Protein AF-0000000077140403 (afdb_homodimer)

pLDDT: mean 83.57, std 16.21, range [29.81, 97.69]

Organism: Leptospira biflexa serovar Patoc (strain Patoc 1 / ATCC 23582 / Paris) (NCBI:txid456481)

Nearest PDB structures (foldseek):
  8ucs-assembly1_I  TM=7.601E-01  e=4.461E-01  Clostridium sporogenes
  3ajc-assembly1_A  TM=7.158E-01  e=4.713E-01  Thermotoga maritima
  4fhr-assembly2_B  TM=7.289E-01  e=8.608E-01  Thermotoga maritima
  3hjl-assembly1_A  TM=4.649E-01  e=3.998E-01  Aquifex aeolicus
  8umx-assembly1_B  TM=6.425E-01  e=1.853E+00  Salmonella enterica subsp. enterica serovar Typhimurium

Sequence (458 aa):
MDSEKKKKEPKSFAIEWATAFDTWKKKLPTKQINSGIVLETKKIRLTKTNEKVFRIEGDDFSIVLVTDNHLYKNKDGKWAGVLFVDEGLLNQNLSKDIRNLDDFLNLQAIPRSDLFLESEAPKDDWRIVFCWERFWQEQLLLQMSPNSMTLVMLAIGEECKEFFEKIATERQKRLVRDELFYLNLGQSNSSNPHSKTKSIFGFGSALKEFGQKINLIRERREKELEHGAMDSEKKKKEPKSFAIEWATAFDTWKKKLPTKQINSGIVLETKKIRLTKTNEKVFRIEGDDFSIVLVTDNHLYKNKDGKWAGVLFVDEGLLNQNLSKDIRNLDDFLNLQAIPRSDLFLESEAPKDDWRIVFCWERFWQEQLLLQMSPNSMTLVMLAIGEECKEFFEKIATERQKRLVRDELFYLNLGQSNSSNPHSKTKSIFGFGSALKEFGQKINLIRERREKELEHGA

Foldseek 3Di:
DPPPPPPDDFDALVVLLVLLLVVLCVVDLLNVDQWAWSDDDPAWTWTRHGSQWIWIDGDPDIDIGGLFWEWDQDPVRDIDTDHDADPVLVVVCVPPDDDDPVSVCVSRVPDPLRHLYPPPRPPPHLCVLVVDDLVLLLVLLVPADLLLLLLQCSVNDDVSVVSCVVRPDPVSSVSNSVNSVVQSVPPDDDPPVPVVGDHNVCNSVSSVVSRVSSVVSVVVVVVCVVVVD/DPPPPPPDDFDALVVLLVLLLVVLCVVDLLNVDQWAWSDDDPAWTWTRHGSQWIWIDGDPDIDIGGLAWEWDQDPVRDIDTDHDADPVLVVVPVPPDDDDPVSVCVSRVPFPLRHLYPDPRPPRHLCVLVVDDLVLLLVLLVPADLLLLLLQCSVNDDVSVVSCVVRPDPVSSVSNSVNSVVQSVPCPPPPPPPVVGDHNVCNSVSSVVSRVSSVVSVVVVVVCVVVVD

Radius of gyration: 25.03 Å; Cα contacts (8 Å, |Δi|>4): 616; chains: 2; bounding box: 66×82×58 Å

Structure (mmCIF, N/CA/C/O backbone):
data_AF-0000000077140403-model_v1
#
loop_
_entity.id
_entity.type
_entity.pdbx_description
1 polymer 'Uncharacterized protein'
#
loop_
_atom_site.group_PDB
_atom_site.id
_atom_site.type_symbol
_atom_site.label_atom_id
_atom_site.label_alt_id
_atom_site.label_comp_id
_atom_site.label_asym_id
_atom_site.label_entity_id
_atom_site.label_seq_id
_atom_site.pdbx_PDB_ins_code
_atom_site.Cartn_x
_atom_site.Cartn_y
_atom_site.Cartn_z
_atom_site.occupancy
_atom_site.B_iso_or_equiv
_atom_site.auth_seq_id
_atom_site.auth_comp_id
_atom_site.auth_asym_id
_atom_site.auth_atom_id
_atom_site.pdbx_PDB_model_num
ATOM 1 N N . MET A 1 1 ? 31.219 34.594 31.531 1 30.19 1 MET A N 1
ATOM 2 C CA . MET A 1 1 ? 29.781 34.312 31.516 1 30.19 1 MET A CA 1
ATOM 3 C C . MET A 1 1 ? 29.469 33.094 30.656 1 30.19 1 MET A C 1
ATOM 5 O O . MET A 1 1 ? 29.812 33.062 29.469 1 30.19 1 MET A O 1
ATOM 9 N N . ASP A 1 2 ? 29.547 31.828 31.188 1 34.19 2 ASP A N 1
ATOM 10 C CA . ASP A 1 2 ? 29.5 30.438 30.734 1 34.19 2 ASP A CA 1
ATOM 11 C C . ASP A 1 2 ? 28.25 30.172 29.891 1 34.19 2 ASP A C 1
ATOM 13 O O . ASP A 1 2 ? 27.125 30.391 30.359 1 34.19 2 ASP A O 1
ATOM 17 N N . SER A 1 3 ? 28.172 30.344 28.672 1 36.88 3 SER A N 1
ATOM 18 C CA . SER A 1 3 ? 27.172 30.125 27.641 1 36.88 3 SER A CA 1
ATOM 19 C C . SER A 1 3 ? 26.562 28.719 27.75 1 36.88 3 SER A C 1
ATOM 21 O O . SER A 1 3 ? 27.156 27.75 27.266 1 36.88 3 SER A O 1
ATOM 23 N N . GLU A 1 4 ? 26.203 28.234 28.891 1 36.41 4 GLU A N 1
ATOM 24 C CA . GLU A 1 4 ? 25.609 26.953 29.266 1 36.41 4 GLU A CA 1
ATOM 25 C C . GLU A 1 4 ? 24.547 26.516 28.25 1 36.41 4 GLU A C 1
ATOM 27 O O . GLU A 1 4 ? 23.781 27.344 27.766 1 36.41 4 GLU A O 1
ATOM 32 N N . LYS A 1 5 ? 24.75 25.453 27.609 1 41.88 5 LYS A N 1
ATOM 33 C CA . LYS A 1 5 ? 23.844 24.75 26.703 1 41.88 5 LYS A CA 1
ATOM 34 C C . LYS A 1 5 ? 22.438 24.688 27.297 1 41.88 5 LYS A C 1
ATOM 36 O O . LYS A 1 5 ? 22.156 23.922 28.219 1 41.88 5 LYS A O 1
ATOM 41 N N . LYS A 1 6 ? 21.672 25.641 27.688 1 39.41 6 LYS A N 1
ATOM 42 C CA . LYS A 1 6 ? 20.312 25.734 28.203 1 39.41 6 LYS A CA 1
ATOM 43 C C . LYS A 1 6 ? 19.406 24.688 27.594 1 39.41 6 LYS A C 1
ATOM 45 O O . LYS A 1 6 ? 19.234 24.641 26.375 1 39.41 6 LYS A O 1
ATOM 50 N N . LYS A 1 7 ? 19.234 23.547 28.203 1 53.06 7 LYS A N 1
ATOM 51 C CA . LYS A 1 7 ? 18.266 22.484 27.906 1 53.06 7 LYS A CA 1
ATOM 52 C C . LYS A 1 7 ? 16.938 23.062 27.453 1 53.06 7 LYS A C 1
ATOM 54 O O . LYS A 1 7 ? 16.297 23.812 28.203 1 53.06 7 LYS A O 1
ATOM 59 N N . LYS A 1 8 ? 16.656 23.328 26.219 1 73 8 LYS A N 1
ATOM 60 C CA . LYS A 1 8 ? 15.469 23.953 25.656 1 73 8 LYS A CA 1
ATOM 61 C C . LYS A 1 8 ? 14.195 23.281 26.156 1 73 8 LYS A C 1
ATOM 63 O O . LYS A 1 8 ? 14.102 22.062 26.203 1 73 8 LYS A O 1
ATOM 68 N N . GLU A 1 9 ? 13.398 23.891 27.062 1 83.25 9 GLU A N 1
ATOM 69 C CA . GLU A 1 9 ? 12.102 23.453 27.562 1 83.25 9 GLU A CA 1
ATOM 70 C C . GLU A 1 9 ? 10.992 23.75 26.578 1 83.25 9 GLU A C 1
ATOM 72 O O . GLU A 1 9 ? 11.062 24.719 25.828 1 83.25 9 GLU A O 1
ATOM 77 N N . PRO A 1 10 ? 10.016 22.797 26.609 1 88.31 10 PRO A N 1
ATOM 78 C CA . PRO A 1 10 ? 8.883 23.031 25.719 1 88.31 10 PRO A CA 1
ATOM 79 C C . PRO A 1 10 ? 8.141 24.328 26.047 1 88.31 10 PRO A C 1
ATOM 81 O O . PRO A 1 10 ? 8 24.688 27.219 1 88.31 10 PRO A O 1
ATOM 84 N N . LYS A 1 11 ? 7.824 25 25.078 1 92.62 11 LYS A N 1
ATOM 85 C CA . LYS A 1 11 ? 6.992 26.188 25.219 1 92.62 11 LYS A CA 1
ATOM 86 C C . LYS A 1 11 ? 5.508 25.844 25.125 1 92.62 11 LYS A C 1
ATOM 88 O O . LYS A 1 11 ? 5.121 24.703 25.359 1 92.62 11 LYS A O 1
ATOM 93 N N . SER A 1 12 ? 4.715 26.828 24.938 1 93.88 12 SER A N 1
ATOM 94 C CA . SER A 1 12 ? 3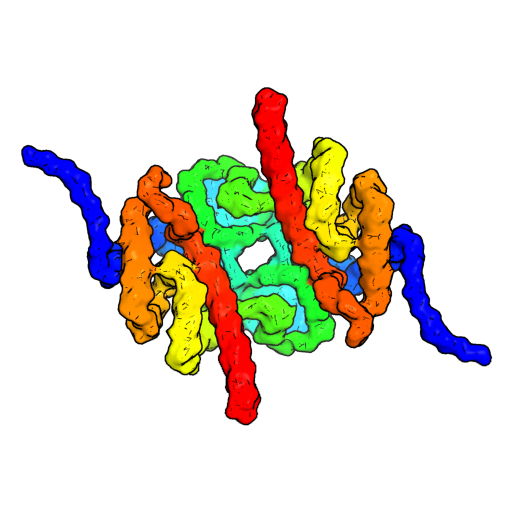.279 26.578 24.828 1 93.88 12 SER A CA 1
ATOM 95 C C . SER A 1 12 ? 2.943 25.781 23.578 1 93.88 12 SER A C 1
ATOM 97 O O . SER A 1 12 ? 3.725 25.75 22.625 1 93.88 12 SER A O 1
ATOM 99 N N . PHE A 1 13 ? 1.802 25.172 23.641 1 95.81 13 PHE A N 1
ATOM 100 C CA . PHE A 1 13 ? 1.325 24.406 22.5 1 95.81 13 PHE A CA 1
ATOM 101 C C . PHE A 1 13 ? 1.304 25.25 21.234 1 95.81 13 PHE A C 1
ATOM 103 O O . PHE A 1 13 ? 1.775 24.812 20.188 1 95.81 13 PHE A O 1
ATOM 110 N N . ALA A 1 14 ? 0.798 26.406 21.359 1 94.75 14 ALA A N 1
ATOM 111 C CA . ALA A 1 14 ? 0.638 27.297 20.203 1 94.75 14 ALA A CA 1
ATOM 112 C C . ALA A 1 14 ? 1.988 27.625 19.578 1 94.75 14 ALA A C 1
ATOM 114 O O . ALA A 1 14 ? 2.123 27.656 18.344 1 94.75 14 ALA A O 1
ATOM 115 N N . ILE A 1 15 ? 2.965 27.844 20.359 1 94.81 15 ILE A N 1
ATOM 116 C CA . ILE A 1 15 ? 4.289 28.219 19.875 1 94.81 15 ILE A CA 1
ATOM 117 C C . ILE A 1 15 ? 4.965 27 19.25 1 94.81 15 ILE A C 1
ATOM 119 O O . ILE A 1 15 ? 5.531 27.094 18.156 1 94.81 15 ILE A O 1
ATOM 123 N N . GLU A 1 16 ? 4.828 25.922 19.969 1 95.12 16 GLU A N 1
ATOM 124 C CA . GLU A 1 16 ? 5.43 24.703 19.422 1 95.12 16 GLU A CA 1
ATOM 125 C C . GLU A 1 16 ? 4.777 24.312 18.094 1 95.12 16 GLU A C 1
ATOM 127 O O . GLU A 1 16 ? 5.461 23.875 17.172 1 95.12 16 GLU A O 1
ATOM 132 N N . TRP A 1 17 ? 3.494 24.469 18.016 1 96.06 17 TRP A N 1
ATOM 133 C CA . TRP A 1 17 ? 2.748 24.172 16.797 1 96.06 17 TRP A CA 1
ATOM 134 C C . TRP A 1 17 ? 3.197 25.062 15.648 1 96.06 17 TRP A C 1
ATOM 136 O O . TRP A 1 17 ? 3.494 24.578 14.555 1 96.06 17 TRP A O 1
ATOM 146 N N . ALA A 1 18 ? 3.258 26.297 15.906 1 95.12 18 ALA A N 1
ATOM 147 C CA . ALA A 1 18 ? 3.617 27.25 14.859 1 95.12 18 ALA A CA 1
ATOM 148 C C . ALA A 1 18 ? 4.996 26.938 14.289 1 95.12 18 ALA A C 1
ATOM 150 O O . ALA A 1 18 ? 5.191 26.969 13.07 1 95.12 18 ALA A O 1
ATOM 151 N N . THR A 1 19 ? 5.898 26.656 15.164 1 93.56 19 THR A N 1
ATOM 152 C CA . THR A 1 19 ? 7.258 26.328 14.75 1 93.56 19 THR A CA 1
ATOM 153 C C . THR A 1 19 ? 7.285 25.047 13.938 1 93.56 19 THR A C 1
ATOM 155 O O . THR A 1 19 ? 7.922 24.969 12.883 1 93.56 19 THR A O 1
ATOM 158 N N . ALA A 1 20 ? 6.59 24.109 14.422 1 92.88 20 ALA A N 1
ATOM 159 C CA . ALA A 1 20 ? 6.574 22.812 13.758 1 92.88 20 ALA A CA 1
ATOM 160 C C . ALA A 1 20 ? 5.895 22.906 12.391 1 92.88 20 ALA A C 1
ATOM 162 O O . ALA A 1 20 ? 6.355 22.297 11.422 1 92.88 20 ALA A O 1
ATOM 163 N N . PHE A 1 21 ? 4.855 23.609 12.359 1 92.44 21 PHE A N 1
ATOM 164 C CA . PHE A 1 21 ? 4.102 23.75 11.125 1 92.44 21 PHE A CA 1
ATOM 165 C C . PHE A 1 21 ? 4.922 24.469 10.062 1 92.44 21 PHE A C 1
ATOM 167 O O . PHE A 1 21 ? 4.895 24.094 8.883 1 92.44 21 PHE A O 1
ATOM 174 N N . ASP A 1 22 ? 5.676 25.469 10.516 1 90 22 ASP A N 1
ATOM 175 C CA . ASP A 1 22 ? 6.562 26.172 9.602 1 90 22 ASP A CA 1
ATOM 176 C C . ASP A 1 22 ? 7.664 25.25 9.086 1 90 22 ASP A C 1
ATOM 178 O O . ASP A 1 22 ? 8.008 25.281 7.902 1 90 22 ASP A O 1
ATOM 182 N N . THR A 1 23 ? 8.148 24.516 9.953 1 87.81 23 THR A N 1
ATOM 183 C CA . THR A 1 23 ? 9.18 23.547 9.578 1 87.81 23 THR A CA 1
ATOM 184 C C . THR A 1 23 ? 8.625 22.5 8.625 1 87.81 23 THR A C 1
ATOM 186 O O . THR A 1 23 ? 9.305 22.094 7.676 1 87.81 23 THR A O 1
ATOM 189 N N . TRP A 1 24 ? 7.418 22.031 8.914 1 86.5 24 TRP A N 1
ATOM 190 C CA . TRP A 1 24 ? 6.707 21.062 8.078 1 86.5 24 TRP A CA 1
ATOM 191 C C . TRP A 1 24 ? 6.629 21.547 6.637 1 86.5 24 TRP A C 1
ATOM 193 O O . TRP A 1 24 ? 6.965 20.812 5.707 1 86.5 24 TRP A O 1
ATOM 203 N N . LYS A 1 25 ? 6.324 22.656 6.469 1 79.94 25 LYS A N 1
ATOM 204 C CA . LYS A 1 25 ? 6.172 23.234 5.133 1 79.94 25 LYS A CA 1
ATOM 205 C C . LYS A 1 25 ? 7.516 23.344 4.422 1 79.94 25 LYS A C 1
ATOM 207 O O . LYS A 1 25 ? 7.613 23.078 3.221 1 79.94 25 LYS A O 1
ATOM 212 N N . LYS A 1 26 ? 8.508 23.562 5.207 1 85.25 26 LYS A N 1
ATOM 213 C CA . LYS A 1 26 ? 9.828 23.797 4.629 1 85.25 26 LYS A CA 1
ATOM 214 C C . LYS A 1 26 ? 10.547 22.484 4.332 1 85.25 26 LYS A C 1
ATOM 216 O O . LYS A 1 26 ? 11.312 22.391 3.367 1 85.25 26 LYS A O 1
ATOM 221 N N . LYS A 1 27 ? 10.25 21.547 5.082 1 86.5 27 LYS A N 1
ATOM 222 C CA . LYS A 1 27 ? 11.039 20.328 5.012 1 86.5 27 LYS A CA 1
ATOM 223 C C . LYS A 1 27 ? 10.414 19.328 4.039 1 86.5 27 LYS A C 1
ATOM 225 O O . LYS A 1 27 ? 11.008 18.297 3.736 1 86.5 27 LYS A O 1
ATOM 230 N N . LEU A 1 28 ? 9.289 19.672 3.523 1 89.25 28 LEU A N 1
ATOM 231 C CA . LEU A 1 28 ? 8.609 18.75 2.613 1 89.25 28 LEU A CA 1
ATOM 232 C C . LEU A 1 28 ? 8.445 19.375 1.233 1 89.25 28 LEU A C 1
ATOM 234 O O . LEU A 1 28 ? 7.395 19.938 0.922 1 89.25 28 LEU A O 1
ATOM 238 N N . PRO A 1 29 ? 9.359 19.203 0.449 1 89.12 29 PRO A N 1
ATOM 239 C CA . PRO A 1 29 ? 9.312 19.812 -0.884 1 89.12 29 PRO A CA 1
ATOM 240 C C . PRO A 1 29 ? 8.086 19.391 -1.682 1 89.12 29 PRO A C 1
ATOM 242 O O . PRO A 1 29 ? 7.562 20.156 -2.486 1 89.12 29 PRO A O 1
ATOM 245 N N . THR A 1 30 ? 7.645 18.203 -1.472 1 90.12 30 THR A N 1
ATOM 246 C CA . THR A 1 30 ? 6.508 17.703 -2.234 1 90.12 30 THR A CA 1
ATOM 247 C C . THR A 1 30 ? 5.227 18.438 -1.845 1 90.12 30 THR A C 1
ATOM 249 O O . THR A 1 30 ? 4.23 18.391 -2.572 1 90.12 30 THR A O 1
ATOM 252 N N . LYS A 1 31 ? 5.273 19.078 -0.713 1 85.56 31 LYS A N 1
ATOM 253 C CA . LYS A 1 31 ? 4.074 19.766 -0.24 1 85.56 31 LYS A CA 1
ATOM 254 C C . LYS A 1 31 ? 4.152 21.266 -0.526 1 85.56 31 LYS A C 1
ATOM 256 O O . LYS A 1 31 ? 3.174 22 -0.333 1 85.56 31 LYS A O 1
ATOM 261 N N . GLN A 1 32 ? 5.234 21.734 -0.988 1 86 32 GLN A N 1
ATOM 262 C CA . GLN A 1 32 ? 5.457 23.156 -1.18 1 86 32 GLN A CA 1
ATOM 263 C C . GLN A 1 32 ? 4.848 23.641 -2.494 1 86 32 GLN A C 1
ATOM 265 O O . GLN A 1 32 ? 4.617 24.828 -2.676 1 86 32 GLN A O 1
ATOM 270 N N . ILE A 1 33 ? 4.645 22.703 -3.357 1 86.38 33 ILE A N 1
ATOM 271 C CA . ILE A 1 33 ? 4.086 23.062 -4.652 1 86.38 33 ILE A CA 1
ATOM 272 C C . ILE A 1 33 ? 2.869 22.203 -4.957 1 86.38 33 ILE A C 1
ATOM 274 O O . ILE A 1 33 ? 2.789 21.047 -4.508 1 86.38 33 ILE A O 1
ATOM 278 N N . ASN A 1 34 ? 1.984 22.75 -5.738 1 82.62 34 ASN A N 1
ATOM 279 C CA . ASN A 1 34 ? 0.802 21.984 -6.133 1 82.62 34 ASN A CA 1
ATOM 280 C C . ASN A 1 34 ? 1.06 21.156 -7.387 1 82.62 34 ASN A C 1
ATOM 282 O O . ASN A 1 34 ? 0.468 20.094 -7.566 1 82.62 34 ASN A O 1
ATOM 286 N N . SER A 1 35 ? 1.89 21.719 -8.211 1 90.12 35 SER A N 1
ATOM 287 C CA . SER A 1 35 ? 2.268 21.031 -9.438 1 90.12 35 SER A CA 1
ATOM 288 C C . SER A 1 35 ? 3.551 21.609 -10.023 1 90.12 35 SER A C 1
ATOM 290 O O . SER A 1 35 ? 3.895 22.75 -9.766 1 90.12 35 SER A O 1
ATOM 292 N N . GLY A 1 36 ? 4.27 20.734 -10.703 1 94.38 36 GLY A N 1
ATOM 293 C CA . GLY A 1 36 ? 5.496 21.188 -11.328 1 94.38 36 GLY A CA 1
ATOM 294 C C . GLY A 1 36 ? 6.738 20.516 -10.766 1 94.38 36 GLY A C 1
ATOM 295 O O . GLY A 1 36 ? 6.656 19.438 -10.18 1 94.38 36 GLY A O 1
ATOM 296 N N . ILE A 1 37 ? 7.832 21.156 -11.008 1 95.75 37 ILE A N 1
ATOM 297 C CA . ILE A 1 37 ? 9.117 20.578 -10.641 1 95.75 37 ILE A CA 1
ATOM 298 C C . ILE A 1 37 ? 9.336 20.719 -9.133 1 95.75 37 ILE A C 1
ATOM 300 O O . ILE A 1 37 ? 9.281 21.828 -8.602 1 95.75 37 ILE A O 1
ATOM 304 N N . VAL A 1 38 ? 9.516 19.625 -8.531 1 94.75 38 VAL A N 1
ATOM 305 C CA . VAL A 1 38 ? 9.773 19.609 -7.094 1 94.75 38 VAL A CA 1
ATOM 306 C C . VAL A 1 38 ? 11.281 19.703 -6.84 1 94.75 38 VAL A C 1
ATOM 308 O O . VAL A 1 38 ? 11.719 20.438 -5.945 1 94.75 38 VAL A O 1
ATOM 311 N N . LEU A 1 39 ? 12.016 18.953 -7.586 1 93.19 39 LEU A N 1
ATOM 312 C CA . LEU A 1 39 ? 13.469 18.875 -7.453 1 93.19 39 LEU A CA 1
ATOM 313 C C . LEU A 1 39 ? 14.109 18.516 -8.789 1 93.19 39 LEU A C 1
ATOM 315 O O . LEU A 1 39 ? 13.594 17.672 -9.531 1 93.19 39 LEU A O 1
ATOM 319 N N . GLU A 1 40 ? 15.172 19.203 -9.062 1 93.94 40 GLU A N 1
ATOM 320 C CA . GLU A 1 40 ? 15.93 18.906 -10.266 1 93.94 40 GLU A CA 1
ATOM 321 C C . GLU A 1 40 ? 17.438 18.938 -9.992 1 93.94 40 GLU A C 1
ATOM 323 O O . GLU A 1 40 ? 17.969 19.938 -9.539 1 93.94 40 GLU A O 1
ATOM 328 N N . THR A 1 41 ? 17.969 17.812 -10.133 1 91.31 41 THR A N 1
ATOM 329 C CA . THR A 1 41 ? 19.422 17.688 -10.055 1 91.31 41 THR A CA 1
ATOM 330 C C . THR A 1 41 ? 20 17.234 -11.391 1 91.31 41 THR A C 1
ATOM 332 O O . THR A 1 41 ? 19.266 17.094 -12.375 1 91.31 41 THR A O 1
ATOM 335 N N . LYS A 1 42 ? 21.281 17.031 -11.406 1 89.56 42 LYS A N 1
ATOM 336 C CA . LYS A 1 42 ? 21.922 16.547 -12.625 1 89.56 42 LYS A CA 1
ATOM 337 C C . LYS A 1 42 ? 21.469 15.125 -12.953 1 89.56 42 LYS A C 1
ATOM 339 O O . LYS A 1 42 ? 21.453 14.734 -14.125 1 89.56 42 LYS A O 1
ATOM 344 N N . LYS A 1 43 ? 20.984 14.461 -11.977 1 91.25 43 LYS A N 1
ATOM 345 C CA . LYS A 1 43 ? 20.766 13.031 -12.172 1 91.25 43 LYS A CA 1
ATOM 346 C C . LYS A 1 43 ? 19.266 12.703 -12.164 1 91.25 43 LYS A C 1
ATOM 348 O O . LYS A 1 43 ? 18.844 11.703 -12.758 1 91.25 43 LYS A O 1
ATOM 353 N N . ILE A 1 44 ? 18.5 13.57 -11.453 1 94.19 44 ILE A N 1
ATOM 354 C CA . ILE A 1 44 ? 17.094 13.195 -11.336 1 94.19 44 ILE A CA 1
ATOM 355 C C . ILE A 1 44 ? 16.219 14.445 -11.406 1 94.19 44 ILE A C 1
ATOM 357 O O . ILE A 1 44 ? 16.656 15.539 -11.039 1 94.19 44 ILE A O 1
ATOM 361 N N . ARG A 1 45 ? 15.094 14.25 -11.922 1 96.25 45 ARG A N 1
ATOM 362 C CA . ARG A 1 45 ? 14.039 15.258 -11.938 1 96.25 45 ARG A CA 1
ATOM 363 C C . ARG A 1 45 ? 12.75 14.711 -11.344 1 96.25 45 ARG A C 1
ATOM 365 O O . ARG A 1 45 ? 12.25 13.672 -11.781 1 96.25 45 ARG A O 1
ATOM 372 N N . LEU A 1 46 ? 12.281 15.359 -10.344 1 96.88 46 LEU A N 1
ATOM 373 C CA . LEU A 1 46 ? 11.008 15 -9.719 1 96.88 46 LEU A CA 1
ATOM 374 C C . LEU A 1 46 ? 9.945 16.047 -10.008 1 96.88 46 LEU A C 1
ATOM 376 O O . LEU A 1 46 ? 10.125 17.234 -9.695 1 96.88 46 LEU A O 1
ATOM 380 N N . THR A 1 47 ? 8.891 15.594 -10.602 1 97.5 47 THR A N 1
ATOM 381 C CA . THR A 1 47 ? 7.805 16.484 -10.977 1 97.5 47 THR A CA 1
ATOM 382 C C . THR A 1 47 ? 6.5 16.062 -10.312 1 97.5 47 THR A C 1
ATOM 384 O O . THR A 1 47 ? 6.168 14.875 -10.289 1 97.5 47 THR A O 1
ATOM 387 N N . LYS A 1 48 ? 5.887 17.016 -9.75 1 95 48 LYS A N 1
ATOM 388 C CA . LYS A 1 48 ? 4.551 16.766 -9.203 1 95 48 LYS A CA 1
ATOM 389 C C . LYS A 1 48 ? 3.477 17 -10.266 1 95 48 LYS A C 1
ATOM 391 O O . LYS A 1 48 ? 3.352 18.109 -10.789 1 95 48 LYS A O 1
ATOM 396 N N . THR A 1 49 ? 2.746 15.961 -10.555 1 89.81 49 THR A N 1
ATOM 397 C CA . THR A 1 49 ? 1.706 16.062 -11.57 1 89.81 49 THR A CA 1
ATOM 398 C C . THR A 1 49 ? 0.348 16.344 -10.93 1 89.81 49 THR A C 1
ATOM 400 O O . THR A 1 49 ? -0.462 17.094 -11.484 1 89.81 49 THR A O 1
ATOM 403 N N . ASN A 1 50 ? 0.085 15.68 -9.836 1 84.69 50 ASN A N 1
ATOM 404 C CA . ASN A 1 50 ? -1.108 15.852 -9.016 1 84.69 50 ASN A CA 1
ATOM 405 C C . ASN A 1 50 ? -0.798 15.688 -7.535 1 84.69 50 ASN A C 1
ATOM 407 O O . ASN A 1 50 ? 0.328 15.352 -7.164 1 84.69 50 ASN A O 1
ATOM 411 N N . GLU A 1 51 ? -1.616 15.914 -6.711 1 81.81 51 GLU A N 1
ATOM 412 C CA . GLU A 1 51 ? -1.396 15.977 -5.27 1 81.81 51 GLU A CA 1
ATOM 413 C C . GLU A 1 51 ? -0.706 14.711 -4.762 1 81.81 51 GLU A C 1
ATOM 415 O O . GLU A 1 51 ? 0.127 14.773 -3.857 1 81.81 51 GLU A O 1
ATOM 420 N N . LYS A 1 52 ? -1.006 13.562 -5.34 1 88.62 52 LYS A N 1
ATOM 421 C CA . LYS A 1 52 ? -0.432 12.32 -4.836 1 88.62 52 LYS A CA 1
ATOM 422 C C . LYS A 1 52 ? 0.322 11.578 -5.938 1 88.62 52 LYS A C 1
ATOM 424 O O . LYS A 1 52 ? 0.68 10.414 -5.773 1 88.62 52 LYS A O 1
ATOM 429 N N . VAL A 1 53 ? 0.519 12.273 -6.988 1 92.5 53 VAL A N 1
ATOM 430 C CA . VAL A 1 53 ? 1.147 11.633 -8.133 1 92.5 53 VAL A CA 1
ATOM 431 C C . VAL A 1 53 ? 2.375 12.43 -8.57 1 92.5 53 VAL A C 1
ATOM 433 O O . VAL A 1 53 ? 2.293 13.641 -8.773 1 92.5 53 VAL A O 1
ATOM 436 N N . PHE A 1 54 ? 3.463 11.734 -8.703 1 95.75 54 PHE A N 1
ATOM 437 C CA . PHE A 1 54 ? 4.727 12.336 -9.102 1 95.75 54 PHE A CA 1
ATOM 438 C C . PHE A 1 54 ? 5.371 11.555 -10.234 1 95.75 54 PHE A C 1
ATOM 440 O O . PHE A 1 54 ? 4.977 10.422 -10.516 1 95.75 54 PHE A O 1
ATOM 447 N N . ARG A 1 55 ? 6.223 12.211 -10.867 1 96.81 55 ARG A N 1
ATOM 448 C CA . ARG A 1 55 ? 7.074 11.562 -11.852 1 96.81 55 ARG A CA 1
ATOM 449 C C . ARG A 1 55 ? 8.547 11.781 -11.539 1 96.81 55 ARG A C 1
ATOM 451 O O . ARG A 1 55 ? 8.977 12.922 -11.328 1 96.81 55 ARG A O 1
ATOM 458 N N . ILE A 1 56 ? 9.195 10.711 -11.484 1 96.62 56 ILE A N 1
ATOM 459 C CA . ILE A 1 56 ? 10.641 10.812 -11.281 1 96.62 56 ILE A CA 1
ATOM 460 C C . ILE A 1 56 ? 11.367 10.344 -12.539 1 96.62 56 ILE A C 1
ATOM 462 O O . ILE A 1 56 ? 11.055 9.289 -13.094 1 96.62 56 ILE A O 1
ATOM 466 N N . GLU A 1 57 ? 12.234 11.164 -12.953 1 96.44 57 GLU A N 1
ATOM 467 C CA . GLU A 1 57 ? 12.977 10.867 -14.172 1 96.44 57 GLU A CA 1
ATOM 468 C C . GLU A 1 57 ? 14.484 10.883 -13.922 1 96.44 57 GLU A C 1
ATOM 470 O O . GLU A 1 57 ? 14.992 11.766 -13.227 1 96.44 57 GLU A O 1
ATOM 475 N N . GLY A 1 58 ? 15.102 9.891 -14.359 1 94.19 58 GLY A N 1
ATOM 476 C CA . GLY A 1 58 ? 16.562 9.797 -14.391 1 94.19 58 GLY A CA 1
ATOM 477 C C . GLY A 1 58 ? 17.109 9.445 -15.758 1 94.19 58 GLY A C 1
ATOM 478 O O . GLY A 1 58 ? 16.422 9.602 -16.766 1 94.19 58 GLY A O 1
ATOM 479 N N . ASP A 1 59 ? 18.344 9.055 -15.758 1 91.38 59 ASP A N 1
ATOM 480 C CA . ASP A 1 59 ? 18.984 8.742 -17.031 1 91.38 59 ASP A CA 1
ATOM 481 C C . ASP A 1 59 ? 18.344 7.523 -17.688 1 91.38 59 ASP A C 1
ATOM 483 O O . ASP A 1 59 ? 18.172 7.492 -18.906 1 91.38 59 ASP A O 1
ATOM 487 N N . ASP A 1 60 ? 17.953 6.59 -16.875 1 90.31 60 ASP A N 1
ATOM 488 C CA . ASP A 1 60 ? 17.516 5.328 -17.453 1 90.31 60 ASP A CA 1
ATOM 489 C C . ASP A 1 60 ? 16.094 4.977 -17 1 90.31 60 ASP A C 1
ATOM 491 O O . ASP A 1 60 ? 15.648 3.84 -17.156 1 90.31 60 ASP A O 1
ATOM 495 N N . PHE A 1 61 ? 15.438 5.953 -16.422 1 93.12 61 PHE A N 1
ATOM 496 C CA . PHE A 1 61 ? 14.102 5.598 -15.953 1 93.12 61 PHE A CA 1
ATOM 497 C C . PHE A 1 61 ? 13.188 6.824 -15.938 1 93.12 61 PHE A C 1
ATOM 499 O O . PHE A 1 61 ? 13.672 7.957 -15.867 1 93.12 61 PHE A O 1
ATOM 506 N N . SER A 1 62 ? 12 6.648 -16.141 1 94.75 62 SER A N 1
ATOM 507 C CA . SER A 1 62 ? 10.875 7.574 -15.992 1 94.75 62 SER A CA 1
ATOM 508 C C . SER A 1 62 ? 9.672 6.875 -15.367 1 94.75 62 SER A C 1
ATOM 510 O O . SER A 1 62 ? 8.93 6.172 -16.062 1 94.75 62 SER A O 1
ATOM 512 N N . ILE A 1 63 ? 9.469 7.16 -14.094 1 94.56 63 ILE A N 1
ATOM 513 C CA . ILE A 1 63 ? 8.531 6.34 -13.336 1 94.56 63 ILE A CA 1
ATOM 514 C C . ILE A 1 63 ? 7.484 7.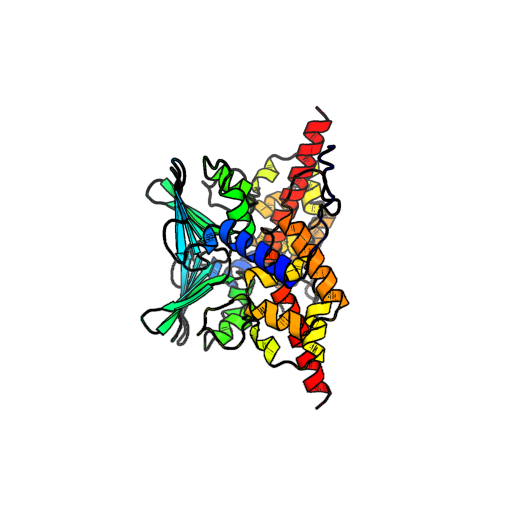234 -12.672 1 94.56 63 ILE A C 1
ATOM 516 O O . ILE A 1 63 ? 7.809 8.305 -12.164 1 94.56 63 ILE A O 1
ATOM 520 N N . VAL A 1 64 ? 6.301 6.789 -12.688 1 94.31 64 VAL A N 1
ATOM 521 C CA . VAL A 1 64 ? 5.234 7.473 -11.961 1 94.31 64 VAL A CA 1
ATOM 522 C C . VAL A 1 64 ? 5.207 7 -10.508 1 94.31 64 VAL A C 1
ATOM 524 O O . VAL A 1 64 ? 5.207 5.793 -10.242 1 94.31 64 VAL A O 1
ATOM 527 N N . LEU A 1 65 ? 5.227 7.93 -9.648 1 95.69 65 LEU A N 1
ATOM 528 C CA . LEU A 1 65 ? 5.148 7.645 -8.219 1 95.69 65 LEU A CA 1
ATOM 529 C C . LEU A 1 65 ? 3.777 8.023 -7.668 1 95.69 65 LEU A C 1
ATOM 531 O O . LEU A 1 65 ? 3.301 9.141 -7.883 1 95.69 65 LEU A O 1
ATOM 535 N N . VAL A 1 66 ? 3.23 7.059 -7.016 1 92.31 66 VAL A N 1
ATOM 536 C CA . VAL A 1 66 ? 1.956 7.32 -6.352 1 92.31 66 VAL A CA 1
ATOM 537 C C . VAL A 1 66 ? 2.121 7.176 -4.844 1 92.31 66 VAL A C 1
ATOM 539 O O . VAL A 1 66 ? 2.617 6.156 -4.359 1 92.31 66 VAL A O 1
ATOM 542 N N . THR A 1 67 ? 1.743 8.133 -4.141 1 90.56 67 THR A N 1
ATOM 543 C CA . THR A 1 67 ? 2.008 8.133 -2.707 1 90.56 67 THR A CA 1
ATOM 544 C C . THR A 1 67 ? 0.77 7.699 -1.93 1 90.56 67 THR A C 1
ATOM 546 O O . THR A 1 67 ? 0.866 7.32 -0.76 1 90.56 67 THR A O 1
ATOM 549 N N . ASP A 1 68 ? -0.344 7.848 -2.547 1 86.69 68 ASP A N 1
ATOM 550 C CA . ASP A 1 68 ? -1.604 7.406 -1.961 1 86.69 68 ASP A CA 1
ATOM 551 C C . ASP A 1 68 ? -2.719 7.387 -3.006 1 86.69 68 ASP A C 1
ATOM 553 O O . ASP A 1 68 ? -2.541 7.883 -4.121 1 86.69 68 ASP A O 1
ATOM 557 N N . ASN A 1 69 ? -3.797 6.75 -2.578 1 86.81 69 ASN A N 1
ATOM 558 C CA . ASN A 1 69 ? -4.969 6.828 -3.443 1 86.81 69 ASN A CA 1
ATOM 559 C C . ASN A 1 69 ? -5.398 8.273 -3.68 1 86.81 69 ASN A C 1
ATOM 561 O O . ASN A 1 69 ? -5.352 9.094 -2.766 1 86.81 69 ASN A O 1
ATOM 565 N N . HIS A 1 70 ? -5.77 8.539 -4.941 1 83.69 70 HIS A N 1
ATOM 566 C CA . HIS A 1 70 ? -6.133 9.906 -5.281 1 83.69 70 HIS A CA 1
ATOM 567 C C . HIS A 1 70 ? -7.25 9.945 -6.32 1 83.69 70 HIS A C 1
ATOM 569 O O . HIS A 1 70 ? -7.156 9.289 -7.359 1 83.69 70 HIS A O 1
ATOM 575 N N . LEU A 1 71 ? -8.266 10.672 -5.938 1 86.25 71 LEU A N 1
ATOM 576 C CA . LEU A 1 71 ? -9.375 10.898 -6.863 1 86.25 71 LEU A CA 1
ATOM 577 C C . LEU A 1 71 ? -9.641 12.391 -7.039 1 86.25 71 LEU A C 1
ATOM 579 O O . LEU A 1 71 ? -9.539 13.156 -6.082 1 86.25 71 LEU A O 1
ATOM 583 N N . TYR A 1 72 ? -9.867 12.773 -8.227 1 81.62 72 TYR A N 1
ATOM 584 C CA . TYR A 1 72 ? -10.211 14.156 -8.531 1 81.62 72 TYR A CA 1
ATOM 585 C C . TYR A 1 72 ? -11.227 14.227 -9.664 1 81.62 72 TYR A C 1
ATOM 587 O O . TYR A 1 72 ? -11.391 13.266 -10.414 1 81.62 72 TYR A O 1
ATOM 595 N N . LYS A 1 73 ? -11.891 15.352 -9.711 1 84 73 LYS A N 1
ATOM 596 C CA . LYS A 1 73 ? -12.805 15.57 -10.828 1 84 73 LYS A CA 1
ATOM 597 C C . LYS A 1 73 ? -12.078 16.172 -12.031 1 84 73 LYS A C 1
ATOM 599 O O . LYS A 1 73 ? -11.391 17.188 -11.906 1 84 73 LYS A O 1
ATOM 604 N N . ASN A 1 74 ? -12.227 15.492 -13.141 1 84.12 74 ASN A N 1
ATOM 605 C CA . ASN A 1 74 ? -11.578 16.016 -14.344 1 84.12 74 ASN A CA 1
ATOM 606 C C . ASN A 1 74 ? -12.398 17.125 -14.992 1 84.12 74 ASN A C 1
ATOM 608 O O . ASN A 1 74 ? -13.414 17.547 -14.438 1 84.12 74 ASN A O 1
ATOM 612 N N . LYS A 1 75 ? -11.867 17.609 -16.109 1 84.38 75 LYS A N 1
ATOM 613 C CA . LYS A 1 75 ? -12.484 18.734 -16.797 1 84.38 75 LYS A CA 1
ATOM 614 C C . LYS A 1 75 ? -13.914 18.422 -17.219 1 84.38 75 LYS A C 1
ATOM 616 O O . LYS A 1 75 ? -14.766 19.312 -17.297 1 84.38 75 LYS A O 1
ATOM 621 N N . ASP A 1 76 ? -14.273 17.156 -17.391 1 86.19 76 ASP A N 1
ATOM 622 C CA . ASP A 1 76 ? -15.594 16.719 -17.844 1 86.19 76 ASP A CA 1
ATOM 623 C C . ASP A 1 76 ? -16.5 16.391 -16.656 1 86.19 76 ASP A C 1
ATOM 625 O O . ASP A 1 76 ? -17.609 15.891 -16.844 1 86.19 76 ASP A O 1
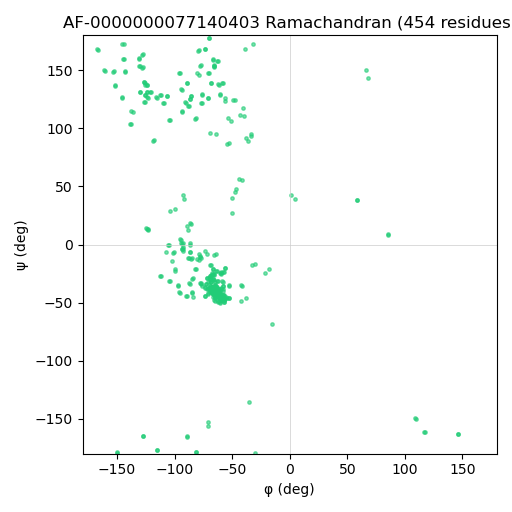ATOM 629 N N . GLY A 1 77 ? -16.016 16.562 -15.477 1 84.06 77 GLY A N 1
ATOM 630 C CA . GLY A 1 77 ? -16.797 16.297 -14.281 1 84.06 77 GLY A CA 1
ATOM 631 C C . GLY A 1 77 ? -16.766 14.852 -13.844 1 84.06 77 GLY A C 1
ATOM 632 O O . GLY A 1 77 ? -17.516 14.453 -12.938 1 84.06 77 GLY A O 1
ATOM 633 N N . LYS A 1 78 ? -15.961 14.141 -14.469 1 88.12 78 LYS A N 1
ATOM 634 C CA . LYS A 1 78 ? -15.844 12.727 -14.125 1 88.12 78 LYS A CA 1
ATOM 635 C C . LYS A 1 78 ? -14.703 12.492 -13.141 1 88.12 78 LYS A C 1
ATOM 637 O O . LYS A 1 78 ? -13.695 13.195 -13.172 1 88.12 78 LYS A O 1
ATOM 642 N N . TRP A 1 79 ? -14.938 11.477 -12.289 1 88.62 79 TRP A N 1
ATOM 643 C CA . TRP A 1 79 ? -13.883 11.109 -11.352 1 88.62 79 TRP A CA 1
ATOM 644 C C . TRP A 1 79 ? -12.727 10.438 -12.078 1 88.62 79 TRP A C 1
ATOM 646 O O . TRP A 1 79 ? -12.93 9.531 -12.891 1 88.62 79 TRP A O 1
ATOM 656 N N . ALA A 1 80 ? -11.609 11.031 -11.805 1 89.44 80 ALA A N 1
ATOM 657 C CA . ALA A 1 80 ? -10.359 10.477 -12.32 1 89.44 80 ALA A CA 1
ATOM 658 C C . ALA A 1 80 ? -9.336 10.297 -11.195 1 89.44 80 ALA A C 1
ATOM 660 O O . ALA A 1 80 ? -9.539 10.781 -10.078 1 89.44 80 ALA A O 1
ATOM 661 N N . GLY A 1 81 ? -8.281 9.461 -11.484 1 90.12 81 GLY A N 1
ATOM 662 C CA . GLY A 1 81 ? -7.242 9.297 -10.484 1 90.12 81 GLY A CA 1
ATOM 663 C C . GLY A 1 81 ? -6.645 7.902 -10.469 1 90.12 81 GLY A C 1
ATOM 664 O O . GLY A 1 81 ? -6.652 7.203 -11.484 1 90.12 81 GLY A O 1
ATOM 665 N N . VAL A 1 82 ? -5.977 7.633 -9.367 1 91.19 82 VAL A N 1
ATOM 666 C CA . VAL A 1 82 ? -5.281 6.359 -9.227 1 91.19 82 VAL A CA 1
ATOM 667 C C . VAL A 1 82 ? -5.648 5.711 -7.895 1 91.19 82 VAL A C 1
ATOM 669 O O . VAL A 1 82 ? -5.672 6.379 -6.855 1 91.19 82 VAL A O 1
ATOM 672 N N . LEU A 1 83 ? -5.992 4.457 -8 1 92.12 83 LEU A N 1
ATOM 673 C CA . LEU A 1 83 ? -6.297 3.68 -6.805 1 92.12 83 LEU A CA 1
ATOM 674 C C . LEU A 1 83 ? -5.426 2.428 -6.734 1 92.12 83 LEU A C 1
ATOM 676 O O . LEU A 1 83 ? -5.203 1.765 -7.75 1 92.12 83 LEU A O 1
ATOM 680 N N . PHE A 1 84 ? -4.969 2.201 -5.586 1 90.12 84 PHE A N 1
ATOM 681 C CA . PHE A 1 84 ? -4.309 0.926 -5.324 1 90.12 84 PHE A CA 1
ATOM 682 C C . PHE A 1 84 ? -5.309 -0.109 -4.824 1 90.12 84 PHE A C 1
ATOM 684 O O . PHE A 1 84 ? -5.992 0.115 -3.824 1 90.12 84 PHE A O 1
ATOM 691 N N . VAL A 1 85 ? -5.352 -1.164 -5.562 1 92 85 VAL A N 1
ATOM 692 C CA . VAL A 1 85 ? -6.336 -2.174 -5.191 1 92 85 VAL A CA 1
ATOM 693 C C . VAL A 1 85 ? -5.676 -3.549 -5.141 1 92 85 VAL A C 1
ATOM 695 O O . VAL A 1 85 ? -4.656 -3.779 -5.797 1 92 85 VAL A O 1
ATOM 698 N N . ASP A 1 86 ? -6.246 -4.371 -4.352 1 88.94 86 ASP A N 1
ATOM 699 C CA . ASP A 1 86 ? -5.824 -5.766 -4.344 1 88.94 86 ASP A CA 1
ATOM 700 C C . ASP A 1 86 ? -6.367 -6.508 -5.562 1 88.94 86 ASP A C 1
ATOM 702 O O . ASP A 1 86 ? -7.574 -6.488 -5.824 1 88.94 86 ASP A O 1
ATOM 706 N N . GLU A 1 87 ? -5.508 -7.156 -6.23 1 89.31 87 GLU A N 1
ATOM 707 C CA . GLU A 1 87 ? -5.93 -7.82 -7.457 1 89.31 87 GLU A CA 1
ATOM 708 C C . GLU A 1 87 ? -6.883 -8.977 -7.164 1 89.31 87 GLU A C 1
ATOM 710 O O . GLU A 1 87 ? -7.777 -9.266 -7.957 1 89.31 87 GLU A O 1
ATOM 715 N N . GLY A 1 88 ? -6.562 -9.648 -6.109 1 88.19 88 GLY A N 1
ATOM 716 C CA . GLY A 1 88 ? -7.473 -10.711 -5.707 1 88.19 88 GLY A CA 1
ATOM 717 C C . GLY A 1 88 ? -8.883 -10.219 -5.434 1 88.19 88 GLY A C 1
ATOM 718 O O . GLY A 1 88 ? -9.852 -10.781 -5.938 1 88.19 88 GLY A O 1
ATOM 719 N N . LEU A 1 89 ? -8.945 -9.172 -4.715 1 89.44 89 LEU A N 1
ATOM 720 C CA . LEU A 1 89 ? -10.234 -8.578 -4.391 1 89.44 89 LEU A CA 1
ATOM 721 C C . LEU A 1 89 ? -10.922 -8.062 -5.652 1 89.44 89 LEU A C 1
ATOM 723 O O . LEU A 1 89 ? -12.148 -8.164 -5.781 1 89.44 89 LEU A O 1
ATOM 727 N N . LEU A 1 90 ? -10.148 -7.508 -6.488 1 92.88 90 LEU A N 1
ATOM 728 C CA . LEU A 1 90 ? -10.688 -7.035 -7.758 1 92.88 90 LEU A CA 1
ATOM 729 C C . LEU A 1 90 ? -11.367 -8.172 -8.516 1 92.88 90 LEU A C 1
ATOM 731 O O . LEU A 1 90 ? -12.516 -8.047 -8.938 1 92.88 90 LEU A O 1
ATOM 735 N N . ASN A 1 91 ? -10.703 -9.25 -8.633 1 90.06 91 ASN A N 1
ATOM 736 C CA . ASN A 1 91 ? -11.242 -10.406 -9.336 1 90.06 91 ASN A CA 1
ATOM 737 C C . ASN A 1 91 ? -12.484 -10.953 -8.641 1 90.06 91 ASN A C 1
ATOM 739 O O . ASN A 1 91 ? -13.453 -11.336 -9.297 1 90.06 91 ASN A O 1
ATOM 743 N N . GLN A 1 92 ? -12.453 -10.984 -7.391 1 88.25 92 GLN A N 1
ATOM 744 C CA . GLN A 1 92 ? -13.562 -11.516 -6.602 1 88.25 92 GLN A CA 1
ATOM 745 C C . GLN A 1 92 ? -14.828 -10.688 -6.816 1 88.25 92 GLN A C 1
ATOM 747 O O . GLN A 1 92 ? -15.938 -11.234 -6.812 1 88.25 92 GLN A O 1
ATOM 752 N N . ASN A 1 93 ? -14.617 -9.43 -7.051 1 90.81 93 ASN A N 1
ATOM 753 C CA . ASN A 1 93 ? -15.766 -8.531 -7.012 1 90.81 93 ASN A CA 1
ATOM 754 C C . ASN A 1 93 ? -16.203 -8.125 -8.414 1 90.81 93 ASN A C 1
ATOM 756 O O . ASN A 1 93 ? -17.203 -7.426 -8.578 1 90.81 93 ASN A O 1
ATOM 760 N N . LEU A 1 94 ? -15.555 -8.586 -9.391 1 88.38 94 LEU A N 1
ATOM 761 C CA . LEU A 1 94 ? -15.867 -8.188 -10.758 1 88.38 94 LEU A CA 1
ATOM 762 C C . LEU A 1 94 ? -17.234 -8.711 -11.172 1 88.38 94 LEU A C 1
ATOM 764 O O . LEU A 1 94 ? -17.875 -8.148 -12.062 1 88.38 94 LEU A O 1
ATOM 768 N N . SER A 1 95 ? -17.641 -9.758 -10.531 1 84.12 95 SER A N 1
ATOM 769 C CA . SER A 1 95 ? -18.922 -10.359 -10.906 1 84.12 95 SER A CA 1
ATOM 770 C C . SER A 1 95 ? -20.078 -9.68 -10.18 1 84.12 95 SER A C 1
ATOM 772 O O . SER A 1 95 ? -21.25 -9.922 -10.5 1 84.12 95 SER A O 1
ATOM 774 N N . LYS A 1 96 ? -19.75 -8.922 -9.227 1 88.88 96 LYS A N 1
ATOM 775 C CA . LYS A 1 96 ? -20.797 -8.242 -8.469 1 88.88 96 LYS A CA 1
ATOM 776 C C . LYS A 1 96 ? -21.312 -7.023 -9.219 1 88.88 96 LYS A C 1
ATOM 778 O O . LYS A 1 96 ? -20.719 -6.59 -10.203 1 88.88 96 LYS A O 1
ATOM 783 N N . ASP A 1 97 ? -22.406 -6.543 -8.719 1 88.06 97 ASP A N 1
ATOM 784 C CA . ASP A 1 97 ? -23.031 -5.395 -9.367 1 88.06 97 ASP A CA 1
ATOM 785 C C . ASP A 1 97 ? -22.375 -4.09 -8.93 1 88.06 97 ASP A C 1
ATOM 787 O O . ASP A 1 97 ? -22.531 -3.666 -7.781 1 88.06 97 ASP A O 1
ATOM 791 N N . ILE A 1 98 ? -21.641 -3.516 -9.844 1 90 98 ILE A N 1
ATOM 792 C CA . ILE A 1 98 ? -21 -2.227 -9.617 1 90 98 ILE A CA 1
ATOM 793 C C . ILE A 1 98 ? -21.766 -1.129 -10.344 1 90 98 ILE A C 1
ATOM 795 O O . ILE A 1 98 ? -21.656 -1.005 -11.57 1 90 98 ILE A O 1
ATOM 799 N N . ARG A 1 99 ? -22.469 -0.302 -9.703 1 87.25 99 ARG A N 1
ATOM 800 C CA . ARG A 1 99 ? -23.359 0.678 -10.312 1 87.25 99 ARG A CA 1
ATOM 801 C C . ARG A 1 99 ? -22.688 2.041 -10.422 1 87.25 99 ARG A C 1
ATOM 803 O O . ARG A 1 99 ? -22.984 2.812 -11.336 1 87.25 99 ARG A O 1
ATOM 810 N N . ASN A 1 100 ? -21.875 2.326 -9.391 1 88.38 100 ASN A N 1
ATOM 811 C CA . ASN A 1 100 ? -21.203 3.617 -9.328 1 88.38 100 ASN A CA 1
ATOM 812 C C . ASN A 1 100 ? -19.859 3.512 -8.609 1 88.38 100 ASN A C 1
ATOM 814 O O . ASN A 1 100 ? -19.438 2.42 -8.219 1 88.38 100 ASN A O 1
ATOM 818 N N . LEU A 1 101 ? -19.234 4.629 -8.516 1 88.06 101 LEU A N 1
ATOM 819 C CA . LEU A 1 101 ? -17.906 4.664 -7.91 1 88.06 101 LEU A CA 1
ATOM 820 C C . LEU A 1 101 ? -17.969 4.242 -6.445 1 88.06 101 LEU A C 1
ATOM 822 O O . LEU A 1 101 ? -17.078 3.541 -5.957 1 88.06 101 LEU A O 1
ATOM 826 N N . ASP A 1 102 ? -18.938 4.609 -5.789 1 84.81 102 ASP A N 1
ATOM 827 C CA . ASP A 1 102 ? -19.078 4.277 -4.375 1 84.81 102 ASP A CA 1
ATOM 828 C C . ASP A 1 102 ? -19.172 2.766 -4.172 1 84.81 102 ASP A C 1
ATOM 830 O O . ASP A 1 102 ? -18.578 2.227 -3.234 1 84.81 102 ASP A O 1
ATOM 834 N N . ASP A 1 103 ? -19.859 2.109 -5.023 1 88.19 103 ASP A N 1
ATOM 835 C CA . ASP A 1 103 ? -19.938 0.654 -4.969 1 88.19 103 ASP A CA 1
ATOM 836 C C . ASP A 1 103 ? -18.562 0.011 -5.145 1 88.19 103 ASP A C 1
ATOM 838 O O . ASP A 1 103 ? -18.219 -0.917 -4.414 1 88.19 103 ASP A O 1
ATOM 842 N N . PHE A 1 104 ? -17.875 0.579 -6.051 1 91.31 104 PHE A N 1
ATOM 843 C CA . PHE A 1 104 ? -16.547 0.02 -6.34 1 91.31 104 PHE A CA 1
ATOM 844 C C . PHE A 1 104 ? -15.617 0.18 -5.145 1 91.31 104 PHE A C 1
ATOM 846 O O . PHE A 1 104 ? -14.953 -0.773 -4.742 1 91.31 104 PHE A O 1
ATOM 853 N N . LEU A 1 105 ? -15.625 1.358 -4.59 1 88.38 105 LEU A N 1
ATOM 854 C CA . LEU A 1 105 ? -14.758 1.634 -3.449 1 88.38 105 LEU A CA 1
ATOM 855 C C . LEU A 1 105 ? -15.102 0.723 -2.275 1 88.38 105 LEU A C 1
ATOM 857 O O . LEU A 1 105 ? -14.203 0.202 -1.606 1 88.38 105 LEU A O 1
ATOM 861 N N . ASN A 1 106 ? -16.312 0.518 -2.078 1 85.69 106 ASN A N 1
ATOM 862 C CA . ASN A 1 106 ? -16.75 -0.362 -1.002 1 85.69 106 ASN A CA 1
ATOM 863 C C . ASN A 1 106 ? -16.328 -1.805 -1.243 1 85.69 106 ASN A C 1
ATOM 865 O O . ASN A 1 106 ? -15.836 -2.473 -0.329 1 85.69 106 ASN A O 1
ATOM 869 N N . LEU A 1 107 ? -16.484 -2.205 -2.469 1 88.62 107 LEU A N 1
ATOM 870 C CA . LEU A 1 107 ? -16.141 -3.578 -2.824 1 88.62 107 LEU A CA 1
ATOM 871 C C . LEU A 1 107 ? -14.648 -3.811 -2.705 1 88.62 107 LEU A C 1
ATOM 873 O O . LEU A 1 107 ? -14.211 -4.918 -2.385 1 88.62 107 LEU A O 1
ATOM 877 N N . GLN A 1 108 ? -13.891 -2.742 -2.92 1 89.38 108 GLN A N 1
ATOM 878 C CA . GLN A 1 108 ? -12.438 -2.865 -2.842 1 89.38 108 GL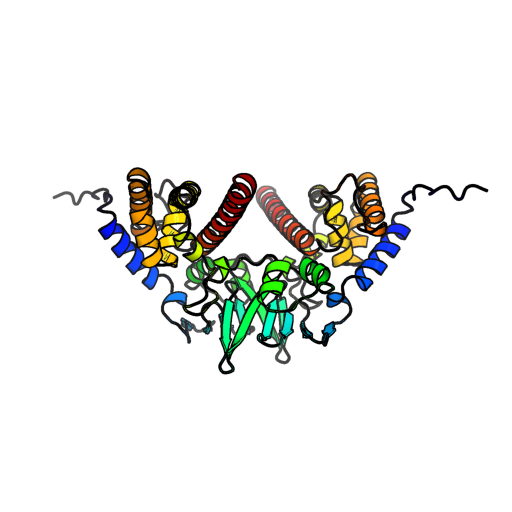N A CA 1
ATOM 879 C C . GLN A 1 108 ? -11.93 -2.471 -1.46 1 89.38 108 GLN A C 1
ATOM 881 O O . GLN A 1 108 ? -10.719 -2.406 -1.235 1 89.38 108 GLN A O 1
ATOM 886 N N . ALA A 1 109 ? -12.758 -2.191 -0.585 1 80.56 109 ALA A N 1
ATOM 887 C CA . ALA A 1 109 ? -12.445 -1.846 0.798 1 80.56 109 ALA A CA 1
ATOM 888 C C . ALA A 1 109 ? -11.523 -0.629 0.865 1 80.56 109 ALA A C 1
ATOM 890 O O . ALA A 1 109 ? -10.562 -0.614 1.633 1 80.56 109 ALA A O 1
ATOM 891 N N . ILE A 1 110 ? -11.727 0.287 0.051 1 81.94 110 ILE A N 1
ATOM 892 C CA . ILE A 1 110 ? -10.961 1.526 0.063 1 81.94 110 ILE A CA 1
ATOM 893 C C . ILE A 1 110 ? -11.695 2.58 0.89 1 81.94 110 ILE A C 1
ATOM 895 O O . ILE A 1 110 ? -12.773 3.043 0.503 1 81.94 110 ILE A O 1
ATOM 899 N N . PRO A 1 111 ? -10.992 2.891 1.973 1 70.62 111 PRO A N 1
ATOM 900 C CA . PRO A 1 111 ? -11.664 3.893 2.805 1 70.62 111 PRO A CA 1
ATOM 901 C C . PRO A 1 111 ? -11.719 5.266 2.143 1 70.62 111 PRO A C 1
ATOM 903 O O . PRO A 1 111 ? -10.734 5.711 1.55 1 70.62 111 PRO A O 1
ATOM 906 N N . ARG A 1 112 ? -12.82 5.828 2.305 1 66.81 112 ARG A N 1
ATOM 907 C CA . ARG A 1 112 ? -13.008 7.16 1.741 1 66.81 112 ARG A CA 1
ATOM 908 C C . ARG A 1 112 ? -12.148 8.188 2.471 1 66.81 112 ARG A C 1
ATOM 910 O O . ARG A 1 112 ? -11.758 9.203 1.891 1 66.81 112 ARG A O 1
ATOM 917 N N . SER A 1 113 ? -11.969 7.852 3.684 1 59.22 113 SER A N 1
ATOM 918 C CA . SER A 1 113 ? -11.188 8.758 4.52 1 59.22 113 SER A CA 1
ATOM 919 C C . SER A 1 113 ? -9.773 8.938 3.971 1 59.22 113 SER A C 1
ATOM 921 O O . SER A 1 113 ? -9.117 9.945 4.25 1 59.22 113 SER A O 1
ATOM 923 N N . ASP A 1 114 ? -9.336 7.949 3.236 1 57.16 114 ASP A N 1
ATOM 924 C CA . ASP A 1 114 ? -7.973 7.973 2.713 1 57.16 114 ASP A CA 1
ATOM 925 C C . ASP A 1 114 ? -7.867 8.883 1.493 1 57.16 114 ASP A C 1
ATOM 927 O O . ASP A 1 114 ? -6.766 9.234 1.064 1 57.16 114 ASP A O 1
ATOM 931 N N . LEU A 1 115 ? -8.945 9.18 1.062 1 57.38 115 LEU A N 1
ATOM 932 C CA . LEU A 1 115 ? -8.93 9.891 -0.213 1 57.38 115 LEU A CA 1
ATOM 933 C C . LEU A 1 115 ? -8.844 11.398 0.006 1 57.38 115 LEU A C 1
ATOM 935 O O . LEU A 1 115 ? -8.578 12.148 -0.932 1 57.38 115 LEU A O 1
ATOM 939 N N . PHE A 1 116 ? -8.484 11.859 1.198 1 50.62 116 PHE A N 1
ATOM 940 C CA . PHE A 1 116 ? -8.336 13.25 1.587 1 50.62 116 PHE A CA 1
ATOM 941 C C . PHE A 1 116 ? -8.688 14.18 0.429 1 50.62 116 PHE A C 1
ATOM 943 O O . PHE A 1 116 ? -7.859 14.984 -0.005 1 50.62 116 PHE A O 1
ATOM 950 N N . LEU A 1 117 ? -9.727 13.844 -0.24 1 48.62 117 LEU A N 1
ATOM 951 C CA . LEU A 1 117 ? -10.156 14.469 -1.483 1 48.62 117 LEU A CA 1
ATOM 952 C C . LEU A 1 117 ? -10.344 15.977 -1.295 1 48.62 117 LEU A C 1
ATOM 954 O O . LEU A 1 117 ? -10.602 16.438 -0.182 1 48.62 117 LEU A O 1
ATOM 958 N N . GLU A 1 118 ? -9.695 16.719 -2.125 1 44.78 118 GLU A N 1
ATOM 959 C CA . GLU A 1 118 ? -10.023 18.141 -2.111 1 44.78 118 GLU A CA 1
ATOM 960 C C . GLU A 1 118 ? -11.492 18.375 -1.761 1 44.78 118 GLU A C 1
ATOM 962 O O . GLU A 1 118 ? -12.289 17.422 -1.761 1 44.78 118 GLU A O 1
ATOM 967 N N . SER A 1 119 ? -11.828 19.578 -1.576 1 40.06 119 SER A N 1
ATOM 968 C CA . SER A 1 119 ? -13.086 20.172 -1.123 1 40.06 119 SER A CA 1
ATOM 969 C C . SER A 1 119 ? -14.281 19.422 -1.708 1 40.06 119 SER A C 1
ATOM 971 O O . SER A 1 119 ? -15.32 19.281 -1.052 1 40.06 119 SER A O 1
ATOM 973 N N . GLU A 1 120 ? -14.281 19.141 -2.918 1 39.75 120 GLU A N 1
ATOM 974 C CA . GLU A 1 120 ? -15.5 18.625 -3.523 1 39.75 120 GLU A CA 1
ATOM 975 C C . GLU A 1 120 ? -15.516 17.094 -3.504 1 39.75 120 GLU A C 1
ATOM 977 O O . GLU A 1 120 ? -16.344 16.469 -4.16 1 39.75 120 GLU A O 1
ATOM 982 N N . ALA A 1 121 ? -14.586 16.547 -3.066 1 43.31 121 ALA A N 1
ATOM 983 C CA . ALA A 1 121 ? -14.625 15.086 -3.027 1 43.31 121 ALA A CA 1
ATOM 984 C C . ALA A 1 121 ? -15.703 14.586 -2.07 1 43.31 121 ALA A C 1
ATOM 986 O O . ALA A 1 121 ? -16.109 15.305 -1.154 1 43.31 121 ALA A O 1
ATOM 987 N N . PRO A 1 122 ? -16.219 13.453 -2.301 1 42.94 122 PRO A N 1
ATOM 988 C CA . PRO A 1 122 ? -17.359 12.984 -1.498 1 42.94 122 PRO A CA 1
ATOM 989 C C . PRO A 1 122 ? -17.125 13.164 0.001 1 42.94 122 PRO A C 1
ATOM 991 O O . PRO A 1 122 ? -15.984 13.164 0.459 1 42.94 122 PRO A O 1
ATOM 994 N N . LYS A 1 123 ? -18 13.867 0.734 1 43.16 123 LYS A N 1
ATOM 995 C CA . LYS A 1 123 ? -18.297 14.273 2.104 1 43.16 123 LYS A CA 1
ATOM 996 C C . LYS A 1 123 ? -17.625 13.344 3.113 1 43.16 123 LYS A C 1
ATOM 998 O O . LYS A 1 123 ? -17.391 13.727 4.258 1 43.16 123 LYS A O 1
ATOM 1003 N N . ASP A 1 124 ? -17.312 12.102 2.752 1 52.97 124 ASP A N 1
ATOM 1004 C CA . ASP A 1 124 ? -17.094 11.148 3.832 1 52.97 124 ASP A CA 1
ATOM 1005 C C . ASP A 1 124 ? -15.602 10.945 4.109 1 52.97 124 ASP A C 1
ATOM 1007 O O . ASP A 1 124 ? -15.188 9.891 4.582 1 52.97 124 ASP A O 1
ATOM 1011 N N . ASP A 1 125 ? -14.68 12 3.898 1 69.31 125 ASP A N 1
ATOM 1012 C CA . ASP A 1 125 ? -13.305 11.844 4.359 1 69.31 125 ASP A CA 1
ATOM 1013 C C . ASP A 1 125 ? -13.227 11.898 5.883 1 69.31 125 ASP A C 1
ATOM 1015 O O . ASP A 1 125 ? -14.195 11.578 6.57 1 69.31 125 ASP A O 1
ATOM 1019 N N . TRP A 1 126 ? -11.969 12.281 6.457 1 80.19 126 TRP A N 1
ATOM 1020 C CA . TRP A 1 126 ? -11.797 12.211 7.906 1 80.19 126 TRP A CA 1
ATOM 1021 C C . TRP A 1 126 ? -12.742 13.18 8.617 1 80.19 126 TRP A C 1
ATOM 1023 O O . TRP A 1 126 ? -13 13.031 9.812 1 80.19 126 TRP A O 1
ATOM 1033 N N . ARG A 1 127 ? -13.453 14.062 7.855 1 82.75 127 ARG A N 1
ATOM 1034 C CA . ARG A 1 127 ? -14.312 15.102 8.422 1 82.75 127 ARG A CA 1
ATOM 1035 C C . ARG A 1 127 ? -15.641 14.523 8.891 1 82.75 127 ARG A C 1
ATOM 1037 O O . ARG A 1 127 ? -16.391 15.18 9.625 1 82.75 127 ARG A O 1
ATOM 1044 N N . ILE A 1 128 ? -15.836 13.328 8.516 1 83.38 128 ILE A N 1
ATOM 1045 C CA . ILE A 1 128 ? -17.031 12.641 9.016 1 83.38 128 ILE A CA 1
ATOM 1046 C C . ILE A 1 128 ? -17.016 12.625 10.539 1 83.38 128 ILE A C 1
ATOM 1048 O O . ILE A 1 128 ? -18.062 12.57 11.172 1 83.38 128 ILE A O 1
ATOM 1052 N N . VAL A 1 129 ? -15.898 12.734 11.102 1 89.69 129 VAL A N 1
ATOM 1053 C CA . VAL A 1 129 ? -15.734 12.672 12.547 1 89.69 129 VAL A CA 1
ATOM 1054 C C . VAL A 1 129 ? -16.422 13.867 13.203 1 89.69 129 VAL A C 1
ATOM 1056 O O . VAL A 1 129 ? -16.875 13.781 14.344 1 89.69 129 VAL A O 1
ATOM 1059 N N . PHE A 1 130 ? -16.547 14.945 12.477 1 89.38 130 PHE A N 1
ATOM 1060 C CA . PHE A 1 130 ? -17.172 16.156 13.023 1 89.38 130 PHE A CA 1
ATOM 1061 C C . PHE A 1 130 ? -18.625 15.898 13.375 1 89.38 130 PHE A C 1
ATOM 1063 O O . PHE A 1 130 ? -19.172 16.547 14.273 1 89.38 130 PHE A O 1
ATOM 1070 N N . CYS A 1 131 ? -19.172 14.898 12.734 1 88.38 131 CYS A N 1
ATOM 1071 C CA . CYS A 1 131 ? -20.578 14.625 12.938 1 88.38 131 CYS A CA 1
ATOM 1072 C C . CYS A 1 131 ? -20.781 13.594 14.039 1 88.38 131 CYS A C 1
ATOM 1074 O O . CYS A 1 131 ? -21.922 13.273 14.398 1 88.38 131 CYS A O 1
ATOM 1076 N N . TRP A 1 132 ? -19.75 13.117 14.508 1 92.5 132 TRP A N 1
ATOM 1077 C CA . TRP A 1 132 ? -19.844 12.109 15.555 1 92.5 132 TRP A CA 1
ATOM 1078 C C . TRP A 1 132 ? -20.141 12.75 16.906 1 92.5 132 TRP A C 1
ATOM 1080 O O . TRP A 1 132 ? -19.844 13.93 17.125 1 92.5 132 TRP A O 1
ATOM 1090 N N . GLU A 1 133 ? -20.734 11.992 17.703 1 94.31 133 GLU A N 1
ATOM 1091 C CA . GLU A 1 133 ? -20.875 12.406 19.094 1 94.31 133 GLU A CA 1
ATOM 1092 C C . GLU A 1 133 ? -19.531 12.562 19.766 1 94.31 133 GLU A C 1
ATOM 1094 O O . GLU A 1 133 ? -18.562 11.891 19.422 1 94.31 133 GLU A O 1
ATOM 1099 N N . ARG A 1 134 ? -19.609 13.375 20.844 1 9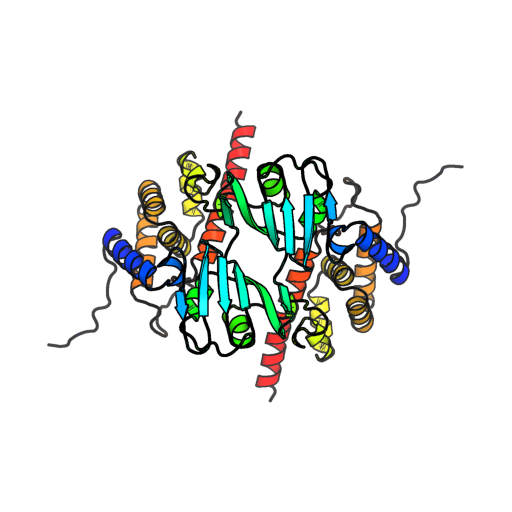5.06 134 ARG A N 1
ATOM 1100 C CA . ARG A 1 134 ? -18.375 13.734 21.562 1 95.06 134 ARG A CA 1
ATOM 1101 C C . ARG A 1 134 ? -17.656 12.484 22.062 1 95.06 134 ARG A C 1
ATOM 1103 O O . ARG A 1 134 ? -16.422 12.414 22 1 95.06 134 ARG A O 1
ATOM 1110 N N . PHE A 1 135 ? -18.328 11.562 22.438 1 95.44 135 PHE A N 1
ATOM 1111 C CA . PHE A 1 135 ? -17.75 10.336 22.969 1 95.44 135 PHE A CA 1
ATOM 1112 C C . PHE A 1 135 ? -16.844 9.672 21.938 1 95.44 135 PHE A C 1
ATOM 1114 O O . PHE A 1 135 ? -15.727 9.266 22.25 1 95.44 135 PHE A O 1
ATOM 1121 N N . TRP A 1 136 ? -17.297 9.555 20.781 1 95.88 136 TRP A N 1
ATOM 1122 C CA . TRP A 1 136 ? -16.578 8.859 19.734 1 95.88 136 TRP A CA 1
ATOM 1123 C C . TRP A 1 136 ? -15.391 9.68 19.25 1 95.88 136 TRP A C 1
ATOM 1125 O O . TRP A 1 136 ? -14.352 9.133 18.859 1 95.88 136 TRP A O 1
ATOM 1135 N N . GLN A 1 137 ? -15.57 10.953 19.266 1 96.56 137 GLN A N 1
ATOM 1136 C CA . GLN A 1 137 ? -14.453 11.836 18.938 1 96.56 137 GLN A CA 1
ATOM 1137 C C . GLN A 1 137 ? -13.305 11.664 19.922 1 96.56 137 GLN A C 1
ATOM 1139 O O . GLN A 1 137 ? -12.141 11.594 19.531 1 96.56 137 GLN A O 1
ATOM 1144 N N . GLU A 1 138 ? -13.664 11.555 21.156 1 96.56 138 GLU A N 1
ATOM 1145 C CA . GLU A 1 138 ? -12.664 11.359 22.203 1 96.56 138 GLU A CA 1
ATOM 1146 C C . GLU A 1 138 ? -12 9.992 22.062 1 96.56 138 GLU A C 1
ATOM 1148 O O . GLU A 1 138 ? -10.805 9.844 22.312 1 96.56 138 GLU A O 1
ATOM 1153 N N . GLN A 1 139 ? -12.758 8.977 21.672 1 96.12 139 GLN A N 1
ATOM 1154 C CA . GLN A 1 139 ? -12.219 7.637 21.469 1 96.12 139 GLN A CA 1
ATOM 1155 C C . GLN A 1 139 ? -11.156 7.633 20.359 1 96.12 139 GLN A C 1
ATOM 1157 O O . GLN A 1 139 ? -10.164 6.914 20.453 1 96.12 139 GLN A O 1
ATOM 1162 N N . LEU A 1 140 ? -11.398 8.383 19.375 1 95.62 140 LEU A N 1
ATOM 1163 C CA . LEU A 1 140 ? -10.438 8.492 18.281 1 95.62 140 LEU A CA 1
ATOM 1164 C C . LEU A 1 140 ? -9.102 9.016 18.781 1 95.62 140 LEU A C 1
ATOM 1166 O O . LEU A 1 140 ? -8.055 8.438 18.484 1 95.62 140 LEU A O 1
ATOM 1170 N N . LEU A 1 141 ? -9.148 10.047 19.609 1 96.44 141 LEU A N 1
ATOM 1171 C CA . LEU A 1 141 ? -7.922 10.648 20.109 1 96.44 141 LEU A CA 1
ATOM 1172 C C . LEU A 1 141 ? -7.207 9.711 21.078 1 96.44 141 LEU A C 1
ATOM 1174 O O . LEU A 1 141 ? -5.977 9.672 21.125 1 96.44 141 LEU A O 1
ATOM 1178 N N . LEU A 1 142 ? -7.957 8.969 21.766 1 95.81 142 LEU A N 1
ATOM 1179 C CA . LEU A 1 142 ? -7.398 8.047 22.75 1 95.81 142 LEU A CA 1
ATOM 1180 C C . LEU A 1 142 ? -6.641 6.918 22.062 1 95.81 142 LEU A C 1
ATOM 1182 O O . LEU A 1 142 ? -5.699 6.355 22.625 1 95.81 142 LEU A O 1
ATOM 1186 N N . GLN A 1 143 ? -6.996 6.617 20.906 1 95.19 143 GLN A N 1
ATOM 1187 C CA . GLN A 1 143 ? -6.402 5.488 20.188 1 95.19 143 GLN A CA 1
ATOM 1188 C C . GLN A 1 143 ? -5.148 5.914 19.438 1 95.19 143 GLN A C 1
ATOM 1190 O O . GLN A 1 143 ? -4.398 5.07 18.938 1 95.19 143 GLN A O 1
ATOM 1195 N N . MET A 1 144 ? -4.965 7.156 19.375 1 95.06 144 MET A N 1
ATOM 1196 C CA . MET A 1 144 ? -3.795 7.652 18.656 1 95.06 144 MET A CA 1
ATOM 1197 C C . MET A 1 144 ? -2.629 7.883 19.609 1 95.06 144 MET A C 1
ATOM 1199 O O . MET A 1 144 ? -2.818 8.391 20.719 1 95.06 144 MET A O 1
ATOM 1203 N N . SER A 1 145 ? -1.488 7.422 19.219 1 94.38 145 SER A N 1
ATOM 1204 C CA . SER A 1 145 ? -0.318 7.848 19.984 1 94.38 145 SER A CA 1
ATOM 1205 C C . SER A 1 145 ? -0.071 9.344 19.828 1 94.38 145 SER A C 1
ATOM 1207 O O . SER A 1 145 ? -0.407 9.93 18.797 1 94.38 145 SER A O 1
ATOM 1209 N N . PRO A 1 146 ? 0.544 9.93 20.797 1 94.88 146 PRO A N 1
ATOM 1210 C CA . PRO A 1 146 ? 0.821 11.367 20.703 1 94.88 146 PRO A CA 1
ATOM 1211 C C . PRO A 1 146 ? 1.655 11.719 19.469 1 94.88 146 PRO A C 1
ATOM 1213 O O . PRO A 1 146 ? 1.396 12.727 18.812 1 94.88 146 PRO A O 1
ATOM 1216 N N . ASN 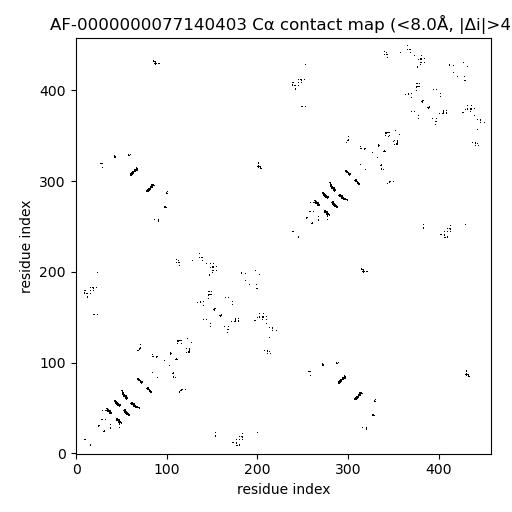A 1 147 ? 2.541 10.93 19.203 1 93.62 147 ASN A N 1
ATOM 1217 C CA . ASN A 1 147 ? 3.396 11.188 18.047 1 93.62 147 ASN A CA 1
ATOM 1218 C C . ASN A 1 147 ? 2.605 11.133 16.734 1 93.62 147 ASN A C 1
ATOM 1220 O O . ASN A 1 147 ? 2.705 12.039 15.906 1 93.62 147 ASN A O 1
ATOM 1224 N N . SER A 1 148 ? 1.868 10.109 16.625 1 93.81 148 SER A N 1
ATOM 1225 C CA . SER A 1 148 ? 1.052 9.961 15.422 1 93.81 148 SER A CA 1
ATOM 1226 C C . SER A 1 148 ? 0.047 11.102 15.297 1 93.81 148 SER A C 1
ATOM 1228 O O . SER A 1 148 ? -0.168 11.633 14.203 1 93.81 148 SER A O 1
ATOM 1230 N N . MET A 1 149 ? -0.529 11.453 16.406 1 95.62 149 MET A N 1
ATOM 1231 C CA . MET A 1 149 ? -1.503 12.539 16.375 1 95.62 149 MET A CA 1
ATOM 1232 C C . MET A 1 149 ? -0.841 13.852 15.961 1 95.62 149 MET A C 1
ATOM 1234 O O . MET A 1 149 ? -1.424 14.641 15.211 1 95.62 149 MET A O 1
ATOM 1238 N N . THR A 1 150 ? 0.335 14.031 16.453 1 95.5 150 THR A N 1
ATOM 1239 C CA . THR A 1 150 ? 1.096 15.227 16.094 1 95.5 150 THR A CA 1
ATOM 1240 C C . THR A 1 150 ? 1.334 15.281 14.578 1 95.5 150 THR A C 1
ATOM 1242 O O . THR A 1 150 ? 1.097 16.312 13.945 1 95.5 150 THR A O 1
ATOM 1245 N N . LEU A 1 151 ? 1.748 14.211 14.055 1 92.88 151 LEU A N 1
ATOM 1246 C CA . LEU A 1 151 ? 2.061 14.141 12.633 1 92.88 151 LEU A CA 1
ATOM 1247 C C . LEU A 1 151 ? 0.8 14.297 11.789 1 92.88 151 LEU A C 1
ATOM 1249 O O . LEU A 1 151 ? 0.826 14.953 10.742 1 92.88 151 LEU A O 1
ATOM 1253 N N . VAL A 1 152 ? -0.281 13.75 12.242 1 91.56 152 VAL A N 1
ATOM 1254 C CA . VAL A 1 152 ? -1.559 13.883 11.555 1 91.56 152 VAL A CA 1
ATOM 1255 C C . VAL A 1 152 ? -1.99 15.352 11.539 1 91.56 152 VAL A C 1
ATOM 1257 O O . VAL A 1 152 ? -2.41 15.867 10.5 1 91.56 152 VAL A O 1
ATOM 1260 N N . MET A 1 153 ? -1.859 15.992 12.625 1 93.81 153 MET A N 1
ATOM 1261 C CA . MET A 1 153 ? -2.236 17.406 12.727 1 93.81 153 MET A CA 1
ATOM 1262 C C . MET A 1 153 ? -1.409 18.25 11.773 1 93.81 153 MET A C 1
ATOM 1264 O O . MET A 1 153 ? -1.945 19.141 11.102 1 93.81 153 MET A O 1
ATOM 1268 N N . LEU A 1 154 ? -0.203 17.953 11.75 1 91.56 154 LEU A N 1
ATOM 1269 C CA . LEU A 1 154 ? 0.671 18.719 10.859 1 91.56 154 LEU A CA 1
ATOM 1270 C C . LEU A 1 154 ? 0.317 18.469 9.398 1 91.56 154 LEU A C 1
ATOM 1272 O O . LEU A 1 154 ? 0.326 19.391 8.586 1 91.56 154 LEU A O 1
ATOM 1276 N N . ALA A 1 155 ? 0.06 17.266 9.109 1 87.81 155 ALA A N 1
ATOM 1277 C CA . ALA A 1 155 ? -0.213 16.875 7.727 1 87.81 155 ALA A CA 1
ATOM 1278 C C . ALA A 1 155 ? -1.542 17.438 7.246 1 87.81 155 ALA A C 1
ATOM 1280 O O . ALA A 1 155 ? -1.656 17.875 6.098 1 87.81 155 ALA A O 1
ATOM 1281 N N . ILE A 1 156 ? -2.541 17.438 8.102 1 86.44 156 ILE A N 1
ATOM 1282 C CA . ILE A 1 156 ? -3.869 17.906 7.723 1 86.44 156 ILE A CA 1
ATOM 1283 C C . ILE A 1 156 ? -3.943 19.422 7.871 1 86.44 156 ILE A C 1
ATOM 1285 O O . ILE A 1 156 ? -4.578 20.094 7.059 1 86.44 156 ILE A O 1
ATOM 1289 N N . GLY A 1 157 ? -3.379 19.906 8.938 1 89.75 157 GLY A N 1
ATOM 1290 C CA . GLY A 1 157 ? -3.285 21.344 9.086 1 89.75 157 GLY A CA 1
ATOM 1291 C C . GLY A 1 157 ? -4.195 21.891 10.172 1 89.75 157 GLY A C 1
ATOM 1292 O O . GLY A 1 157 ? -4.508 21.188 11.141 1 89.75 157 GLY A O 1
ATOM 1293 N N . GLU A 1 158 ? -4.609 23.078 9.984 1 91.12 158 GLU A N 1
ATOM 1294 C CA . GLU A 1 158 ? -5.293 23.859 11.008 1 91.12 158 GLU A CA 1
ATOM 1295 C C . GLU A 1 158 ? -6.629 23.234 11.391 1 91.12 158 GLU A C 1
ATOM 1297 O O . GLU A 1 158 ? -7.027 23.266 12.555 1 91.12 158 GLU A O 1
ATOM 1302 N N . GLU A 1 159 ? -7.258 22.672 10.414 1 89.81 159 GLU A N 1
ATOM 1303 C CA . GLU A 1 159 ? -8.562 22.078 10.68 1 89.81 159 GLU A CA 1
ATOM 1304 C C . GLU A 1 159 ? -8.461 20.953 11.703 1 89.81 159 GLU A C 1
ATOM 1306 O O . GLU A 1 159 ? -9.273 20.875 12.633 1 89.81 159 GLU A O 1
ATOM 1311 N N . CYS A 1 160 ? -7.484 20.172 11.547 1 91.75 160 CYS A N 1
ATOM 1312 C CA . CYS A 1 160 ? -7.297 19.062 12.469 1 91.75 160 CYS A CA 1
ATOM 1313 C C . CYS A 1 160 ? -6.793 19.547 13.82 1 91.75 160 CYS A C 1
ATOM 1315 O O . CYS A 1 160 ? -7.16 18.984 14.859 1 91.75 160 CYS A O 1
ATOM 1317 N N . LYS A 1 161 ? -5.965 20.516 13.781 1 95.25 161 LYS A N 1
ATOM 1318 C CA . LYS A 1 161 ? -5.488 21.125 15.023 1 95.25 161 LYS A CA 1
ATOM 1319 C C . LYS A 1 161 ? -6.656 21.641 15.867 1 95.25 161 LYS A C 1
ATOM 1321 O O . LYS A 1 161 ? -6.715 21.391 17.078 1 95.25 161 LYS A O 1
ATOM 1326 N N . GLU A 1 162 ? -7.527 22.312 15.227 1 95.69 162 GLU A N 1
ATOM 1327 C CA . GLU A 1 162 ? -8.688 22.859 15.922 1 95.69 162 GLU A CA 1
ATOM 1328 C C . GLU A 1 162 ? -9.547 21.734 16.516 1 95.69 162 GLU A C 1
ATOM 1330 O O . GLU A 1 162 ? -10.031 21.844 17.641 1 95.69 162 GLU A O 1
ATOM 1335 N N . PHE A 1 163 ? -9.742 20.766 15.711 1 95.69 163 PHE A N 1
ATOM 1336 C CA . PHE A 1 163 ? -10.477 19.594 16.188 1 95.69 163 PHE A CA 1
ATOM 1337 C C . PHE A 1 163 ? -9.812 19 17.422 1 95.69 163 PHE A C 1
ATOM 1339 O O . PHE A 1 163 ? -10.477 18.734 18.438 1 95.69 163 PHE A O 1
ATOM 1346 N N . PHE A 1 164 ? -8.531 18.828 17.391 1 97.69 164 PHE A N 1
ATOM 1347 C CA . PHE A 1 164 ? -7.77 18.25 18.5 1 97.69 164 PHE A CA 1
ATOM 1348 C C . PHE A 1 164 ? -7.891 19.125 19.75 1 97.69 164 PHE A C 1
ATOM 1350 O O . PHE A 1 164 ? -8.156 18.625 20.844 1 97.69 164 PHE A O 1
ATOM 1357 N N . GLU A 1 165 ? -7.766 20.406 19.578 1 97 165 GLU A N 1
ATOM 1358 C CA . GLU A 1 165 ? -7.801 21.328 20.703 1 97 165 GLU A CA 1
ATOM 1359 C C . GLU A 1 165 ? -9.18 21.328 21.375 1 97 165 GLU A C 1
ATOM 1361 O O . GLU A 1 165 ? -9.281 21.5 22.594 1 97 165 GLU A O 1
ATOM 1366 N N . LYS A 1 166 ? -10.133 21.109 20.578 1 96.25 166 LYS A N 1
ATOM 1367 C CA . LYS A 1 166 ? -11.508 21.156 21.078 1 96.25 166 LYS A CA 1
ATOM 1368 C C . LYS A 1 166 ? -11.852 19.891 21.859 1 96.25 166 LYS A C 1
ATOM 1370 O O . LYS A 1 166 ? -12.586 19.938 22.844 1 96.25 166 LYS A O 1
ATOM 1375 N N . ILE A 1 167 ? -11.273 18.797 21.422 1 97.06 167 ILE A N 1
ATOM 1376 C CA . ILE A 1 167 ? -11.75 17.516 21.922 1 97.06 167 ILE A CA 1
ATOM 1377 C C . ILE A 1 167 ? -10.766 16.953 22.938 1 97.06 167 ILE A C 1
ATOM 1379 O O . ILE A 1 167 ? -11.156 16.266 23.875 1 97.06 167 ILE A O 1
ATOM 1383 N N . ALA A 1 168 ? -9.523 17.188 22.844 1 97.06 168 ALA A N 1
ATOM 1384 C CA . ALA A 1 168 ? -8.461 16.547 23.609 1 97.06 168 ALA A CA 1
ATOM 1385 C C . ALA A 1 168 ? -8.5 17 25.062 1 97.06 168 ALA A C 1
ATOM 1387 O O . ALA A 1 168 ? -8.852 18.141 25.359 1 97.06 168 ALA A O 1
ATOM 1388 N N . THR A 1 169 ? -8.133 16.125 25.922 1 95.75 169 THR A N 1
ATOM 1389 C CA . THR A 1 169 ? -7.926 16.5 27.312 1 95.75 169 THR A CA 1
ATOM 1390 C C . THR A 1 169 ? -6.645 17.312 27.484 1 95.75 169 THR A C 1
ATOM 1392 O O . THR A 1 169 ? -5.809 17.344 26.578 1 95.75 169 THR A O 1
ATOM 1395 N N . GLU A 1 170 ? -6.551 17.859 28.656 1 95.44 170 GLU A N 1
ATOM 1396 C CA . GLU A 1 170 ? -5.348 18.641 28.922 1 95.44 170 GLU A CA 1
ATOM 1397 C C . GLU A 1 170 ? -4.102 17.766 28.906 1 95.44 170 GLU A C 1
ATOM 1399 O O . GLU A 1 170 ? -3.037 18.188 28.469 1 95.44 170 GLU A O 1
ATOM 1404 N N . ARG A 1 171 ? -4.242 16.625 29.344 1 95.88 171 ARG A N 1
ATOM 1405 C CA . ARG A 1 171 ? -3.113 15.695 29.328 1 95.88 171 ARG A CA 1
ATOM 1406 C C . ARG A 1 171 ? -2.689 15.367 27.906 1 95.88 171 ARG A C 1
ATOM 1408 O O . ARG A 1 171 ? -1.497 15.367 27.594 1 95.88 171 ARG A O 1
ATOM 1415 N N . GLN A 1 172 ? -3.604 15.117 27.062 1 96.19 172 GLN A N 1
ATOM 1416 C CA . GLN A 1 172 ? -3.322 14.82 25.672 1 96.19 172 GLN A CA 1
ATOM 1417 C C . GLN A 1 172 ? -2.648 16 24.984 1 96.19 172 GLN A C 1
ATOM 1419 O O . GLN A 1 172 ? -1.704 15.828 24.203 1 96.19 172 GLN A O 1
ATOM 1424 N N . LYS A 1 173 ? -3.1 17.156 25.297 1 96.81 173 LYS A N 1
ATOM 1425 C CA . LYS A 1 173 ? -2.516 18.375 24.719 1 96.81 173 LYS A CA 1
ATOM 1426 C C . LYS A 1 173 ? -1.057 18.531 25.141 1 96.81 173 LYS A C 1
ATOM 1428 O O . LYS A 1 173 ? -0.212 18.922 24.344 1 96.81 173 LYS A O 1
ATOM 1433 N N . ARG A 1 174 ? -0.817 18.188 26.312 1 95.81 174 ARG A N 1
ATOM 1434 C CA . ARG A 1 174 ? 0.551 18.266 26.812 1 95.81 174 ARG A CA 1
ATOM 1435 C C . ARG A 1 174 ? 1.457 17.266 26.125 1 95.81 174 ARG A C 1
ATOM 1437 O O . ARG A 1 174 ? 2.598 17.578 25.766 1 95.81 174 ARG A O 1
ATOM 1444 N N . LEU A 1 175 ? 0.937 16.125 25.953 1 95.56 175 LEU A N 1
ATOM 1445 C CA . LEU A 1 175 ? 1.725 15.086 25.297 1 95.56 175 LEU A CA 1
ATOM 1446 C C . LEU A 1 175 ? 2.041 15.469 23.859 1 95.56 175 LEU A C 1
ATOM 1448 O O . LEU A 1 175 ? 3.172 15.289 23.406 1 95.56 175 LEU A O 1
ATOM 1452 N N . VAL A 1 176 ? 1.066 15.984 23.234 1 95.88 176 VAL A N 1
ATOM 1453 C CA . VAL A 1 176 ? 1.264 16.375 21.844 1 95.88 176 VAL A CA 1
ATOM 1454 C C . VAL A 1 176 ? 2.195 17.594 21.781 1 95.88 176 VAL A C 1
ATOM 1456 O O . VAL A 1 176 ? 3.037 17.688 20.891 1 95.88 176 VAL A O 1
ATOM 1459 N N . ARG A 1 177 ? 2.064 18.469 22.703 1 95.19 177 ARG A N 1
ATOM 1460 C CA . ARG A 1 177 ? 2.982 19.594 22.781 1 95.19 177 ARG A CA 1
ATOM 1461 C C . ARG A 1 177 ? 4.426 19.109 22.922 1 95.19 177 ARG A C 1
ATOM 1463 O O . ARG A 1 177 ? 5.324 19.656 22.266 1 95.19 177 ARG A O 1
ATOM 1470 N N . ASP A 1 178 ? 4.59 18.172 23.734 1 93.38 178 ASP A N 1
ATOM 1471 C CA . ASP A 1 178 ? 5.934 17.641 23.922 1 93.38 178 ASP A CA 1
ATOM 1472 C C . ASP A 1 178 ? 6.465 17.016 22.641 1 93.38 178 ASP A C 1
ATOM 1474 O O . ASP A 1 178 ? 7.645 17.156 22.312 1 93.38 178 ASP A O 1
ATOM 1478 N N . GLU A 1 179 ? 5.613 16.328 21.969 1 93.12 179 GLU A N 1
ATOM 1479 C CA . GLU A 1 179 ? 6.016 15.75 20.688 1 93.12 179 GLU A CA 1
ATOM 1480 C C . GLU A 1 179 ? 6.406 16.844 19.688 1 93.12 179 GLU A C 1
ATOM 1482 O O . GLU A 1 179 ? 7.379 16.688 18.953 1 93.12 179 GLU A O 1
ATOM 1487 N N . LEU A 1 180 ? 5.66 17.875 19.734 1 93.56 180 LEU A N 1
ATOM 1488 C CA . LEU A 1 180 ? 5.98 19.016 18.875 1 93.56 180 LEU A CA 1
ATOM 1489 C C . LEU A 1 180 ? 7.344 19.594 19.234 1 93.56 180 LEU A C 1
ATOM 1491 O O . LEU A 1 180 ? 8.141 19.906 18.359 1 93.56 180 LEU A O 1
ATOM 1495 N N . PHE A 1 181 ? 7.535 19.688 20.438 1 91.81 181 PHE A N 1
ATOM 1496 C CA . PHE A 1 181 ? 8.805 20.203 20.938 1 91.81 181 PHE A CA 1
ATOM 1497 C C . PHE A 1 181 ? 9.969 19.344 20.453 1 91.81 181 PHE A C 1
ATOM 1499 O O . PHE A 1 181 ? 10.961 19.875 19.953 1 91.81 181 PHE A O 1
ATOM 1506 N N . TYR A 1 182 ? 9.781 18.109 20.516 1 88.38 182 TYR A N 1
ATOM 1507 C CA . TYR A 1 182 ? 10.844 17.203 20.094 1 88.38 182 TYR A CA 1
ATOM 1508 C C . TYR A 1 182 ? 11.055 17.281 18.578 1 88.38 182 TYR A C 1
ATOM 1510 O O . TYR A 1 182 ? 12.188 17.219 18.109 1 88.38 182 TYR A O 1
ATOM 1518 N N . LEU A 1 183 ? 9.992 17.359 17.875 1 88.31 183 LEU A N 1
ATOM 1519 C CA . LEU A 1 183 ? 10.094 17.516 16.438 1 88.31 183 LEU A CA 1
ATOM 1520 C C . LEU A 1 183 ? 10.852 18.781 16.078 1 88.31 183 LEU A C 1
ATOM 1522 O O . LEU A 1 183 ? 11.641 18.797 15.125 1 88.31 183 LEU A O 1
ATOM 1526 N N . ASN A 1 184 ? 10.633 19.797 16.797 1 88.69 184 ASN A N 1
ATOM 1527 C CA . ASN A 1 184 ? 11.258 21.078 16.547 1 88.69 184 ASN A CA 1
ATOM 1528 C C . ASN A 1 184 ? 12.758 21.047 16.844 1 88.69 184 ASN A C 1
ATOM 1530 O O . ASN A 1 184 ? 13.531 21.797 16.25 1 88.69 184 ASN A O 1
ATOM 1534 N N . LEU A 1 185 ? 13.117 20.219 17.688 1 81.19 185 LEU A N 1
ATOM 1535 C CA . LEU A 1 185 ? 14.531 20.094 18.016 1 81.19 185 LEU A CA 1
ATOM 1536 C C . LEU A 1 185 ? 15.289 19.391 16.891 1 81.19 185 LEU A C 1
ATOM 1538 O O . LEU A 1 185 ? 16.5 19.578 16.734 1 81.19 185 LEU A O 1
ATOM 1542 N N . GLY A 1 186 ? 14.641 18.891 15.859 1 66.31 186 GLY A N 1
ATOM 1543 C CA . GLY A 1 186 ? 15.273 18.219 14.734 1 66.31 186 GLY A CA 1
ATOM 1544 C C . GLY A 1 186 ? 15.938 16.906 15.117 1 66.31 186 GLY A C 1
ATOM 1545 O O . GLY A 1 186 ? 16.062 16.594 16.297 1 66.31 186 GLY A O 1
ATOM 1546 N N . GLN A 1 187 ? 16.062 15.828 14.219 1 54.69 187 GLN A N 1
ATOM 1547 C CA . GLN A 1 187 ? 16.844 14.609 14.422 1 54.69 187 GLN A CA 1
ATOM 1548 C C . GLN A 1 187 ? 18.281 14.938 14.852 1 54.69 187 GLN A C 1
ATOM 1550 O O . GLN A 1 187 ? 19.172 15.047 14.016 1 54.69 187 GLN A O 1
ATOM 1555 N N . SER A 1 188 ? 18.594 15.938 15.445 1 43.97 188 SER A N 1
ATOM 1556 C CA . SER A 1 188 ? 20 15.781 15.789 1 43.97 188 SER A CA 1
ATOM 1557 C C . SER A 1 188 ? 20.312 14.344 16.203 1 43.97 188 SER A C 1
ATOM 1559 O O . SER A 1 188 ? 19.406 13.602 16.609 1 43.97 188 SER A O 1
ATOM 1561 N N . ASN A 1 189 ? 21.672 13.922 16.328 1 41.38 189 ASN A N 1
ATOM 1562 C CA . ASN A 1 189 ? 22.281 12.617 16.547 1 41.38 189 ASN A CA 1
ATOM 1563 C C . ASN A 1 189 ? 21.422 11.75 17.469 1 41.38 189 ASN A C 1
ATOM 1565 O O . ASN A 1 189 ? 20.328 12.156 17.875 1 41.38 189 ASN A O 1
ATOM 1569 N N . SER A 1 190 ? 22.047 11.031 18.5 1 41.5 190 SER A N 1
ATOM 1570 C CA . SER A 1 190 ? 22.25 10.008 19.516 1 41.5 190 SER A CA 1
ATOM 1571 C C . SER A 1 190 ? 21.25 10.188 20.672 1 41.5 190 SER A C 1
ATOM 1573 O O . SER A 1 190 ? 21.078 9.289 21.484 1 41.5 190 SER A O 1
ATOM 1575 N N . SER A 1 191 ? 20.75 11.438 20.922 1 39.88 191 SER A N 1
ATOM 1576 C CA . SER A 1 191 ? 20.344 11.586 22.328 1 39.88 191 SER A CA 1
ATOM 1577 C C . SER A 1 191 ? 18.828 11.484 22.469 1 39.88 191 SER A C 1
ATOM 1579 O O . SER A 1 191 ? 18.266 11.844 23.5 1 39.88 191 SER A O 1
ATOM 1581 N N . ASN A 1 192 ? 18.094 11.57 21.438 1 44.06 192 ASN A N 1
ATOM 1582 C CA . ASN A 1 192 ? 16.672 11.516 21.766 1 44.06 192 ASN A CA 1
ATOM 1583 C C . ASN A 1 192 ? 16.297 10.172 22.375 1 44.06 192 ASN A C 1
ATOM 1585 O O . ASN A 1 192 ? 16.406 9.133 21.734 1 44.06 192 ASN A O 1
ATOM 1589 N N . PRO A 1 193 ? 16.281 10.078 23.484 1 45.31 193 PRO A N 1
ATOM 1590 C CA . PRO A 1 193 ? 15.984 8.828 24.188 1 45.31 193 PRO A CA 1
ATOM 1591 C C . PRO A 1 193 ? 14.828 8.062 23.547 1 45.31 193 PRO A C 1
ATOM 1593 O O . PRO A 1 193 ? 14.664 6.863 23.812 1 45.31 193 PRO A O 1
ATOM 1596 N N . HIS A 1 194 ? 13.852 8.859 23.047 1 45.47 194 HIS A N 1
ATOM 1597 C CA . HIS A 1 194 ? 12.703 8.117 22.531 1 45.47 194 HIS A CA 1
ATOM 1598 C C . HIS A 1 194 ? 12.852 7.82 21.047 1 45.47 194 HIS A C 1
ATOM 1600 O O . HIS A 1 194 ? 12.125 8.375 20.219 1 45.47 194 HIS A O 1
ATOM 1606 N N . SER A 1 195 ? 13.953 7.508 20.562 1 48.19 195 SER A N 1
ATOM 1607 C CA . SER A 1 195 ? 14.438 7.094 19.25 1 48.19 195 SER A CA 1
ATOM 1608 C C . SER A 1 195 ? 13.359 6.344 18.469 1 48.19 195 SER A C 1
ATOM 1610 O O . SER A 1 195 ? 13.461 6.184 17.25 1 48.19 195 SER A O 1
ATOM 1612 N N . LYS A 1 196 ? 12.352 5.898 19.203 1 54.53 196 LYS A N 1
ATOM 1613 C CA . LYS A 1 196 ? 11.367 5.066 18.516 1 54.53 196 LYS A CA 1
ATOM 1614 C C . LYS A 1 196 ? 10.289 5.918 17.859 1 54.53 196 LYS A C 1
ATOM 1616 O O . LYS A 1 196 ? 9.406 5.398 17.156 1 54.53 196 LYS A O 1
ATOM 1621 N N . THR A 1 197 ? 10.406 7.328 17.984 1 60.34 197 THR A N 1
ATOM 1622 C CA . THR A 1 197 ? 9.312 8.18 17.531 1 60.34 197 THR A CA 1
ATOM 1623 C C . THR A 1 197 ? 9.484 8.547 16.062 1 60.34 197 THR A C 1
ATOM 1625 O O . THR A 1 197 ? 10.602 8.758 15.594 1 60.34 197 THR A O 1
ATOM 1628 N N . LYS A 1 198 ? 8.352 8.516 15.383 1 69.31 198 LYS A N 1
ATOM 1629 C CA . LYS A 1 198 ? 8.328 8.883 13.969 1 69.31 198 LYS A CA 1
ATOM 1630 C C . LYS A 1 198 ? 8.781 10.328 13.766 1 69.31 198 LYS A C 1
ATOM 1632 O O . LYS A 1 198 ? 8.398 11.211 14.539 1 69.31 198 LYS A O 1
ATOM 1637 N N . SER A 1 199 ? 9.711 10.516 12.883 1 81.75 199 SER A N 1
ATOM 1638 C CA . SER A 1 199 ? 10.086 11.859 12.469 1 81.75 199 SER A CA 1
ATOM 1639 C C . SER A 1 199 ? 8.984 12.516 11.641 1 81.75 199 SER A C 1
ATOM 1641 O O . SER A 1 199 ? 7.906 11.945 11.469 1 81.75 199 SER A O 1
ATOM 1643 N N . ILE A 1 200 ? 9.18 13.695 11.258 1 86.31 200 ILE A N 1
ATOM 1644 C CA . ILE A 1 200 ? 8.227 14.453 10.461 1 86.31 200 ILE A CA 1
ATOM 1645 C C . ILE A 1 200 ? 7.898 13.688 9.18 1 86.31 200 ILE A C 1
ATOM 1647 O O . ILE A 1 200 ? 6.801 13.82 8.633 1 86.31 200 ILE A O 1
ATOM 1651 N N . PHE A 1 201 ? 8.758 12.797 8.852 1 86.69 201 PHE A N 1
ATOM 1652 C CA . PHE A 1 201 ? 8.602 12.078 7.59 1 86.69 201 PHE A CA 1
ATOM 1653 C C . PHE A 1 201 ? 7.703 10.859 7.781 1 86.69 201 PHE A C 1
ATOM 1655 O O . PHE A 1 201 ? 7.309 10.211 6.805 1 86.69 201 PHE A O 1
ATOM 1662 N N . GLY A 1 202 ? 7.359 10.594 8.969 1 87.5 202 GLY A N 1
ATOM 1663 C CA . GLY A 1 202 ? 6.48 9.469 9.25 1 87.5 202 GLY A CA 1
ATOM 1664 C C . GLY A 1 202 ? 5.008 9.82 9.133 1 87.5 202 GLY A C 1
ATOM 1665 O O . GLY A 1 202 ? 4.148 9.07 9.594 1 87.5 202 GLY A O 1
ATOM 1666 N N . PHE A 1 203 ? 4.688 10.898 8.477 1 86.94 203 PHE A N 1
ATOM 1667 C CA . PHE A 1 203 ? 3.314 11.383 8.461 1 86.94 203 PHE A CA 1
ATOM 1668 C C . PHE A 1 203 ? 2.434 10.477 7.609 1 86.94 203 PHE A C 1
ATOM 1670 O O . PHE A 1 203 ? 1.234 10.344 7.867 1 86.94 203 PHE A O 1
ATOM 1677 N N . GLY A 1 204 ? 3.008 9.875 6.66 1 81.44 204 GLY A N 1
ATOM 1678 C CA . GLY A 1 204 ? 2.225 8.953 5.855 1 81.44 204 GLY A CA 1
ATOM 1679 C C . GLY A 1 204 ? 1.651 7.801 6.652 1 81.44 204 GLY A C 1
ATOM 1680 O O . GLY A 1 204 ? 0.456 7.512 6.566 1 81.44 204 GLY A O 1
ATOM 1681 N N . SER A 1 205 ? 2.496 7.223 7.363 1 82.69 205 SER A N 1
ATOM 1682 C CA . SER A 1 205 ? 2.062 6.121 8.219 1 82.69 205 SER A CA 1
ATOM 1683 C C . SER A 1 205 ? 1.077 6.598 9.281 1 82.69 205 SER A C 1
ATOM 1685 O O . SER A 1 205 ? 0.138 5.879 9.633 1 82.69 205 SER A O 1
ATOM 1687 N N . ALA A 1 206 ? 1.296 7.738 9.766 1 88.56 206 ALA A N 1
ATOM 1688 C CA . ALA A 1 206 ? 0.399 8.297 10.773 1 88.56 206 ALA A CA 1
ATOM 1689 C C . ALA A 1 206 ? -0.995 8.531 10.195 1 88.56 206 ALA A C 1
ATOM 1691 O O . ALA A 1 206 ? -1.999 8.242 10.852 1 88.56 206 ALA A O 1
ATOM 1692 N N . LEU A 1 207 ? -1.006 9 9.016 1 85.88 207 LEU A N 1
ATOM 1693 C CA . LEU A 1 207 ? -2.281 9.258 8.359 1 85.88 207 LEU A CA 1
ATOM 1694 C C . LEU A 1 207 ? -3.033 7.953 8.102 1 85.88 207 LEU A C 1
ATOM 1696 O O . LEU A 1 207 ? -4.254 7.895 8.266 1 85.88 207 LEU A O 1
ATOM 1700 N N . LYS A 1 208 ? -2.324 7.023 7.699 1 80.88 208 LYS A N 1
ATOM 1701 C CA . LYS A 1 208 ? -2.943 5.719 7.492 1 80.88 208 LYS A CA 1
ATOM 1702 C C . LYS A 1 208 ? -3.529 5.172 8.789 1 80.88 208 LYS A C 1
ATOM 1704 O O . LYS A 1 208 ? -4.645 4.645 8.805 1 80.88 208 LYS A O 1
ATOM 1709 N N . GLU A 1 209 ? -2.766 5.277 9.773 1 85.38 209 GLU A N 1
ATOM 1710 C CA . GLU A 1 209 ? -3.244 4.859 11.094 1 85.38 209 GLU A CA 1
ATOM 1711 C C . GLU A 1 209 ? -4.512 5.617 11.484 1 85.38 209 GLU A C 1
ATOM 1713 O O . GLU A 1 209 ? -5.469 5.02 11.977 1 85.38 209 GLU A O 1
ATOM 1718 N N . PHE A 1 210 ? -4.477 6.867 11.234 1 90.19 210 PHE A N 1
ATOM 1719 C CA . PHE A 1 210 ? -5.617 7.727 11.539 1 90.19 210 PHE A CA 1
ATOM 1720 C C . PHE A 1 210 ? -6.855 7.266 10.789 1 90.19 210 PHE A C 1
ATOM 1722 O O . PHE A 1 210 ? -7.934 7.141 11.375 1 90.19 210 PHE A O 1
ATOM 1729 N N . GLY A 1 211 ? -6.695 7.008 9.586 1 84.25 211 GLY A N 1
ATOM 1730 C CA . GLY A 1 211 ? -7.797 6.508 8.781 1 84.25 211 GLY A CA 1
ATOM 1731 C C . GLY A 1 211 ? -8.328 5.168 9.266 1 84.25 211 GLY A C 1
ATOM 1732 O O . GLY A 1 211 ? -9.539 4.953 9.305 1 84.25 211 GLY A O 1
ATOM 1733 N N . GLN A 1 212 ? -7.469 4.352 9.609 1 83.19 212 GLN A N 1
ATOM 1734 C CA . GLN A 1 212 ? -7.859 3.039 10.109 1 83.19 212 GLN A CA 1
ATOM 1735 C C . GLN A 1 212 ? -8.656 3.162 11.406 1 83.19 212 GLN A C 1
ATOM 1737 O O . GLN A 1 212 ? -9.633 2.443 11.609 1 83.19 212 GLN A O 1
ATOM 1742 N N . LYS A 1 213 ? -8.164 4.035 12.25 1 89.19 213 LYS A N 1
ATOM 1743 C CA . LYS A 1 213 ? -8.859 4.238 13.523 1 89.19 213 LYS A CA 1
ATOM 1744 C C . LYS A 1 213 ? -10.258 4.816 13.297 1 89.19 213 LYS A C 1
ATOM 1746 O O . LYS A 1 213 ? -11.203 4.449 13.992 1 89.19 213 LYS A O 1
ATOM 1751 N N . ILE A 1 214 ? -10.359 5.723 12.414 1 88.56 214 ILE A N 1
ATOM 1752 C CA . ILE A 1 214 ? -11.656 6.301 12.086 1 88.56 214 ILE A CA 1
ATOM 1753 C C . ILE A 1 214 ? -12.609 5.199 11.625 1 88.56 214 ILE A C 1
ATOM 1755 O O . ILE A 1 214 ? -13.766 5.148 12.055 1 88.56 214 ILE A O 1
ATOM 1759 N N . ASN A 1 215 ? -12.094 4.367 10.82 1 82.25 215 ASN A N 1
ATOM 1760 C CA . ASN A 1 215 ? -12.93 3.285 10.312 1 82.25 215 ASN A CA 1
ATOM 1761 C C . ASN A 1 215 ? -13.359 2.338 11.43 1 82.25 215 ASN A C 1
ATOM 1763 O O . ASN A 1 215 ? -14.508 1.9 11.469 1 82.25 215 ASN A O 1
ATOM 1767 N N . LEU A 1 216 ? -12.469 2.02 12.258 1 86.25 216 LEU A N 1
ATOM 1768 C CA . LEU A 1 216 ? -12.758 1.136 13.383 1 86.25 216 LEU A CA 1
ATOM 1769 C C . LEU A 1 216 ? -13.844 1.727 14.273 1 86.25 216 LEU A C 1
ATOM 1771 O O . LEU A 1 216 ? -14.781 1.023 14.672 1 86.25 216 LEU A O 1
ATOM 1775 N N . ILE A 1 217 ? -13.719 2.939 14.547 1 90.75 217 ILE A N 1
ATOM 1776 C CA . ILE A 1 217 ? -14.672 3.605 15.438 1 90.75 217 ILE A CA 1
ATOM 1777 C C . ILE A 1 217 ? -16.016 3.762 14.734 1 90.75 217 ILE A C 1
ATOM 1779 O O . ILE A 1 217 ? -17.062 3.633 15.359 1 90.75 217 ILE A O 1
ATOM 1783 N N . ARG A 1 218 ? -15.938 4.051 13.5 1 87.19 218 ARG A N 1
ATOM 1784 C CA . ARG A 1 218 ? -17.172 4.148 12.719 1 87.19 218 ARG A CA 1
ATOM 1785 C C . ARG A 1 218 ? -17.969 2.85 12.789 1 87.19 218 ARG A C 1
ATOM 1787 O O . ARG A 1 218 ? -19.188 2.871 13 1 87.19 218 ARG A O 1
ATOM 1794 N N . GLU A 1 219 ? -17.297 1.797 12.586 1 84.25 219 GLU A N 1
ATOM 1795 C CA . GLU A 1 219 ? -17.953 0.493 12.633 1 84.25 219 GLU A CA 1
ATOM 1796 C C . GLU A 1 219 ? -18.578 0.238 14.008 1 84.25 219 GLU A C 1
ATOM 1798 O O . GLU A 1 219 ? -19.688 -0.278 14.109 1 84.25 219 GLU A O 1
ATOM 1803 N N . ARG A 1 220 ? -17.859 0.538 15.016 1 89.62 220 ARG A N 1
ATOM 1804 C CA . ARG A 1 220 ? -18.359 0.352 16.375 1 89.62 220 ARG A CA 1
ATOM 1805 C C . ARG A 1 220 ? -19.547 1.252 16.656 1 89.62 220 ARG A C 1
ATOM 1807 O O . ARG A 1 220 ? -20.531 0.823 17.266 1 89.62 220 ARG A O 1
ATOM 1814 N N . ARG A 1 221 ? -19.422 2.434 16.25 1 91.25 221 ARG A N 1
ATOM 1815 C CA . ARG A 1 221 ? -20.5 3.398 16.422 1 91.25 221 ARG A CA 1
ATOM 1816 C C . ARG A 1 221 ? -21.766 2.938 15.719 1 91.25 221 ARG A C 1
ATOM 1818 O O . ARG A 1 221 ? -22.859 3.029 16.266 1 91.25 221 ARG A O 1
ATOM 1825 N N . GLU A 1 222 ? -21.656 2.459 14.555 1 86.44 222 GLU A N 1
ATOM 1826 C CA . GLU A 1 222 ? -22.797 1.985 13.781 1 86.44 222 GLU A CA 1
ATOM 1827 C C . GLU A 1 222 ? -23.438 0.759 14.43 1 86.44 222 GLU A C 1
ATOM 1829 O O . GLU A 1 222 ? -24.656 0.624 14.438 1 86.44 222 GLU A O 1
ATOM 1834 N N . LYS A 1 223 ? -22.672 -0.056 14.969 1 87.75 223 LYS A N 1
ATOM 1835 C CA . LYS A 1 223 ? -23.172 -1.23 15.672 1 87.75 223 LYS A CA 1
ATOM 1836 C C . LYS A 1 223 ? -23.953 -0.829 16.922 1 87.75 223 LYS A C 1
ATOM 1838 O O . LYS A 1 223 ? -24.984 -1.427 17.234 1 87.75 223 LYS A O 1
ATOM 1843 N N . GLU A 1 224 ? -23.469 0.099 17.594 1 86.62 224 GLU A N 1
ATOM 1844 C CA . GLU A 1 224 ? -24.141 0.58 18.797 1 86.62 224 GLU A CA 1
ATOM 1845 C C . GLU A 1 224 ? -25.453 1.274 18.453 1 86.62 224 GLU A C 1
ATOM 1847 O O . GLU A 1 224 ? -26.438 1.142 19.172 1 86.62 224 GLU A O 1
ATOM 1852 N N . LEU A 1 225 ? -25.484 1.951 17.406 1 83.25 225 LEU A N 1
ATOM 1853 C CA . LEU A 1 225 ? -26.688 2.635 16.969 1 83.25 225 LEU A CA 1
ATOM 1854 C C . LEU A 1 225 ? -27.75 1.631 16.516 1 83.25 225 LEU A C 1
ATOM 1856 O O . LEU A 1 225 ? -28.938 1.838 16.734 1 83.25 225 LEU A O 1
ATOM 1860 N N . GLU A 1 226 ? -27.312 0.586 15.922 1 77.81 226 GLU A N 1
ATOM 1861 C CA . GLU A 1 226 ? -28.234 -0.458 15.484 1 77.81 226 GLU A CA 1
ATOM 1862 C C . GLU A 1 226 ? -28.812 -1.227 16.672 1 77.81 226 GLU A C 1
ATOM 1864 O O . GLU A 1 226 ? -29.984 -1.624 16.656 1 77.81 226 GLU A O 1
ATOM 1869 N N . HIS A 1 227 ? -27.938 -1.526 17.609 1 75.12 227 HIS A N 1
ATOM 1870 C CA . HIS A 1 227 ? -28.422 -2.277 18.766 1 75.12 227 HIS A CA 1
ATOM 1871 C C . HIS A 1 227 ? -29.203 -1.378 19.719 1 75.12 227 HIS A C 1
ATOM 1873 O O . HIS A 1 227 ? -30.016 -1.859 20.5 1 75.12 227 HIS A O 1
ATOM 1879 N N . GLY A 1 228 ? -28.828 -0.171 19.875 1 62.53 228 GLY A N 1
ATOM 1880 C CA . GLY A 1 228 ? -29.547 0.727 20.75 1 62.53 228 GLY A CA 1
ATOM 1881 C C . GLY A 1 228 ? -30.844 1.259 20.156 1 62.53 228 GLY A C 1
ATOM 1882 O O . GLY A 1 228 ? -31.578 1.998 20.797 1 62.53 228 GLY A O 1
ATOM 1883 N N . ALA A 1 229 ? -31.156 1.11 18.859 1 47.28 229 ALA A N 1
ATOM 1884 C CA . ALA A 1 229 ? -32.5 1.37 18.328 1 47.28 229 ALA A CA 1
ATOM 1885 C C . ALA A 1 229 ? -33.406 0.143 18.484 1 47.28 229 ALA A C 1
ATOM 1887 O O . ALA A 1 229 ? -32.906 -0.992 18.406 1 47.28 229 ALA A O 1
ATOM 1888 N N . MET B 1 1 ? -30.219 -47.625 -5 1 29.81 1 MET B N 1
ATOM 1889 C CA . MET B 1 1 ? -28.766 -47.406 -4.988 1 29.81 1 MET B CA 1
ATOM 1890 C C . MET B 1 1 ? -28.406 -46 -4.547 1 29.81 1 MET B C 1
ATOM 1892 O O . MET B 1 1 ? -28.859 -45.031 -5.156 1 29.81 1 MET B O 1
ATOM 1896 N N . ASP B 1 2 ? -28.312 -45.656 -3.213 1 33.78 2 ASP B N 1
ATOM 1897 C CA . ASP B 1 2 ? -28.188 -44.469 -2.387 1 33.78 2 ASP B CA 1
ATOM 1898 C C . ASP B 1 2 ? -26.984 -43.625 -2.814 1 33.78 2 ASP B C 1
ATOM 1900 O O . ASP B 1 2 ? -25.859 -44.125 -2.834 1 33.78 2 ASP B O 1
ATOM 1904 N N . SER B 1 3 ? -27.031 -42.781 -3.703 1 36.81 3 SER B N 1
ATOM 1905 C CA . SER B 1 3 ? -26.062 -41.812 -4.23 1 36.81 3 SER B CA 1
ATOM 1906 C C . SER B 1 3 ? -25.359 -41.062 -3.104 1 36.81 3 SER B C 1
ATOM 1908 O O . SER B 1 3 ? -25.906 -40.125 -2.537 1 36.81 3 SER B O 1
ATOM 1910 N N . GLU B 1 4 ? -24.875 -41.719 -2.104 1 36.47 4 GLU B N 1
ATOM 1911 C CA . GLU B 1 4 ? -24.156 -41.25 -0.929 1 36.47 4 GLU B CA 1
ATOM 1912 C C . GLU B 1 4 ? -23.172 -40.125 -1.3 1 36.47 4 GLU B C 1
ATOM 1914 O O . GLU B 1 4 ? -22.469 -40.25 -2.312 1 36.47 4 GLU B O 1
ATOM 1919 N N . LYS B 1 5 ? -23.406 -39 -0.909 1 42 5 LYS B N 1
ATOM 1920 C CA . LYS B 1 5 ? -22.531 -37.812 -1.008 1 42 5 LYS B CA 1
ATOM 1921 C C . LYS B 1 5 ? -21.078 -38.188 -0.697 1 42 5 LYS B C 1
ATOM 1923 O O . LYS B 1 5 ? -20.719 -38.406 0.465 1 42 5 LYS B O 1
ATOM 1928 N N . LYS B 1 6 ? -20.328 -39.094 -1.258 1 39.75 6 LYS B N 1
ATOM 1929 C CA . LYS B 1 6 ? -18.938 -39.531 -1.099 1 39.75 6 LYS B CA 1
ATOM 1930 C C . LYS B 1 6 ? -18.047 -38.344 -0.736 1 39.75 6 LYS B C 1
ATOM 1932 O O . LYS B 1 6 ? -17.969 -37.344 -1.481 1 39.75 6 LYS B O 1
ATOM 1937 N N . LYS B 1 7 ? -17.766 -38.094 0.522 1 53.25 7 LYS B N 1
ATOM 1938 C CA . LYS B 1 7 ? -16.797 -37.156 1.089 1 53.25 7 LYS B CA 1
ATOM 1939 C C . LYS B 1 7 ? -15.523 -37.125 0.243 1 53.25 7 LYS B C 1
ATOM 1941 O O . LYS B 1 7 ? -14.844 -38.125 0.064 1 53.25 7 LYS B O 1
ATOM 1946 N N . LYS B 1 8 ? -15.367 -36.281 -0.731 1 73.25 8 LYS B N 1
ATOM 1947 C CA . LYS B 1 8 ? -14.258 -36.188 -1.674 1 73.25 8 LYS B CA 1
ATOM 1948 C C . LYS B 1 8 ? -12.922 -36.094 -0.943 1 73.25 8 LYS B C 1
ATOM 1950 O O . LYS B 1 8 ? -12.781 -35.375 0.039 1 73.25 8 LYS B O 1
ATOM 1955 N N . GLU B 1 9 ? -12.07 -37.125 -0.948 1 83.5 9 GLU B N 1
ATOM 1956 C CA . GLU B 1 9 ? -10.719 -37.188 -0.398 1 83.5 9 GLU B CA 1
ATOM 1957 C C . GLU B 1 9 ? -9.711 -36.562 -1.344 1 83.5 9 GLU B C 1
ATOM 1959 O O . GLU B 1 9 ? -9.883 -36.594 -2.564 1 83.5 9 GLU B O 1
ATOM 1964 N N . PRO B 1 10 ? -8.695 -35.969 -0.656 1 88.69 10 PRO B N 1
ATOM 1965 C CA . PRO B 1 10 ? -7.656 -35.375 -1.496 1 88.69 10 PRO B CA 1
ATOM 1966 C C . PRO B 1 10 ? -6.93 -36.406 -2.355 1 88.69 10 PRO B C 1
ATOM 1968 O O . PRO B 1 10 ? -6.703 -37.531 -1.908 1 88.69 10 PRO B O 1
ATOM 1971 N N . LYS B 1 11 ? -6.715 -36.062 -3.488 1 92.62 11 LYS B N 1
ATOM 1972 C CA . LYS B 1 11 ? -5.914 -36.875 -4.398 1 92.62 11 LYS B CA 1
ATOM 1973 C C . LYS B 1 11 ? -4.434 -36.5 -4.289 1 92.62 11 LYS B C 1
ATOM 1975 O O . LYS B 1 11 ? -3.992 -35.969 -3.279 1 92.62 11 LYS B O 1
ATOM 1980 N N . SER B 1 12 ? -3.678 -36.938 -5.242 1 94 12 SER B N 1
ATOM 1981 C CA . SER B 1 12 ? -2.25 -36.625 -5.219 1 94 12 SER B CA 1
ATOM 1982 C C . SER B 1 12 ? -1.992 -35.156 -5.402 1 94 12 SER B C 1
ATOM 1984 O O . SER B 1 12 ? -2.846 -34.406 -5.918 1 94 12 SER B O 1
ATOM 1986 N N . PHE B 1 13 ? -0.837 -34.781 -4.988 1 95.75 13 PHE B N 1
ATOM 1987 C CA . PHE B 1 13 ? -0.431 -33.375 -5.125 1 95.75 13 PHE B CA 1
ATOM 1988 C C . PHE B 1 13 ? -0.54 -32.906 -6.574 1 95.75 13 PHE B C 1
ATOM 1990 O O . PHE B 1 13 ? -1.082 -31.844 -6.855 1 95.75 13 PHE B O 1
ATOM 1997 N N . ALA B 1 14 ? -0.062 -33.719 -7.445 1 94.88 14 ALA B N 1
ATOM 1998 C CA . ALA B 1 14 ? -0.026 -33.375 -8.867 1 94.88 14 ALA B CA 1
ATOM 1999 C C . ALA B 1 14 ? -1.433 -33.156 -9.414 1 94.88 14 ALA B C 1
ATOM 2001 O O . ALA B 1 14 ? -1.668 -32.219 -10.18 1 94.88 14 ALA B O 1
ATOM 2002 N N . ILE B 1 15 ? -2.338 -33.938 -9.008 1 94.81 15 ILE B N 1
ATOM 2003 C CA . ILE B 1 15 ? -3.711 -33.844 -9.5 1 94.81 15 ILE B CA 1
ATOM 2004 C C . ILE B 1 15 ? -4.398 -32.625 -8.898 1 94.81 15 ILE B C 1
ATOM 2006 O O . ILE B 1 15 ? -5.055 -31.859 -9.617 1 94.81 15 ILE B O 1
ATOM 2010 N N . GLU B 1 16 ? -4.176 -32.5 -7.617 1 95.12 16 GLU B N 1
ATOM 2011 C CA . GLU B 1 16 ? -4.777 -31.344 -6.965 1 95.12 16 GLU B CA 1
ATOM 2012 C C . GLU B 1 16 ? -4.227 -30.031 -7.527 1 95.12 16 GLU B C 1
ATOM 2014 O O . GLU B 1 16 ? -4.969 -29.062 -7.711 1 95.12 16 GLU B O 1
ATOM 2019 N N . TRP B 1 17 ? -2.949 -30 -7.801 1 95.94 17 TRP B N 1
ATOM 2020 C CA . TRP B 1 17 ? -2.297 -28.844 -8.383 1 95.94 17 TRP B CA 1
ATOM 2021 C C . TRP B 1 17 ? -2.867 -28.531 -9.766 1 95.94 17 TRP B C 1
ATOM 2023 O O . TRP B 1 17 ? -3.234 -27.391 -10.047 1 95.94 17 TRP B O 1
ATOM 2033 N N . ALA B 1 18 ? -2.955 -29.5 -10.555 1 95 18 ALA B N 1
ATOM 2034 C CA . ALA B 1 18 ? -3.432 -29.297 -11.922 1 95 18 ALA B CA 1
ATOM 2035 C C . ALA B 1 18 ? -4.844 -28.719 -11.93 1 95 18 ALA B C 1
ATOM 2037 O O . ALA B 1 18 ? -5.137 -27.797 -12.695 1 95 18 ALA B O 1
ATOM 2038 N N . THR B 1 19 ? -5.656 -29.266 -11.094 1 93.44 19 THR B N 1
ATOM 2039 C CA . THR B 1 19 ? -7.035 -28.797 -11 1 93.44 19 THR B CA 1
ATOM 2040 C C . THR B 1 19 ? -7.09 -27.359 -10.5 1 93.44 19 THR B C 1
ATOM 2042 O O . THR B 1 19 ? -7.805 -26.516 -11.055 1 93.44 19 THR B O 1
ATOM 2045 N N . ALA B 1 20 ? -6.336 -27.141 -9.531 1 92.75 20 ALA B N 1
ATOM 2046 C CA . ALA B 1 20 ? -6.332 -25.797 -8.93 1 92.75 20 ALA B CA 1
ATOM 2047 C C . ALA B 1 20 ? -5.773 -24.766 -9.906 1 92.75 20 ALA B C 1
ATOM 2049 O O . ALA B 1 20 ? -6.289 -23.656 -10 1 92.75 20 ALA B O 1
ATOM 2050 N N . PHE B 1 21 ? -4.75 -25.125 -10.562 1 92.25 21 PHE B N 1
ATOM 2051 C CA . PHE B 1 21 ? -4.102 -24.219 -11.492 1 92.25 21 PHE B CA 1
ATOM 2052 C C . PHE B 1 21 ? -5.027 -23.875 -12.656 1 92.25 21 PHE B C 1
ATOM 2054 O O . PHE B 1 21 ? -5.09 -22.719 -13.086 1 92.25 21 PHE B O 1
ATOM 2061 N N . ASP B 1 22 ? -5.777 -24.875 -13.086 1 89.81 22 ASP B N 1
ATOM 2062 C CA . ASP B 1 22 ? -6.758 -24.641 -14.141 1 89.81 22 ASP B CA 1
ATOM 2063 C C . ASP B 1 22 ? -7.871 -23.719 -13.648 1 89.81 22 ASP B C 1
ATOM 2065 O O . ASP B 1 22 ? -8.305 -22.828 -14.383 1 89.81 22 ASP B O 1
ATOM 2069 N N . THR B 1 23 ? -8.258 -23.953 -12.508 1 87.62 23 THR B N 1
ATOM 2070 C CA . THR B 1 23 ? -9.289 -23.109 -11.906 1 87.62 23 THR B CA 1
ATOM 2071 C C . THR B 1 23 ? -8.781 -21.688 -11.727 1 87.62 23 THR B C 1
ATOM 2073 O O . THR B 1 23 ? -9.523 -20.719 -11.945 1 87.62 23 THR B O 1
ATOM 2076 N N . TRP B 1 24 ? -7.539 -21.562 -11.266 1 86.06 24 TRP B N 1
ATOM 2077 C CA . TRP B 1 24 ? -6.871 -20.281 -11.086 1 86.06 24 TRP B CA 1
ATOM 2078 C C . TRP B 1 24 ? -6.926 -19.453 -12.367 1 86.06 24 TRP B C 1
ATOM 2080 O O . TRP B 1 24 ? -7.324 -18.297 -12.344 1 86.06 24 TRP B O 1
ATOM 2090 N N . LYS B 1 25 ? -6.668 -20 -13.359 1 79.19 25 LYS B N 1
ATOM 2091 C CA . LYS B 1 25 ? -6.645 -19.312 -14.648 1 79.19 25 LYS B CA 1
ATOM 2092 C C . LYS B 1 25 ? -8.047 -18.891 -15.07 1 79.19 25 LYS B C 1
ATOM 2094 O O . LYS B 1 25 ? -8.234 -17.781 -15.602 1 79.19 25 LYS B O 1
ATOM 2099 N N . LYS B 1 26 ? -8.984 -19.688 -14.688 1 84.88 26 LYS B N 1
ATOM 2100 C CA . LYS B 1 26 ? -10.352 -19.438 -15.133 1 84.88 26 LYS B CA 1
ATOM 2101 C C . LYS B 1 26 ? -11.047 -18.422 -14.242 1 84.88 26 LYS B C 1
ATOM 2103 O O . LYS B 1 26 ? -11.883 -17.641 -14.703 1 84.88 26 LYS B O 1
ATOM 2108 N N . LYS B 1 27 ? -10.656 -18.391 -13.062 1 86.31 27 LYS B N 1
ATOM 2109 C CA . LYS B 1 27 ? -11.398 -17.609 -12.094 1 86.31 27 LYS B CA 1
ATOM 2110 C C . LYS B 1 27 ? -10.828 -16.203 -11.977 1 86.31 27 LYS B C 1
ATOM 2112 O O . LYS B 1 27 ? -11.414 -15.336 -11.312 1 86.31 27 LYS B O 1
ATOM 2117 N N . LEU B 1 28 ? -9.766 -15.969 -12.633 1 89.06 28 LEU B N 1
ATOM 2118 C CA . LEU B 1 28 ? -9.133 -14.656 -12.539 1 89.06 28 LEU B CA 1
ATOM 2119 C C . LEU B 1 28 ? -9.109 -13.969 -13.906 1 89.06 28 LEU B C 1
ATOM 2121 O O . LEU B 1 28 ? -8.102 -14.047 -14.617 1 89.06 28 LEU B O 1
ATOM 2125 N N . PRO B 1 29 ? -10.07 -13.281 -14.18 1 88.94 29 PRO B N 1
ATOM 2126 C CA . PRO B 1 29 ? -10.156 -12.625 -15.484 1 88.94 29 PRO B CA 1
ATOM 2127 C C . PRO B 1 29 ? -8.977 -11.68 -15.742 1 88.94 29 PRO B C 1
ATOM 2129 O O . PRO B 1 29 ? -8.547 -11.523 -16.891 1 88.94 29 PRO B O 1
ATOM 2132 N N . THR B 1 30 ? -8.477 -11.109 -14.727 1 90 30 THR B N 1
ATOM 2133 C CA . THR B 1 30 ? -7.383 -10.156 -14.898 1 90 30 THR B CA 1
ATOM 2134 C C . THR B 1 30 ? -6.105 -10.867 -15.328 1 90 30 THR B C 1
ATOM 2136 O O . THR B 1 30 ? -5.172 -10.234 -15.828 1 90 30 THR B O 1
ATOM 2139 N N . LYS B 1 31 ? -6.078 -12.148 -15.133 1 85.5 31 LYS B N 1
ATOM 2140 C CA . LYS B 1 31 ? -4.871 -12.898 -15.469 1 85.5 31 LYS B CA 1
ATOM 2141 C C . LYS B 1 31 ? -5.023 -13.617 -16.797 1 85.5 31 LYS B C 1
ATOM 2143 O O . LYS B 1 31 ? -4.062 -14.18 -17.328 1 85.5 31 LYS B O 1
ATOM 2148 N N . GLN B 1 32 ? -6.168 -13.594 -17.344 1 85.75 32 GLN B N 1
ATOM 2149 C CA . GLN B 1 32 ? -6.457 -14.344 -18.562 1 85.75 32 GLN B CA 1
ATOM 2150 C C . GLN B 1 32 ? -5.969 -13.602 -19.812 1 85.75 32 GLN B C 1
ATOM 2152 O O . GLN B 1 32 ? -5.789 -14.203 -20.875 1 85.75 32 GLN B O 1
ATOM 2157 N N . ILE B 1 33 ? -5.809 -12.336 -19.609 1 86.31 33 ILE B N 1
ATOM 2158 C CA . ILE B 1 33 ? -5.371 -11.539 -20.75 1 86.31 33 ILE B CA 1
ATOM 2159 C C . ILE B 1 33 ? -4.152 -10.703 -20.359 1 86.31 33 ILE B C 1
ATOM 2161 O O . ILE B 1 33 ? -4.004 -10.32 -19.203 1 86.31 33 ILE B O 1
ATOM 2165 N N . ASN B 1 34 ? -3.348 -10.422 -21.344 1 82.56 34 ASN B N 1
ATOM 2166 C CA . ASN B 1 34 ? -2.176 -9.594 -21.094 1 82.56 34 ASN B CA 1
ATOM 2167 C C . ASN B 1 34 ? -2.504 -8.109 -21.203 1 82.56 34 ASN B C 1
ATOM 2169 O O . ASN B 1 34 ? -1.906 -7.277 -20.516 1 82.56 34 ASN B O 1
ATOM 2173 N N . SER B 1 35 ? -3.41 -7.852 -22.109 1 90.12 35 SER B N 1
ATOM 2174 C CA . SER B 1 35 ? -3.859 -6.477 -22.312 1 90.12 35 SER B CA 1
ATOM 2175 C C . SER B 1 35 ? -5.203 -6.434 -23.031 1 90.12 35 SER B C 1
ATOM 2177 O O . SER B 1 35 ? -5.562 -7.375 -23.734 1 90.12 35 SER B O 1
ATOM 2179 N N . GLY B 1 36 ? -5.949 -5.391 -22.703 1 94.31 36 GLY B N 1
ATOM 2180 C CA . GLY B 1 36 ? -7.238 -5.246 -23.359 1 94.31 36 GLY B CA 1
ATOM 2181 C C . GLY B 1 36 ? -8.406 -5.301 -22.391 1 94.31 36 GLY B C 1
ATOM 2182 O O . GLY B 1 36 ? -8.242 -5.082 -21.203 1 94.31 36 GLY B O 1
ATOM 2183 N N . ILE B 1 37 ? -9.539 -5.555 -22.953 1 95.69 37 ILE B N 1
ATOM 2184 C CA . ILE B 1 37 ? -10.773 -5.52 -22.172 1 95.69 37 ILE B CA 1
ATOM 2185 C C . ILE B 1 37 ? -10.875 -6.789 -21.328 1 95.69 37 ILE B C 1
ATOM 2187 O O . ILE B 1 37 ? -10.828 -7.902 -21.859 1 95.69 37 ILE B O 1
ATOM 2191 N N . VAL B 1 38 ? -10.961 -6.578 -20.094 1 94.75 38 VAL B N 1
ATOM 2192 C CA . VAL B 1 38 ? -11.102 -7.691 -19.156 1 94.75 38 VAL B CA 1
ATOM 2193 C C . VAL B 1 38 ? -12.586 -8.008 -18.953 1 94.75 38 VAL B C 1
ATOM 2195 O O . VAL B 1 38 ? -12.977 -9.172 -18.922 1 94.75 38 VAL B O 1
ATOM 2198 N N . LEU B 1 39 ? -13.344 -6.977 -18.781 1 93.19 39 LEU B N 1
ATOM 2199 C CA . LEU B 1 39 ? -14.773 -7.078 -18.531 1 93.19 39 LEU B CA 1
ATOM 2200 C C . LEU B 1 39 ? -15.508 -5.84 -19.031 1 93.19 39 LEU B C 1
ATOM 2202 O O . LEU B 1 39 ? -15.016 -4.719 -18.891 1 93.19 39 LEU B O 1
ATOM 2206 N N . GLU B 1 40 ? -16.609 -6.105 -19.672 1 93.94 40 GLU B N 1
ATOM 2207 C CA . GLU B 1 40 ? -17.453 -5.012 -20.141 1 93.94 40 GLU B CA 1
ATOM 2208 C C . GLU B 1 40 ? -18.922 -5.293 -19.859 1 93.94 40 GLU B C 1
ATOM 2210 O O . GLU B 1 40 ? -19.469 -6.305 -20.328 1 93.94 40 GLU B O 1
ATOM 2215 N N . THR B 1 41 ? -19.438 -4.5 -19.031 1 91.31 41 THR B N 1
ATOM 2216 C CA . THR B 1 41 ? -20.859 -4.539 -18.766 1 91.31 41 THR B CA 1
ATOM 2217 C C . THR B 1 41 ? -21.531 -3.238 -19.203 1 91.31 41 THR B C 1
ATOM 2219 O O . THR B 1 41 ? -20.875 -2.367 -19.781 1 91.31 41 THR B O 1
ATOM 2222 N N . LYS B 1 42 ? -22.797 -3.152 -18.953 1 89.62 42 LYS B N 1
ATOM 2223 C CA . LYS B 1 42 ? -23.516 -1.928 -19.297 1 89.62 42 LYS B CA 1
ATOM 2224 C C . LYS B 1 42 ? -23.047 -0.759 -18.438 1 89.62 42 LYS B C 1
ATOM 2226 O O . LYS B 1 42 ? -23.109 0.396 -18.859 1 89.62 42 LYS B O 1
ATOM 2231 N N . LYS B 1 43 ? -22.469 -1.062 -17.344 1 91.25 43 LYS B N 1
ATOM 2232 C CA . LYS B 1 43 ? -22.203 -0.005 -16.375 1 91.25 43 LYS B CA 1
ATOM 2233 C C . LYS B 1 43 ? -20.703 0.257 -16.234 1 91.25 43 LYS B C 1
ATOM 2235 O O . LYS B 1 43 ? -20.297 1.362 -15.875 1 91.25 43 LYS B O 1
ATOM 2240 N N . ILE B 1 44 ? -19.906 -0.834 -16.531 1 94.12 44 ILE B N 1
ATOM 2241 C CA . ILE B 1 44 ? -18.484 -0.632 -16.281 1 94.12 44 ILE B CA 1
ATOM 2242 C C . ILE B 1 44 ? -17.672 -1.337 -17.359 1 94.12 44 ILE B C 1
ATOM 2244 O O . ILE B 1 44 ? -18.125 -2.326 -17.938 1 94.12 44 ILE B O 1
ATOM 2248 N N . ARG B 1 45 ? -16.578 -0.759 -17.609 1 96.31 45 ARG B N 1
ATOM 2249 C CA . ARG B 1 45 ? -15.57 -1.352 -18.484 1 96.31 45 ARG B CA 1
ATOM 2250 C C . ARG B 1 45 ? -14.219 -1.418 -17.781 1 96.31 45 ARG B C 1
ATOM 2252 O O . ARG B 1 45 ? -13.719 -0.405 -17.297 1 96.31 45 ARG B O 1
ATOM 2259 N N . LEU B 1 46 ? -13.703 -2.596 -17.688 1 96.88 46 LEU B N 1
ATOM 2260 C CA . LEU B 1 46 ? -12.375 -2.803 -17.125 1 96.88 46 LEU B CA 1
ATOM 2261 C C . LEU B 1 46 ? -11.375 -3.205 -18.203 1 96.88 46 LEU B C 1
ATOM 2263 O O . LEU B 1 46 ? -11.578 -4.203 -18.891 1 96.88 46 LEU B O 1
ATOM 2267 N N . THR B 1 47 ? -10.352 -2.414 -18.312 1 97.5 47 THR B N 1
ATOM 2268 C CA . THR B 1 47 ? -9.328 -2.65 -19.328 1 97.5 47 THR B CA 1
ATOM 2269 C C . THR B 1 47 ? -7.957 -2.842 -18.672 1 97.5 47 THR B C 1
ATOM 2271 O O . THR B 1 47 ? -7.578 -2.092 -17.781 1 97.5 47 THR B O 1
ATOM 2274 N N . LYS B 1 48 ? -7.34 -3.863 -19.094 1 95 48 LYS B N 1
ATOM 2275 C CA . LYS B 1 48 ? -5.961 -4.078 -18.672 1 95 48 LYS B CA 1
ATOM 2276 C C . LYS B 1 48 ? -4.98 -3.369 -19.609 1 95 48 LYS B C 1
ATOM 2278 O O . LYS B 1 48 ? -4.938 -3.654 -20.797 1 95 48 LYS B O 1
ATOM 2283 N N . THR B 1 49 ? -4.238 -2.457 -19.031 1 89.88 49 THR B N 1
ATOM 2284 C CA . THR B 1 49 ? -3.289 -1.69 -19.828 1 89.88 49 THR B CA 1
ATOM 2285 C C . THR B 1 49 ? -1.895 -2.303 -19.75 1 89.88 49 THR B C 1
ATOM 2287 O O . THR B 1 49 ? -1.154 -2.311 -20.734 1 89.88 49 THR B O 1
ATOM 2290 N N . ASN B 1 50 ? -1.527 -2.732 -18.578 1 84.94 50 ASN B N 1
ATOM 2291 C CA . ASN B 1 50 ? -0.277 -3.43 -18.297 1 84.94 50 ASN B CA 1
ATOM 2292 C C . ASN B 1 50 ? -0.457 -4.488 -17.203 1 84.94 50 ASN B C 1
ATOM 2294 O O . ASN B 1 50 ? -1.536 -4.605 -16.625 1 84.94 50 ASN B O 1
ATOM 2298 N N . GLU B 1 51 ? 0.413 -5.246 -16.922 1 81.62 51 GLU B N 1
ATOM 2299 C CA . GLU B 1 51 ? 0.305 -6.41 -16.047 1 81.62 51 GLU B CA 1
ATOM 2300 C C . GLU B 1 51 ? -0.295 -6.027 -14.703 1 81.62 51 GLU B C 1
ATOM 2302 O O . GLU B 1 51 ? -1.066 -6.793 -14.117 1 81.62 51 GLU B O 1
ATOM 2307 N N . LYS B 1 52 ? 0.001 -4.855 -14.195 1 88.56 52 LYS B N 1
ATOM 2308 C CA . LYS B 1 52 ? -0.487 -4.484 -12.867 1 88.56 52 LYS B CA 1
ATOM 2309 C C . LYS B 1 52 ? -1.294 -3.188 -12.922 1 88.56 52 LYS B C 1
ATOM 2311 O O . LYS B 1 52 ? -1.592 -2.592 -11.891 1 88.56 52 LYS B O 1
ATOM 2316 N N . VAL B 1 53 ? -1.612 -2.826 -14.117 1 92.44 53 VAL B N 1
ATOM 2317 C CA . VAL B 1 53 ? -2.305 -1.553 -14.289 1 92.44 53 VAL B CA 1
ATOM 2318 C C . VAL B 1 53 ? -3.59 -1.764 -15.078 1 92.44 53 VAL B C 1
ATOM 2320 O O . VAL B 1 53 ? -3.57 -2.369 -16.156 1 92.44 53 VAL B O 1
ATOM 2323 N N . PHE B 1 54 ? -4.664 -1.255 -14.531 1 95.75 54 PHE B N 1
ATOM 2324 C CA . PHE B 1 54 ? -5.977 -1.375 -15.148 1 95.75 54 PHE B CA 1
ATOM 2325 C C . PHE B 1 54 ? -6.676 -0.021 -15.211 1 95.75 54 PHE B C 1
ATOM 2327 O O . PHE B 1 54 ? -6.266 0.923 -14.531 1 95.75 54 PHE B O 1
ATOM 2334 N N . ARG B 1 55 ? -7.594 0.024 -16.062 1 96.75 55 ARG B N 1
ATOM 2335 C CA . ARG B 1 55 ? -8.492 1.172 -16.109 1 96.75 55 ARG B CA 1
ATOM 2336 C C . ARG B 1 55 ? -9.945 0.735 -15.969 1 96.75 55 ARG B C 1
ATOM 2338 O O . ARG B 1 55 ? -10.406 -0.157 -16.688 1 96.75 55 ARG B O 1
ATOM 2345 N N . ILE B 1 56 ? -10.555 1.339 -15.039 1 96.62 56 ILE B N 1
ATOM 2346 C CA . ILE B 1 56 ? -11.977 1.067 -14.875 1 96.62 56 ILE B CA 1
ATOM 2347 C C . ILE B 1 56 ? -12.781 2.309 -15.25 1 96.62 56 ILE B C 1
ATOM 2349 O O . ILE B 1 56 ? -12.477 3.416 -14.805 1 96.62 56 ILE B O 1
ATOM 2353 N N . GLU B 1 57 ? -13.703 2.076 -16.078 1 96.44 57 GLU B N 1
ATOM 2354 C CA . GLU B 1 57 ? -14.531 3.184 -16.562 1 96.44 57 GLU B CA 1
ATOM 2355 C C . GLU B 1 57 ? -16.016 2.922 -16.297 1 96.44 57 GLU B C 1
ATOM 2357 O O . GLU B 1 57 ? -16.5 1.807 -16.516 1 96.44 57 GLU B O 1
ATOM 2362 N N . GLY B 1 58 ? -16.625 3.877 -15.758 1 94.12 58 GLY B N 1
ATOM 2363 C CA . GLY B 1 58 ? -18.078 3.904 -15.594 1 94.12 58 GLY B CA 1
ATOM 2364 C C . GLY B 1 58 ? -18.719 5.172 -16.141 1 94.12 58 GLY B C 1
ATOM 2365 O O . GLY B 1 58 ? -18.109 5.891 -16.922 1 94.12 58 GLY B O 1
ATOM 2366 N N . ASP B 1 59 ? -19.938 5.363 -15.734 1 91.44 59 ASP B N 1
ATOM 2367 C CA . ASP B 1 59 ? -20.672 6.523 -16.234 1 91.44 59 ASP B CA 1
ATOM 2368 C C . ASP B 1 59 ? -20.031 7.824 -15.75 1 91.44 59 ASP B C 1
ATOM 2370 O O . ASP B 1 59 ? -19.938 8.797 -16.5 1 91.44 59 ASP B O 1
ATOM 2374 N N . ASP B 1 60 ? -19.531 7.793 -14.531 1 90.38 60 ASP B N 1
ATOM 2375 C CA . ASP B 1 60 ? -19.094 9.055 -13.945 1 90.38 60 ASP B CA 1
ATOM 2376 C C . ASP B 1 60 ? -17.641 8.969 -13.5 1 90.38 60 ASP B C 1
ATOM 2378 O O . ASP B 1 60 ? -17.156 9.82 -12.742 1 90.38 60 ASP B O 1
ATOM 2382 N N . PHE B 1 61 ? -16.969 7.93 -13.961 1 93.25 61 PHE B N 1
ATOM 2383 C CA . PHE B 1 61 ? -15.594 7.84 -13.5 1 93.25 61 PHE B CA 1
ATOM 2384 C C . PHE B 1 61 ? -14.727 7.09 -14.508 1 93.25 61 PHE B C 1
ATOM 2386 O O . PHE B 1 61 ? -15.242 6.309 -15.312 1 93.25 61 PHE B O 1
ATOM 2393 N N . SER B 1 62 ? -13.547 7.418 -14.586 1 94.81 62 SER B N 1
ATOM 2394 C CA . SER B 1 62 ? -12.445 6.762 -15.289 1 94.81 62 SER B CA 1
ATOM 2395 C C . SER B 1 62 ? -11.172 6.762 -14.453 1 94.81 62 SER B C 1
ATOM 2397 O O . SER B 1 62 ? -10.461 7.77 -14.398 1 94.81 62 SER B O 1
ATOM 2399 N N . ILE B 1 63 ? -10.883 5.59 -13.891 1 94.56 63 ILE B N 1
ATOM 2400 C CA . ILE B 1 63 ? -9.859 5.551 -12.852 1 94.56 63 ILE B CA 1
ATOM 2401 C C . ILE B 1 63 ? -8.797 4.512 -13.211 1 94.56 63 ILE B C 1
ATOM 2403 O O . ILE B 1 63 ? -9.125 3.426 -13.695 1 94.56 63 ILE B O 1
ATOM 2407 N N . VAL B 1 64 ? -7.605 4.852 -12.961 1 94.25 64 VAL B N 1
ATOM 2408 C CA . VAL B 1 64 ? -6.512 3.898 -13.125 1 94.25 64 VAL B CA 1
ATOM 2409 C C . VAL B 1 64 ? -6.363 3.066 -11.852 1 94.25 64 VAL B C 1
ATOM 2411 O O . VAL B 1 64 ? -6.301 3.613 -10.75 1 94.25 64 VAL B O 1
ATOM 2414 N N . LEU B 1 65 ? -6.352 1.807 -12.039 1 95.5 65 LEU B N 1
ATOM 2415 C CA . LEU B 1 65 ? -6.152 0.878 -10.93 1 95.5 65 LEU B CA 1
ATOM 2416 C C . LEU B 1 65 ? -4.758 0.26 -10.984 1 95.5 65 LEU B C 1
ATOM 2418 O O . LEU B 1 65 ? -4.344 -0.257 -12.023 1 95.5 65 LEU B O 1
ATOM 2422 N N . VAL B 1 66 ? -4.125 0.383 -9.875 1 92.25 66 VAL B N 1
ATOM 2423 C CA . VAL B 1 66 ? -2.812 -0.247 -9.758 1 92.25 66 VAL B CA 1
ATOM 2424 C C . VAL B 1 66 ? -2.857 -1.341 -8.695 1 92.25 66 VAL B C 1
ATOM 2426 O O . VAL B 1 66 ? -3.277 -1.097 -7.559 1 92.25 66 VAL B O 1
ATOM 2429 N N . THR B 1 67 ? -2.467 -2.479 -9.031 1 90.62 67 THR B N 1
ATOM 2430 C CA . THR B 1 67 ? -2.617 -3.604 -8.109 1 90.62 67 THR B CA 1
ATOM 2431 C C . THR B 1 67 ? -1.305 -3.891 -7.387 1 90.62 67 THR B C 1
ATOM 2433 O O . THR B 1 67 ? -1.293 -4.57 -6.359 1 90.62 67 THR B O 1
ATOM 2436 N N . ASP B 1 68 ? -0.24 -3.455 -7.957 1 86.94 68 ASP B N 1
ATOM 2437 C CA . ASP B 1 68 ? 1.079 -3.586 -7.344 1 86.94 68 ASP B CA 1
ATOM 2438 C C . ASP B 1 68 ? 2.107 -2.721 -8.07 1 86.94 68 ASP B C 1
ATOM 2440 O O . ASP B 1 68 ? 1.823 -2.168 -9.133 1 86.94 68 ASP B O 1
ATOM 2444 N N . ASN B 1 69 ? 3.236 -2.623 -7.402 1 86.88 69 ASN B N 1
ATOM 2445 C CA . ASN B 1 69 ? 4.336 -1.958 -8.094 1 86.88 69 ASN B CA 1
ATOM 2446 C C . ASN B 1 69 ? 4.688 -2.672 -9.398 1 86.88 69 ASN B C 1
ATOM 2448 O O . ASN B 1 69 ? 4.676 -3.902 -9.461 1 86.88 69 ASN B O 1
ATOM 2452 N N . HIS B 1 70 ? 4.949 -1.845 -10.414 1 83.75 70 HIS B N 1
ATOM 2453 C CA . HIS B 1 70 ? 5.234 -2.434 -11.719 1 83.75 70 HIS B CA 1
ATOM 2454 C C . HIS B 1 70 ? 6.266 -1.604 -12.477 1 83.75 70 HIS B C 1
ATOM 2456 O O . HIS B 1 70 ? 6.109 -0.389 -12.625 1 83.75 70 HIS B O 1
ATOM 2462 N N . LEU B 1 71 ? 7.281 -2.322 -12.891 1 86.5 71 LEU B N 1
ATOM 2463 C CA . LEU B 1 71 ? 8.297 -1.699 -13.727 1 86.5 71 LEU B CA 1
ATOM 2464 C C . LEU B 1 71 ? 8.492 -2.488 -15.016 1 86.5 71 LEU B C 1
ATOM 2466 O O . LEU B 1 71 ? 8.438 -3.721 -15.016 1 86.5 71 LEU B O 1
ATOM 2470 N N . TYR B 1 72 ? 8.633 -1.796 -16.078 1 81.81 72 TYR B N 1
ATOM 2471 C CA . TYR B 1 72 ? 8.898 -2.414 -17.375 1 81.81 72 TYR B CA 1
ATOM 2472 C C . TYR B 1 72 ? 9.82 -1.536 -18.219 1 81.81 72 TYR B C 1
ATOM 2474 O O . TYR B 1 72 ? 9.961 -0.341 -17.953 1 81.81 72 TYR B O 1
ATOM 2482 N N . LYS B 1 73 ? 10.422 -2.174 -19.172 1 84.19 73 LYS B N 1
ATOM 2483 C CA . LYS B 1 73 ? 11.242 -1.409 -20.109 1 84.19 73 LYS B CA 1
ATOM 2484 C C . LYS B 1 73 ? 10.398 -0.874 -21.25 1 84.19 73 LYS B C 1
ATOM 2486 O O . LYS B 1 73 ? 9.68 -1.634 -21.922 1 84.19 73 LYS B O 1
ATOM 2491 N N . ASN B 1 74 ? 10.484 0.419 -21.422 1 84.06 74 ASN B N 1
ATOM 2492 C CA . ASN B 1 74 ? 9.727 1.006 -22.531 1 84.06 74 ASN B CA 1
ATOM 2493 C C . ASN B 1 74 ? 10.461 0.844 -23.859 1 84.06 74 ASN B C 1
ATOM 2495 O O . ASN B 1 74 ? 11.5 0.193 -23.922 1 84.06 74 ASN B O 1
ATOM 2499 N N . LYS B 1 75 ? 9.82 1.394 -24.891 1 84.44 75 LYS B N 1
ATOM 2500 C CA . LYS B 1 75 ? 10.344 1.237 -26.25 1 84.44 75 LYS B CA 1
ATOM 2501 C C . LYS B 1 75 ? 11.75 1.817 -26.359 1 84.44 75 LYS B C 1
ATOM 2503 O O . LYS B 1 75 ? 12.555 1.343 -27.172 1 84.44 75 LYS B O 1
ATOM 2508 N N . ASP B 1 76 ? 12.141 2.762 -25.531 1 86.06 76 ASP B N 1
ATOM 2509 C CA . ASP B 1 76 ? 13.438 3.434 -25.578 1 86.06 76 ASP B CA 1
ATOM 2510 C C . ASP B 1 76 ? 14.445 2.744 -24.656 1 86.06 76 ASP B C 1
ATOM 2512 O O . ASP B 1 76 ? 15.555 3.246 -24.453 1 86.06 76 ASP B O 1
ATOM 2516 N N . GLY B 1 77 ? 14.039 1.7 -24 1 84 77 GLY B N 1
ATOM 2517 C CA . GLY B 1 77 ? 14.922 0.961 -23.109 1 84 77 GLY B CA 1
ATOM 2518 C C . GLY B 1 77 ? 14.984 1.534 -21.703 1 84 77 GLY B C 1
ATOM 2519 O O . GLY B 1 77 ? 15.805 1.115 -20.891 1 84 77 GLY B O 1
ATOM 2520 N N . LYS B 1 78 ? 14.141 2.422 -21.484 1 88.19 78 LYS B N 1
ATOM 2521 C CA . LYS B 1 78 ? 14.109 3.043 -20.172 1 88.19 78 LYS B CA 1
ATOM 2522 C C . LYS B 1 78 ? 13.062 2.383 -19.281 1 88.19 78 LYS B C 1
ATOM 2524 O O . LYS B 1 78 ? 12.023 1.926 -19.766 1 88.19 78 LYS B O 1
ATOM 2529 N N . TRP B 1 79 ? 13.398 2.365 -17.969 1 88.5 79 TRP B N 1
ATOM 2530 C CA . TRP B 1 79 ? 12.43 1.834 -17.016 1 88.5 79 TRP B CA 1
ATOM 2531 C C . TRP B 1 79 ? 11.25 2.779 -16.859 1 88.5 79 TRP B C 1
ATOM 2533 O O . TRP B 1 79 ? 11.43 3.986 -16.688 1 88.5 79 TRP B O 1
ATOM 2543 N N . ALA B 1 80 ? 10.141 2.152 -17.078 1 89.5 80 ALA B N 1
ATOM 2544 C CA . ALA B 1 80 ? 8.875 2.857 -16.859 1 89.5 80 ALA B CA 1
ATOM 2545 C C . ALA B 1 80 ? 7.953 2.062 -15.945 1 89.5 80 ALA B C 1
ATOM 2547 O O . ALA B 1 80 ? 8.219 0.9 -15.641 1 89.5 80 ALA B O 1
ATOM 2548 N N . GLY B 1 81 ? 6.914 2.764 -15.398 1 90.25 81 GLY B N 1
ATOM 2549 C CA . GLY B 1 81 ? 5.961 2.049 -14.562 1 90.25 81 GLY B CA 1
ATOM 2550 C C . GLY B 1 81 ? 5.418 2.887 -13.422 1 90.25 81 GLY B C 1
ATOM 2551 O O . GLY B 1 81 ? 5.383 4.117 -13.508 1 90.25 81 GLY B O 1
ATOM 2552 N N . VAL B 1 82 ? 4.848 2.178 -12.477 1 91.31 82 VAL B N 1
ATOM 2553 C CA . VAL B 1 82 ? 4.207 2.844 -11.344 1 91.31 82 VAL B CA 1
ATOM 2554 C C . VAL B 1 82 ? 4.699 2.229 -10.039 1 91.31 82 VAL B C 1
ATOM 2556 O O . VAL B 1 82 ? 4.77 1.004 -9.914 1 91.31 82 VAL B O 1
ATOM 2559 N N . LEU B 1 83 ? 5.086 3.109 -9.164 1 92.31 83 LEU B N 1
ATOM 2560 C CA . LEU B 1 83 ? 5.504 2.676 -7.836 1 92.31 83 LEU B CA 1
ATOM 2561 C C . LEU B 1 83 ? 4.691 3.377 -6.754 1 92.31 83 LEU B C 1
ATOM 2563 O O . LEU B 1 83 ? 4.414 4.574 -6.855 1 92.31 83 LEU B O 1
ATOM 2567 N N . PHE B 1 84 ? 4.324 2.604 -5.816 1 90.25 84 PHE B N 1
ATOM 2568 C CA . PHE B 1 84 ? 3.736 3.178 -4.613 1 90.25 84 PHE B CA 1
ATOM 2569 C C . PHE B 1 84 ? 4.812 3.477 -3.574 1 90.25 84 PHE B C 1
ATOM 2571 O O . PHE B 1 84 ? 5.559 2.582 -3.172 1 90.25 84 PHE B O 1
ATOM 2578 N N . VAL B 1 85 ? 4.855 4.727 -3.225 1 92.19 85 VAL B N 1
ATOM 2579 C CA . VAL B 1 85 ? 5.902 5.105 -2.283 1 92.19 85 VAL B CA 1
ATOM 2580 C C . VAL B 1 85 ? 5.297 5.91 -1.134 1 92.19 85 VAL B C 1
ATOM 2582 O O . VAL B 1 85 ? 4.238 6.52 -1.285 1 92.19 85 VAL B O 1
ATOM 2585 N N . ASP B 1 86 ? 5.965 5.836 -0.053 1 89.06 86 ASP B N 1
ATOM 2586 C CA . ASP B 1 86 ? 5.594 6.695 1.066 1 89.06 86 ASP B CA 1
ATOM 2587 C C . ASP B 1 86 ? 6.07 8.125 0.84 1 89.06 86 ASP B C 1
ATOM 2589 O O . ASP B 1 86 ? 7.25 8.359 0.571 1 89.06 86 ASP B O 1
ATOM 2593 N N . GLU B 1 87 ? 5.188 9.023 0.994 1 89.38 87 GLU B N 1
ATOM 2594 C CA . GLU B 1 87 ? 5.539 10.406 0.711 1 89.38 87 GLU B CA 1
ATOM 2595 C C . GLU B 1 87 ? 6.555 10.938 1.72 1 89.38 87 GLU B C 1
ATOM 2597 O O . GLU B 1 87 ? 7.402 11.766 1.38 1 89.38 87 GLU B O 1
ATOM 2602 N N . GLY B 1 88 ? 6.34 10.539 2.926 1 88.31 88 GLY B N 1
ATOM 2603 C CA . GLY B 1 88 ? 7.316 10.922 3.934 1 88.31 88 GLY B CA 1
ATOM 2604 C C . GLY B 1 88 ? 8.719 10.445 3.613 1 88.31 88 GLY B C 1
ATOM 2605 O O . GLY B 1 88 ? 9.672 11.227 3.666 1 88.31 88 GLY B O 1
ATOM 2606 N N . LEU B 1 89 ? 8.789 9.234 3.246 1 89.62 89 LEU B N 1
ATOM 2607 C CA . LEU B 1 89 ? 10.086 8.656 2.889 1 89.62 89 LEU B CA 1
ATOM 2608 C C . LEU B 1 89 ? 10.656 9.336 1.646 1 89.62 89 LEU B C 1
ATOM 2610 O O . LEU B 1 89 ? 11.867 9.539 1.547 1 89.62 89 LEU B O 1
ATOM 2614 N N . LEU B 1 90 ? 9.789 9.609 0.755 1 93.06 90 LEU B N 1
ATOM 2615 C CA . LEU B 1 90 ? 10.211 10.32 -0.445 1 93.06 90 LEU B CA 1
ATOM 2616 C C . LEU B 1 90 ? 10.867 11.648 -0.084 1 93.06 90 LEU B C 1
ATOM 2618 O O . LEU B 1 90 ? 11.984 11.938 -0.535 1 93.06 90 LEU B O 1
ATOM 2622 N N . ASN B 1 91 ? 10.25 12.398 0.726 1 90.31 91 ASN B N 1
ATOM 2623 C CA . ASN B 1 91 ? 10.781 13.688 1.148 1 90.31 91 ASN B CA 1
ATOM 2624 C C . ASN B 1 91 ? 12.094 13.531 1.914 1 90.31 91 ASN B C 1
ATOM 2626 O O . ASN B 1 91 ? 13.023 14.32 1.73 1 90.31 91 ASN B O 1
ATOM 2630 N N . GLN B 1 92 ? 12.156 12.578 2.719 1 88.38 92 GLN B N 1
ATOM 2631 C CA . GLN B 1 92 ? 13.344 12.328 3.533 1 88.38 92 GLN B CA 1
ATOM 2632 C C . GLN B 1 92 ? 14.555 12.023 2.662 1 88.38 92 GLN B C 1
ATOM 2634 O O . GLN B 1 92 ? 15.68 12.398 3.004 1 88.38 92 GLN B O 1
ATOM 2639 N N . ASN B 1 93 ? 14.273 11.422 1.549 1 90.88 93 ASN B N 1
ATOM 2640 C CA . ASN B 1 93 ? 15.391 10.867 0.785 1 90.88 93 ASN B CA 1
ATOM 2641 C C . ASN B 1 93 ? 15.703 11.711 -0.441 1 90.88 93 ASN B C 1
ATOM 2643 O O . ASN B 1 93 ? 16.672 11.445 -1.159 1 90.88 93 ASN B O 1
ATOM 2647 N N . LEU B 1 94 ? 14.992 12.734 -0.646 1 88.44 94 LEU B N 1
ATOM 2648 C CA . LEU B 1 94 ? 15.188 13.555 -1.835 1 88.44 94 LEU B CA 1
ATOM 2649 C C . LEU B 1 94 ? 16.547 14.258 -1.793 1 88.44 94 LEU B C 1
ATOM 2651 O O . LEU B 1 94 ? 17.094 14.617 -2.836 1 88.44 94 LEU B O 1
ATOM 2655 N N . SER B 1 95 ? 17.031 14.453 -0.601 1 84.31 95 SER B N 1
ATOM 2656 C CA . SER B 1 95 ? 18.297 15.164 -0.467 1 84.31 95 SER B CA 1
ATOM 2657 C C . SER B 1 95 ? 19.484 14.219 -0.622 1 84.31 95 SER B C 1
ATOM 2659 O O . SER B 1 95 ? 20.625 14.656 -0.723 1 84.31 95 SER B O 1
ATOM 2661 N N . LYS B 1 96 ? 19.203 12.992 -0.598 1 88.88 96 LYS B N 1
ATOM 2662 C CA . LYS B 1 96 ? 20.281 12.008 -0.724 1 88.88 96 LYS B CA 1
ATOM 2663 C C . LYS B 1 96 ? 20.688 11.836 -2.182 1 88.88 96 LYS B C 1
ATOM 2665 O O . LYS B 1 96 ? 20 12.297 -3.09 1 88.88 96 LYS B O 1
ATOM 2670 N N . ASP B 1 97 ? 21.797 11.195 -2.332 1 88.12 97 ASP B N 1
ATOM 2671 C CA . ASP B 1 97 ? 22.328 10.992 -3.676 1 88.12 97 ASP B CA 1
ATOM 2672 C C . ASP B 1 97 ? 21.656 9.805 -4.359 1 88.12 97 ASP B C 1
ATOM 2674 O O . ASP B 1 97 ? 21.859 8.656 -3.965 1 88.12 97 ASP B O 1
ATOM 2678 N N . ILE B 1 98 ? 20.828 10.125 -5.34 1 90.06 98 ILE B N 1
ATOM 2679 C CA . ILE B 1 98 ? 20.156 9.109 -6.145 1 90.06 98 ILE B CA 1
ATOM 2680 C C . ILE B 1 98 ? 20.812 9.016 -7.516 1 90.06 98 ILE B C 1
ATOM 2682 O O . ILE B 1 98 ? 20.609 9.883 -8.367 1 90.06 98 ILE B O 1
ATOM 2686 N N . ARG B 1 99 ? 21.547 8.016 -7.805 1 87.06 99 ARG B N 1
ATOM 2687 C CA . ARG B 1 99 ? 22.344 7.906 -9.016 1 87.06 99 ARG B CA 1
ATOM 2688 C C . ARG B 1 99 ? 21.625 7.105 -10.086 1 87.06 99 ARG B C 1
ATOM 2690 O O . ARG B 1 99 ? 21.812 7.34 -11.281 1 87.06 99 ARG B O 1
ATOM 2697 N N . ASN B 1 100 ? 20.875 6.113 -9.617 1 88.56 100 ASN B N 1
ATOM 2698 C CA . ASN B 1 100 ? 20.156 5.23 -10.531 1 88.56 100 ASN B CA 1
ATOM 2699 C C . ASN B 1 100 ? 18.875 4.688 -9.898 1 88.56 100 ASN B C 1
ATOM 2701 O O . ASN B 1 100 ? 18.531 5.055 -8.766 1 88.56 100 ASN B O 1
ATOM 2705 N N . LEU B 1 101 ? 18.219 3.887 -10.648 1 88.06 101 LEU B N 1
ATOM 2706 C CA . LEU B 1 101 ? 16.938 3.344 -10.195 1 88.06 101 LEU B CA 1
ATOM 2707 C C . LEU B 1 101 ? 17.141 2.473 -8.961 1 88.06 101 LEU B C 1
ATOM 2709 O O . LEU B 1 101 ? 16.312 2.502 -8.039 1 88.06 101 LEU B O 1
ATOM 2713 N N . ASP B 1 102 ? 18.141 1.775 -8.906 1 85 102 ASP B N 1
ATOM 2714 C CA . ASP B 1 102 ? 18.422 0.893 -7.777 1 85 102 ASP B CA 1
ATOM 2715 C C . ASP B 1 102 ? 18.562 1.688 -6.484 1 85 102 ASP B C 1
ATOM 2717 O O . ASP B 1 102 ? 18.078 1.274 -5.434 1 85 102 ASP B O 1
ATOM 2721 N N . ASP B 1 103 ? 19.219 2.789 -6.555 1 88.12 103 ASP B N 1
ATOM 2722 C CA . ASP B 1 103 ? 19.359 3.664 -5.398 1 88.12 103 ASP B CA 1
ATOM 2723 C C . ASP B 1 103 ? 18 4.152 -4.902 1 88.12 103 ASP B C 1
ATOM 2725 O O . ASP B 1 103 ? 17.75 4.152 -3.699 1 88.12 103 ASP B O 1
ATOM 2729 N N . PHE B 1 104 ? 17.203 4.465 -5.855 1 91.38 104 PHE B N 1
ATOM 2730 C CA . PHE B 1 104 ? 15.898 4.992 -5.5 1 91.38 104 PHE B CA 1
ATOM 2731 C C . PHE B 1 104 ? 15.055 3.928 -4.809 1 91.38 104 PHE B C 1
ATOM 2733 O O . PHE B 1 104 ? 14.453 4.188 -3.762 1 91.38 104 PHE B O 1
ATOM 2740 N N . LEU B 1 105 ? 15.062 2.758 -5.371 1 88.62 105 LEU B N 1
ATOM 2741 C CA . LEU B 1 105 ? 14.281 1.665 -4.805 1 88.62 105 LEU B CA 1
ATOM 2742 C C . LEU B 1 105 ? 14.742 1.341 -3.387 1 88.62 105 LEU B C 1
ATOM 2744 O O . LEU B 1 105 ? 13.914 1.116 -2.498 1 88.62 105 LEU B O 1
ATOM 2748 N N . ASN B 1 106 ? 15.977 1.369 -3.195 1 85.81 106 ASN B N 1
ATOM 2749 C CA . ASN B 1 106 ? 16.531 1.102 -1.872 1 85.81 106 ASN B CA 1
ATOM 2750 C C . ASN B 1 106 ? 16.141 2.182 -0.871 1 85.81 106 ASN B C 1
ATOM 2752 O O . ASN B 1 106 ? 15.75 1.876 0.258 1 85.81 106 ASN B O 1
ATOM 2756 N N . LEU B 1 107 ? 16.219 3.391 -1.339 1 88.69 107 LEU B N 1
ATOM 2757 C CA . LEU B 1 107 ? 15.906 4.516 -0.467 1 88.69 107 LEU B CA 1
ATOM 2758 C C . LEU B 1 107 ? 14.43 4.516 -0.098 1 88.69 107 LEU B C 1
ATOM 2760 O O . LEU B 1 107 ? 14.055 4.949 0.996 1 88.69 107 LEU B O 1
ATOM 2764 N N . GLN B 1 108 ? 13.625 3.988 -1.009 1 89.69 108 GLN B N 1
ATOM 2765 C CA . GLN B 1 108 ? 12.188 3.953 -0.754 1 89.69 108 GLN B CA 1
ATOM 2766 C C . GLN B 1 108 ? 11.773 2.613 -0.152 1 89.69 108 GLN B C 1
ATOM 2768 O O . GLN B 1 108 ? 10.586 2.357 0.04 1 89.69 108 GLN B O 1
ATOM 2773 N N . ALA B 1 109 ? 12.656 1.801 0.11 1 80.81 109 ALA B N 1
ATOM 2774 C CA . ALA B 1 109 ? 12.438 0.499 0.738 1 80.81 109 ALA B CA 1
ATOM 2775 C C . ALA B 1 109 ? 11.484 -0.356 -0.09 1 80.81 109 ALA B C 1
ATOM 2777 O O . ALA B 1 109 ? 10.578 -0.997 0.457 1 80.81 109 ALA B O 1
ATOM 2778 N N . ILE B 1 110 ? 11.586 -0.305 -1.323 1 82.5 110 ILE B N 1
ATOM 2779 C CA . ILE B 1 110 ? 10.781 -1.132 -2.215 1 82.5 110 ILE B CA 1
ATOM 2780 C C . ILE B 1 110 ? 11.539 -2.408 -2.566 1 82.5 110 ILE B C 1
ATOM 2782 O O . ILE B 1 110 ? 12.562 -2.357 -3.256 1 82.5 110 ILE B O 1
ATOM 2786 N N . PRO B 1 111 ? 10.938 -3.455 -2.066 1 71.69 111 PRO B N 1
ATOM 2787 C CA . PRO B 1 111 ? 11.641 -4.703 -2.377 1 71.69 111 PRO B CA 1
ATOM 2788 C C . PRO B 1 111 ? 11.586 -5.059 -3.859 1 71.69 111 PRO B C 1
ATOM 2790 O O . PRO B 1 111 ? 10.531 -4.938 -4.488 1 71.69 111 PRO B O 1
ATOM 2793 N N . ARG B 1 112 ? 12.664 -5.492 -4.273 1 68.44 112 ARG B N 1
ATOM 2794 C CA . ARG B 1 112 ? 12.742 -5.891 -5.676 1 68.44 112 ARG B CA 1
ATOM 2795 C C . ARG B 1 112 ? 11.922 -7.145 -5.941 1 68.44 112 ARG B C 1
ATOM 2797 O O . ARG B 1 112 ? 11.438 -7.355 -7.055 1 68.44 112 ARG B O 1
ATOM 2804 N N . SER B 1 113 ? 11.875 -7.879 -4.902 1 60.66 113 SER B N 1
ATOM 2805 C CA . SER B 1 113 ? 11.141 -9.133 -5.008 1 60.66 113 SER B CA 1
ATOM 2806 C C . SER B 1 113 ? 9.68 -8.891 -5.371 1 60.66 113 SER B C 1
ATOM 2808 O O . SER B 1 113 ? 9.016 -9.773 -5.914 1 60.66 113 SER B O 1
ATOM 2810 N N . ASP B 1 114 ? 9.227 -7.711 -5.051 1 57.44 114 ASP B N 1
ATOM 2811 C CA . ASP B 1 114 ? 7.816 -7.391 -5.27 1 57.44 114 ASP B CA 1
ATOM 2812 C C . ASP B 1 114 ? 7.562 -7.012 -6.727 1 57.44 114 ASP B C 1
ATOM 2814 O O . ASP B 1 114 ? 6.41 -6.938 -7.164 1 57.44 114 ASP B O 1
ATOM 2818 N N . LEU B 1 115 ? 8.594 -6.82 -7.324 1 58.06 115 LEU B N 1
ATOM 2819 C CA . LEU B 1 115 ? 8.43 -6.285 -8.672 1 58.06 115 LEU B CA 1
ATOM 2820 C C . LEU B 1 115 ? 8.273 -7.41 -9.688 1 58.06 115 LEU B C 1
ATOM 2822 O O . LEU B 1 115 ? 7.832 -7.172 -10.812 1 58.06 115 LEU B O 1
ATOM 2826 N N . PHE B 1 116 ? 8.047 -8.633 -9.227 1 51.34 116 PHE B N 1
ATOM 2827 C CA . PHE B 1 116 ? 7.844 -9.828 -10.031 1 51.34 116 PHE B CA 1
ATOM 2828 C C . PHE B 1 116 ? 8.031 -9.523 -11.516 1 51.34 116 PHE B C 1
ATOM 2830 O O . PHE B 1 116 ? 7.133 -9.773 -12.32 1 51.34 116 PHE B O 1
ATOM 2837 N N . LEU B 1 117 ? 9.016 -8.703 -11.781 1 49.25 117 LEU B N 1
ATOM 2838 C CA . LEU B 1 117 ? 9.266 -8.125 -13.094 1 49.25 117 LEU B CA 1
ATOM 2839 C C . LEU B 1 117 ? 9.43 -9.219 -14.148 1 49.25 117 LEU B C 1
ATOM 2841 O O . LEU B 1 117 ? 9.82 -10.344 -13.82 1 49.25 117 LEU B O 1
ATOM 2845 N N . GLU B 1 118 ? 8.617 -9.141 -15.164 1 45.12 118 GLU B N 1
ATOM 2846 C CA . GLU B 1 118 ? 8.875 -10.055 -16.266 1 45.12 118 GLU B CA 1
ATOM 2847 C C . GLU B 1 118 ? 10.367 -10.375 -16.375 1 45.12 118 GLU B C 1
ATOM 2849 O O . GLU B 1 118 ? 11.195 -9.75 -15.719 1 45.12 118 GLU B O 1
ATOM 2854 N N . SER B 1 119 ? 10.68 -11.172 -17.328 1 40.53 119 SER B N 1
ATOM 2855 C CA . SER B 1 119 ? 11.938 -11.828 -17.656 1 40.53 119 SER B CA 1
ATOM 2856 C C . SER B 1 119 ? 13.117 -10.875 -17.5 1 40.53 119 SER B C 1
ATOM 2858 O O . SER B 1 119 ? 14.203 -11.297 -17.078 1 40.53 119 SER B O 1
ATOM 2860 N N . GLU B 1 120 ? 13.07 -9.742 -18 1 39.75 120 GLU B N 1
ATOM 2861 C CA . GLU B 1 120 ? 14.273 -8.922 -18.047 1 39.75 120 GLU B CA 1
ATOM 2862 C C . GLU B 1 120 ? 14.375 -8.008 -16.828 1 39.75 120 GLU B C 1
ATOM 2864 O O . GLU B 1 120 ? 15.156 -7.051 -16.828 1 39.75 120 GLU B O 1
ATOM 2869 N N . ALA B 1 121 ? 13.531 -8.086 -16.016 1 43.25 121 ALA B N 1
ATOM 2870 C CA . ALA B 1 121 ? 13.641 -7.223 -14.852 1 43.25 121 ALA B CA 1
ATOM 2871 C C . ALA B 1 121 ? 14.859 -7.594 -14.008 1 43.25 121 ALA B C 1
ATOM 2873 O O . ALA B 1 121 ? 15.336 -8.727 -14.062 1 43.25 121 ALA B O 1
ATOM 2874 N N . PRO B 1 122 ? 15.367 -6.672 -13.289 1 43.25 122 PRO B N 1
ATOM 2875 C CA . PRO B 1 122 ? 16.625 -6.938 -12.57 1 43.25 122 PRO B CA 1
ATOM 2876 C C . PRO B 1 122 ? 16.578 -8.242 -11.781 1 43.25 122 PRO B C 1
ATOM 2878 O O . PRO B 1 122 ? 15.508 -8.688 -11.375 1 43.25 122 PRO B O 1
ATOM 2881 N N . LYS B 1 123 ? 17.5 -9.188 -11.992 1 42.84 123 LYS B N 1
ATOM 2882 C CA . LYS B 1 123 ? 17.953 -10.469 -11.445 1 42.84 123 LYS B CA 1
ATOM 2883 C C . LYS B 1 123 ? 17.438 -10.672 -10.023 1 42.84 123 LYS B C 1
ATOM 2885 O O . LYS B 1 123 ? 17.297 -11.805 -9.57 1 42.84 123 LYS B O 1
ATOM 2890 N N . ASP B 1 124 ? 17.047 -9.609 -9.273 1 53.78 124 ASP B N 1
ATOM 2891 C CA . ASP B 1 124 ? 16.938 -9.805 -7.836 1 53.78 124 ASP B CA 1
ATOM 2892 C C . ASP B 1 124 ? 15.469 -9.93 -7.406 1 53.78 124 ASP B C 1
ATOM 2894 O O . ASP B 1 124 ? 15.133 -9.641 -6.254 1 53.78 124 ASP B O 1
ATOM 2898 N N . ASP B 1 125 ? 14.516 -10.438 -8.281 1 70.25 125 ASP B N 1
ATOM 2899 C CA . ASP B 1 125 ? 13.18 -10.711 -7.762 1 70.25 125 ASP B CA 1
ATOM 2900 C C . ASP B 1 125 ? 13.195 -11.922 -6.832 1 70.25 125 ASP B C 1
ATOM 2902 O O . ASP B 1 125 ? 14.203 -12.211 -6.191 1 70.25 125 ASP B O 1
ATOM 2906 N N . TRP B 1 126 ? 11.984 -12.68 -6.711 1 80.81 126 TRP B N 1
ATOM 2907 C CA . TRP B 1 126 ? 11.914 -13.766 -5.738 1 80.81 126 TRP B CA 1
ATOM 2908 C C . TRP B 1 126 ? 12.875 -14.898 -6.113 1 80.81 126 TRP B C 1
ATOM 2910 O O . TRP B 1 126 ? 13.219 -15.727 -5.273 1 80.81 126 TRP B O 1
ATOM 2920 N N . ARG B 1 127 ? 13.484 -14.844 -7.328 1 82.94 127 ARG B N 1
ATOM 2921 C CA . ARG B 1 127 ? 14.344 -15.906 -7.848 1 82.94 127 ARG B CA 1
ATOM 2922 C C . ARG B 1 127 ? 15.727 -15.852 -7.207 1 82.94 127 ARG B C 1
ATOM 2924 O O . ARG B 1 127 ? 16.5 -16.797 -7.328 1 82.94 127 ARG B O 1
ATOM 2931 N N . ILE B 1 128 ? 15.93 -14.805 -6.523 1 83.44 128 ILE B N 1
ATOM 2932 C CA . ILE B 1 128 ? 17.172 -14.719 -5.77 1 83.44 128 ILE B CA 1
ATOM 2933 C C . ILE B 1 128 ? 17.281 -15.906 -4.812 1 83.44 128 ILE B C 1
ATOM 2935 O O . ILE B 1 128 ? 18.391 -16.328 -4.453 1 83.44 128 ILE B O 1
ATOM 2939 N N . VAL B 1 129 ? 16.203 -16.453 -4.469 1 89.88 129 VAL B N 1
ATOM 2940 C CA . VAL B 1 129 ? 16.172 -17.562 -3.508 1 89.88 129 VAL B CA 1
ATOM 2941 C C . VAL B 1 129 ? 16.859 -18.781 -4.094 1 89.88 129 VAL B C 1
ATOM 2943 O O . VAL B 1 129 ? 17.406 -19.609 -3.354 1 89.88 129 VAL B O 1
ATOM 2946 N N . PHE B 1 130 ? 16.891 -18.875 -5.398 1 89.44 130 PHE B N 1
ATOM 2947 C CA . PHE B 1 130 ? 17.5 -20.031 -6.051 1 89.44 130 PHE B CA 1
ATOM 2948 C C . PHE B 1 130 ? 19 -20.094 -5.746 1 89.44 130 PHE B C 1
ATOM 2950 O O . PHE B 1 130 ? 19.578 -21.172 -5.742 1 89.44 130 PHE B O 1
ATOM 2957 N N . CYS B 1 131 ? 19.531 -18.953 -5.402 1 88.31 131 CYS B N 1
ATOM 2958 C CA . CYS B 1 131 ? 20.969 -18.906 -5.172 1 88.31 131 CYS B CA 1
ATOM 2959 C C . CYS B 1 131 ? 21.297 -19.109 -3.695 1 88.31 131 CYS B C 1
ATOM 2961 O O . CYS B 1 131 ? 22.469 -19.156 -3.312 1 88.31 131 CYS B O 1
ATOM 2963 N N . TRP B 1 132 ? 20.297 -19.203 -2.945 1 92.44 132 TRP B N 1
ATOM 2964 C CA . TRP B 1 132 ? 20.516 -19.391 -1.512 1 92.44 132 TRP B CA 1
ATOM 2965 C C . TRP B 1 132 ? 20.906 -20.828 -1.194 1 92.44 132 TRP B C 1
ATOM 2967 O O . TRP B 1 132 ? 20.578 -21.75 -1.957 1 92.44 132 TRP B O 1
ATOM 2977 N N . GLU B 1 133 ? 21.578 -20.938 -0.146 1 94.38 133 GLU B N 1
ATOM 2978 C CA . GLU B 1 133 ? 21.828 -22.281 0.387 1 94.38 133 GLU B CA 1
ATOM 2979 C C . GLU B 1 133 ? 20.516 -22.969 0.787 1 94.38 133 GLU B C 1
ATOM 2981 O O . GLU B 1 133 ? 19.547 -22.297 1.168 1 94.38 133 GLU B O 1
ATOM 2986 N N . ARG B 1 134 ? 20.641 -24.312 0.818 1 95.12 134 ARG B N 1
ATOM 2987 C CA . ARG B 1 134 ? 19.469 -25.141 1.078 1 95.12 134 ARG B CA 1
ATOM 2988 C C . ARG B 1 134 ? 18.828 -24.781 2.414 1 95.12 134 ARG B C 1
ATOM 2990 O O . ARG B 1 134 ? 17.594 -24.734 2.531 1 95.12 134 ARG B O 1
ATOM 2997 N N . PHE B 1 135 ? 19.562 -24.469 3.32 1 95.62 135 PHE B N 1
ATOM 2998 C CA . PHE B 1 135 ? 19.078 -24.141 4.652 1 95.62 135 PHE B CA 1
ATOM 2999 C C . PHE B 1 135 ? 18.125 -22.953 4.602 1 95.62 135 PHE B C 1
ATOM 3001 O O . PHE B 1 135 ? 17.047 -22.984 5.191 1 95.62 135 PHE B O 1
ATOM 3008 N N . TRP B 1 136 ? 18.5 -21.969 3.93 1 96 136 TRP B N 1
ATOM 3009 C CA . TRP B 1 136 ? 17.719 -20.734 3.871 1 96 136 TRP B CA 1
ATOM 3010 C C . TRP B 1 136 ? 16.469 -20.938 3.021 1 96 136 TRP B C 1
ATOM 3012 O O . TRP B 1 136 ? 15.422 -20.328 3.299 1 96 136 TRP B O 1
ATOM 3022 N N . GLN B 1 137 ? 16.594 -21.734 2.029 1 96.62 137 GLN B N 1
ATOM 3023 C CA . GLN B 1 137 ? 15.43 -22.062 1.222 1 96.62 137 GLN B CA 1
ATOM 3024 C C . GLN B 1 137 ? 14.367 -22.781 2.055 1 96.62 137 GLN B C 1
ATOM 3026 O O . GLN B 1 137 ? 13.18 -22.469 1.947 1 96.62 137 GLN B O 1
ATOM 3031 N N . GLU B 1 138 ? 14.828 -23.656 2.875 1 96.62 138 GLU B N 1
ATOM 3032 C CA . GLU B 1 138 ? 13.922 -24.391 3.754 1 96.62 138 GLU B CA 1
ATOM 3033 C C . GLU B 1 138 ? 13.289 -23.453 4.789 1 96.62 138 GLU B C 1
ATOM 3035 O O . GLU B 1 138 ? 12.125 -23.625 5.148 1 96.62 138 GLU B O 1
ATOM 3040 N N . GLN B 1 139 ? 14.039 -22.484 5.281 1 96.06 139 GLN B N 1
ATOM 3041 C CA . GLN B 1 139 ? 13.523 -21.516 6.238 1 96.06 139 GLN B CA 1
ATOM 3042 C C . GLN B 1 139 ? 12.383 -20.703 5.641 1 96.06 139 GLN B C 1
ATOM 3044 O O . GLN B 1 139 ? 11.422 -20.359 6.336 1 96.06 139 GLN B O 1
ATOM 3049 N N . LEU B 1 140 ? 12.523 -20.391 4.418 1 95.75 140 LEU B N 1
ATOM 3050 C CA . LEU B 1 140 ? 11.484 -19.641 3.727 1 95.75 140 LEU B CA 1
ATOM 3051 C C . LEU B 1 140 ? 10.172 -20.422 3.725 1 95.75 140 LEU B C 1
ATOM 3053 O O . LEU B 1 140 ? 9.117 -19.875 4.078 1 95.75 140 LEU B O 1
ATOM 3057 N N . LEU B 1 141 ? 10.242 -21.703 3.445 1 96.44 141 LEU B N 1
ATOM 3058 C CA . LEU B 1 141 ? 9.039 -22.516 3.379 1 96.44 141 LEU B CA 1
ATOM 3059 C C . LEU B 1 141 ? 8.445 -22.719 4.77 1 96.44 141 LEU B C 1
ATOM 3061 O O . LEU B 1 141 ? 7.219 -22.781 4.918 1 96.44 141 LEU B O 1
ATOM 3065 N N . LEU B 1 142 ? 9.266 -22.766 5.703 1 95.88 142 LEU B N 1
ATOM 3066 C CA . LEU B 1 142 ? 8.82 -22.969 7.074 1 95.88 142 LEU B CA 1
ATOM 3067 C C . LEU B 1 142 ? 8.047 -21.766 7.586 1 95.88 142 LEU B C 1
ATOM 3069 O O . LEU B 1 142 ? 7.172 -21.891 8.445 1 95.88 142 LEU B O 1
ATOM 3073 N N . GLN B 1 143 ? 8.32 -20.672 7.066 1 95.25 143 GLN B N 1
ATOM 3074 C CA . GLN B 1 143 ? 7.711 -19.438 7.555 1 95.25 143 GLN B CA 1
ATOM 3075 C C . GLN B 1 143 ? 6.383 -19.172 6.855 1 95.25 143 GLN B C 1
ATOM 3077 O O . GLN B 1 143 ? 5.629 -18.281 7.266 1 95.25 143 GLN B O 1
ATOM 3082 N N . MET B 1 144 ? 6.141 -19.891 5.855 1 95.12 144 MET B N 1
ATOM 3083 C CA . MET B 1 144 ? 4.895 -19.703 5.121 1 95.12 144 MET B CA 1
ATOM 3084 C C . MET B 1 144 ? 3.805 -20.641 5.621 1 95.12 144 MET B C 1
ATOM 3086 O O . MET B 1 144 ? 4.066 -21.812 5.887 1 95.12 144 MET B O 1
ATOM 3090 N N . SER B 1 145 ? 2.65 -20.078 5.84 1 94.31 145 SER B N 1
ATOM 3091 C CA . SER B 1 145 ? 1.534 -21 6.07 1 94.31 145 SER B CA 1
ATOM 3092 C C . SER B 1 145 ? 1.227 -21.812 4.824 1 94.31 145 SER B C 1
ATOM 3094 O O . SER B 1 145 ? 1.455 -21.359 3.703 1 94.31 145 SER B O 1
ATOM 3096 N N . PRO B 1 146 ? 0.666 -22.969 5.035 1 94.88 146 PRO B N 1
ATOM 3097 C CA . PRO B 1 146 ? 0.333 -23.797 3.875 1 94.88 146 PRO B CA 1
ATOM 3098 C C . PRO B 1 146 ? -0.61 -23.109 2.898 1 94.88 146 PRO B C 1
ATOM 3100 O O . PRO B 1 146 ? -0.438 -23.219 1.682 1 94.88 146 PRO B O 1
ATOM 3103 N N . ASN B 1 147 ? -1.488 -22.422 3.41 1 93.56 147 ASN B N 1
ATOM 3104 C CA . ASN B 1 147 ? -2.441 -21.719 2.557 1 93.56 147 ASN B CA 1
ATOM 3105 C C . ASN B 1 147 ? -1.758 -20.641 1.729 1 93.56 147 ASN B C 1
ATOM 3107 O O . ASN B 1 147 ? -1.957 -20.562 0.516 1 93.56 147 ASN B O 1
ATOM 3111 N N . SER B 1 148 ? -0.99 -19.891 2.396 1 93.75 148 SER B N 1
ATOM 3112 C CA . SER B 1 148 ? -0.27 -18.828 1.702 1 93.75 148 SER B CA 1
ATOM 3113 C C . SER B 1 148 ? 0.683 -19.391 0.657 1 93.75 148 SER B C 1
ATOM 3115 O O . SER B 1 148 ? 0.794 -18.859 -0.448 1 93.75 148 SER B O 1
ATOM 3117 N N . MET B 1 149 ? 1.323 -20.453 1.02 1 95.69 149 MET B N 1
ATOM 3118 C CA . MET B 1 149 ? 2.256 -21.078 0.08 1 95.69 149 MET B CA 1
ATOM 3119 C C . MET B 1 149 ? 1.521 -21.594 -1.149 1 95.69 149 MET B C 1
ATOM 3121 O O . MET B 1 149 ? 2.016 -21.469 -2.271 1 95.69 149 MET B O 1
ATOM 3125 N N . THR B 1 150 ? 0.384 -22.125 -0.897 1 95.5 150 THR B N 1
ATOM 3126 C CA . THR B 1 150 ? -0.445 -22.625 -1.992 1 95.5 150 THR B CA 1
ATOM 3127 C C . THR B 1 150 ? -0.802 -21.484 -2.951 1 95.5 150 THR B C 1
ATOM 3129 O O . THR B 1 150 ? -0.649 -21.625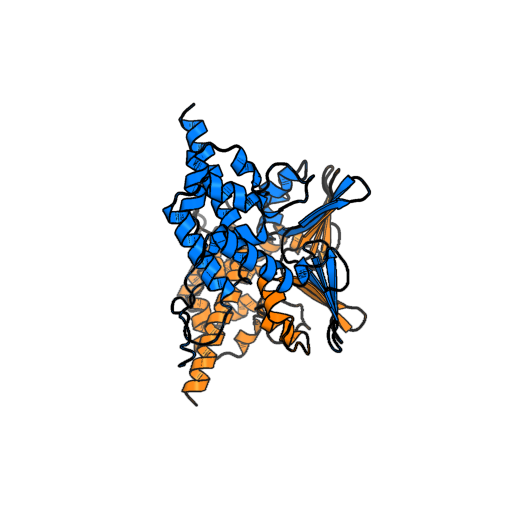 -4.168 1 95.5 150 THR B O 1
ATOM 3132 N N . LEU B 1 151 ? -1.224 -20.438 -2.41 1 92.81 151 LEU B N 1
ATOM 3133 C CA . LEU B 1 151 ? -1.645 -19.297 -3.213 1 92.81 151 LEU B CA 1
ATOM 3134 C C . LEU B 1 151 ? -0.46 -18.688 -3.957 1 92.81 151 LEU B C 1
ATOM 3136 O O . LEU B 1 151 ? -0.59 -18.281 -5.113 1 92.81 151 LEU B O 1
ATOM 3140 N N . VAL B 1 152 ? 0.677 -18.641 -3.326 1 91.69 152 VAL B N 1
ATOM 3141 C CA . VAL B 1 152 ? 1.891 -18.141 -3.955 1 91.69 152 VAL B CA 1
ATOM 3142 C C . VAL B 1 152 ? 2.271 -19.016 -5.137 1 91.69 152 VAL B C 1
ATOM 3144 O O . VAL B 1 152 ? 2.592 -18.516 -6.219 1 91.69 152 VAL B O 1
ATOM 3147 N N . MET B 1 153 ? 2.201 -20.281 -4.957 1 93.81 153 MET B N 1
ATOM 3148 C CA . MET B 1 153 ? 2.535 -21.219 -6.023 1 93.81 153 MET B CA 1
ATOM 3149 C C . MET B 1 153 ? 1.607 -21.047 -7.219 1 93.81 153 MET B C 1
ATOM 3151 O O . MET B 1 153 ? 2.059 -21.031 -8.367 1 93.81 153 MET B O 1
ATOM 3155 N N . LEU B 1 154 ? 0.415 -20.891 -6.906 1 91.44 154 LEU B N 1
ATOM 3156 C CA . LEU B 1 154 ? -0.553 -20.703 -7.984 1 91.44 154 LEU B CA 1
ATOM 3157 C C . LEU B 1 154 ? -0.312 -19.391 -8.719 1 91.44 154 LEU B C 1
ATOM 3159 O O . LEU B 1 154 ? -0.411 -19.328 -9.945 1 91.44 154 LEU B O 1
ATOM 3163 N N . ALA B 1 155 ? -0.035 -18.406 -7.984 1 87.81 155 ALA B N 1
ATOM 3164 C CA . ALA B 1 155 ? 0.137 -17.062 -8.547 1 87.81 155 ALA B CA 1
ATOM 3165 C C . ALA B 1 155 ? 1.402 -16.984 -9.398 1 87.81 155 ALA B C 1
ATOM 3167 O O . ALA B 1 155 ? 1.41 -16.359 -10.453 1 87.81 155 ALA B O 1
ATOM 3168 N N . ILE B 1 156 ? 2.471 -17.609 -8.945 1 86.31 156 ILE B N 1
ATOM 3169 C CA . ILE B 1 156 ? 3.748 -17.547 -9.648 1 86.31 156 ILE B CA 1
ATOM 3170 C C . ILE B 1 156 ? 3.783 -18.609 -10.75 1 86.31 156 ILE B C 1
ATOM 3172 O O . ILE B 1 156 ? 4.32 -18.359 -11.836 1 86.31 156 ILE B O 1
ATOM 3176 N N . GLY B 1 157 ? 3.283 -19.766 -10.43 1 89.69 157 GLY B N 1
ATOM 3177 C CA . GLY B 1 157 ? 3.156 -20.781 -11.453 1 89.69 157 GLY B CA 1
ATOM 3178 C C . GLY B 1 157 ? 4.137 -21.938 -11.281 1 89.69 157 GLY B C 1
ATOM 3179 O O . GLY B 1 157 ? 4.551 -22.25 -10.164 1 89.69 157 GLY B O 1
ATOM 3180 N N . GLU B 1 158 ? 4.504 -22.5 -12.367 1 91.19 158 GLU B N 1
ATOM 3181 C CA . GLU B 1 158 ? 5.246 -23.766 -12.398 1 91.19 158 GLU B CA 1
ATOM 3182 C C . GLU B 1 158 ? 6.629 -23.609 -11.773 1 91.19 158 GLU B C 1
ATOM 3184 O O . GLU B 1 158 ? 7.121 -24.516 -11.109 1 91.19 158 GLU B O 1
ATOM 3189 N N . GLU B 1 159 ? 7.188 -22.453 -11.969 1 89.88 159 GLU B N 1
ATOM 3190 C CA . GLU B 1 159 ? 8.531 -22.25 -11.445 1 89.88 159 GLU B CA 1
ATOM 3191 C C . GLU B 1 159 ? 8.555 -22.344 -9.922 1 89.88 159 GLU B C 1
ATOM 3193 O O . GLU B 1 159 ? 9.438 -22.969 -9.344 1 89.88 159 GLU B O 1
ATOM 3198 N N . CYS B 1 160 ? 7.582 -21.781 -9.336 1 91.69 160 CYS B N 1
ATOM 3199 C CA . CYS B 1 160 ? 7.508 -21.812 -7.879 1 91.69 160 CYS B CA 1
ATOM 3200 C C . CYS B 1 160 ? 7.102 -23.203 -7.383 1 91.69 160 CYS B C 1
ATOM 3202 O O . CYS B 1 160 ? 7.57 -23.656 -6.336 1 91.69 160 CYS B O 1
ATOM 3204 N N . LYS B 1 161 ? 6.25 -23.828 -8.109 1 95.31 161 LYS B N 1
ATOM 3205 C CA . LYS B 1 161 ? 5.859 -25.188 -7.773 1 95.31 161 LYS B CA 1
ATOM 3206 C C . LYS B 1 161 ? 7.074 -26.125 -7.746 1 95.31 161 LYS B C 1
ATOM 3208 O O . LYS B 1 161 ? 7.242 -26.906 -6.809 1 95.31 161 LYS B O 1
ATOM 3213 N N . GLU B 1 162 ? 7.863 -26 -8.734 1 95.69 162 GLU B N 1
ATOM 3214 C CA . GLU B 1 162 ? 9.055 -26.828 -8.812 1 95.69 162 GLU B CA 1
ATOM 3215 C C . GLU B 1 162 ? 10 -26.562 -7.648 1 95.69 162 GLU B C 1
ATOM 3217 O O . GLU B 1 162 ? 10.57 -27.484 -7.066 1 95.69 162 GLU B O 1
ATOM 3222 N N . PHE B 1 163 ? 10.156 -25.312 -7.391 1 95.75 163 PHE B N 1
ATOM 3223 C CA . PHE B 1 163 ? 10.969 -24.922 -6.242 1 95.75 163 PHE B CA 1
ATOM 3224 C C . PHE B 1 163 ? 10.43 -25.547 -4.961 1 95.75 163 PHE B C 1
ATOM 3226 O O . PHE B 1 163 ? 11.18 -26.141 -4.184 1 95.75 163 PHE B O 1
ATOM 3233 N N . PHE B 1 164 ? 9.148 -25.469 -4.738 1 97.69 164 PHE B N 1
ATOM 3234 C CA . PHE B 1 164 ? 8.5 -26.016 -3.547 1 97.69 164 PHE B CA 1
ATOM 3235 C C . PHE B 1 164 ? 8.695 -27.516 -3.459 1 97.69 164 PHE B C 1
ATOM 3237 O O . PHE B 1 164 ? 9.078 -28.047 -2.41 1 97.69 164 PHE B O 1
ATOM 3244 N N . GLU B 1 165 ? 8.508 -28.188 -4.551 1 97 165 GLU B N 1
ATOM 3245 C CA . GLU B 1 165 ? 8.609 -29.641 -4.566 1 97 165 GLU B CA 1
ATOM 3246 C C . GLU B 1 165 ? 10.031 -30.109 -4.266 1 97 165 GLU B C 1
ATOM 3248 O O . GLU B 1 165 ? 10.234 -31.156 -3.646 1 97 165 GLU B O 1
ATOM 3253 N N . LYS B 1 166 ? 10.93 -29.312 -4.652 1 96.25 166 LYS B N 1
ATOM 3254 C CA . LYS B 1 166 ? 12.336 -29.672 -4.484 1 96.25 166 LYS B CA 1
ATOM 3255 C C . LYS B 1 166 ? 12.781 -29.469 -3.039 1 96.25 166 LYS B C 1
ATOM 3257 O O . LYS B 1 166 ? 13.594 -30.25 -2.525 1 96.25 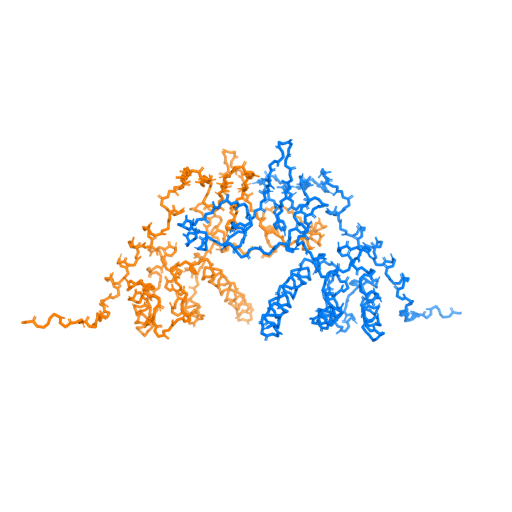166 LYS B O 1
ATOM 3262 N N . ILE B 1 167 ? 12.219 -28.484 -2.42 1 97 167 ILE B N 1
ATOM 3263 C CA . ILE B 1 167 ? 12.773 -28.047 -1.146 1 97 167 ILE B CA 1
ATOM 3264 C C . ILE B 1 167 ? 11.891 -28.531 -0 1 97 167 ILE B C 1
ATOM 3266 O O . ILE B 1 167 ? 12.383 -28.812 1.095 1 97 167 ILE B O 1
ATOM 3270 N N . ALA B 1 168 ? 10.641 -28.656 -0.155 1 97.06 168 ALA B N 1
ATOM 3271 C CA . ALA B 1 168 ? 9.672 -28.906 0.906 1 97.06 168 ALA B CA 1
ATOM 3272 C C . ALA B 1 168 ? 9.812 -30.328 1.455 1 97.06 168 ALA B C 1
ATOM 3274 O O . ALA B 1 168 ? 10.148 -31.25 0.716 1 97.06 168 ALA B O 1
ATOM 3275 N N . THR B 1 169 ? 9.539 -30.453 2.689 1 95.69 169 THR B N 1
ATOM 3276 C CA . THR B 1 169 ? 9.438 -31.781 3.291 1 95.69 169 THR B CA 1
ATOM 3277 C C . THR B 1 169 ? 8.148 -32.469 2.855 1 95.69 169 THR B C 1
ATOM 3279 O O . THR B 1 169 ? 7.238 -31.828 2.33 1 95.69 169 THR B O 1
ATOM 3282 N N . GLU B 1 170 ? 8.133 -33.75 3.16 1 95.5 170 GLU B N 1
ATOM 3283 C CA . GLU B 1 170 ? 6.93 -34.5 2.816 1 95.5 170 GLU B CA 1
ATOM 3284 C C . GLU B 1 170 ? 5.719 -33.969 3.588 1 95.5 170 GLU B C 1
ATOM 3286 O O . GLU B 1 170 ? 4.605 -33.938 3.057 1 95.5 170 GLU B O 1
ATOM 3291 N N . ARG B 1 171 ? 5.922 -33.594 4.75 1 95.88 171 ARG B N 1
ATOM 3292 C CA . ARG B 1 171 ? 4.832 -33.062 5.555 1 95.88 171 ARG B CA 1
ATOM 3293 C C . ARG B 1 171 ? 4.301 -31.75 4.957 1 95.88 171 ARG B C 1
ATOM 3295 O O . ARG B 1 171 ? 3.088 -31.562 4.855 1 95.88 171 ARG B O 1
ATOM 3302 N N . GLN B 1 172 ? 5.152 -30.906 4.551 1 96.19 172 GLN B N 1
ATOM 3303 C CA . GLN B 1 172 ? 4.766 -29.641 3.93 1 96.19 172 GLN B CA 1
ATOM 3304 C C . GLN B 1 172 ? 3.996 -29.875 2.633 1 96.19 172 GLN B C 1
ATOM 3306 O O . GLN B 1 172 ? 2.996 -29.219 2.367 1 96.19 172 GLN B O 1
ATOM 3311 N N . LYS B 1 173 ? 4.426 -30.828 1.901 1 96.88 173 LYS B N 1
ATOM 3312 C CA . LYS B 1 173 ? 3.756 -31.172 0.649 1 96.88 173 LYS B CA 1
ATOM 3313 C C . LYS B 1 173 ? 2.334 -31.656 0.902 1 96.88 173 LYS B C 1
ATOM 3315 O O . LYS B 1 173 ? 1.41 -31.312 0.161 1 96.88 173 LYS B O 1
ATOM 3320 N N . ARG B 1 174 ? 2.213 -32.375 1.922 1 95.75 174 ARG B N 1
ATOM 3321 C CA . ARG B 1 174 ? 0.889 -32.875 2.273 1 95.75 174 ARG B CA 1
ATOM 3322 C C . ARG B 1 174 ? -0.039 -31.734 2.691 1 95.75 174 ARG B C 1
ATOM 3324 O O . ARG B 1 174 ? -1.211 -31.719 2.311 1 95.75 174 ARG B O 1
ATOM 3331 N N . LEU B 1 175 ? 0.503 -30.875 3.436 1 95.5 175 LEU B N 1
ATOM 3332 C CA . LEU B 1 175 ? -0.303 -29.75 3.902 1 95.5 175 LEU B CA 1
ATOM 3333 C C . LEU B 1 175 ? -0.751 -28.891 2.732 1 95.5 175 LEU B C 1
ATOM 3335 O O . LEU B 1 175 ? -1.911 -28.469 2.672 1 95.5 175 LEU B O 1
ATOM 3339 N N . VAL B 1 176 ? 0.141 -28.672 1.852 1 95.81 176 VAL B N 1
ATOM 3340 C CA . VAL B 1 176 ? -0.185 -27.844 0.692 1 95.81 176 VAL B CA 1
ATOM 3341 C C . VAL B 1 176 ? -1.156 -28.594 -0.218 1 95.81 176 VAL B C 1
ATOM 3343 O O . VAL B 1 176 ? -2.07 -28 -0.789 1 95.81 176 VAL B O 1
ATOM 3346 N N . ARG B 1 177 ? -0.97 -29.859 -0.331 1 95.25 177 ARG B N 1
ATOM 3347 C CA . ARG B 1 177 ? -1.914 -30.672 -1.083 1 95.25 177 ARG B CA 1
ATOM 3348 C C . ARG B 1 177 ? -3.324 -30.547 -0.516 1 95.25 177 ARG B C 1
ATOM 3350 O O . ARG B 1 177 ? -4.293 -30.406 -1.268 1 95.25 177 ARG B O 1
ATOM 3357 N N . ASP B 1 178 ? -3.393 -30.578 0.74 1 93.38 178 ASP B N 1
ATOM 3358 C CA . ASP B 1 178 ? -4.695 -30.453 1.381 1 93.38 178 ASP B CA 1
ATOM 3359 C C . ASP B 1 178 ? -5.312 -29.078 1.108 1 93.38 178 ASP B C 1
ATOM 3361 O O . ASP B 1 178 ? -6.52 -28.969 0.877 1 93.38 178 ASP B O 1
ATOM 3365 N N . GLU B 1 179 ? -4.492 -28.109 1.165 1 93.12 179 GLU B N 1
ATOM 3366 C CA . GLU B 1 179 ? -4.984 -26.781 0.846 1 93.12 179 GLU B CA 1
ATOM 3367 C C . GLU B 1 179 ? -5.488 -26.703 -0.592 1 93.12 179 GLU B C 1
ATOM 3369 O O . GLU B 1 179 ? -6.512 -26.078 -0.865 1 93.12 179 GLU B O 1
ATOM 3374 N N . LEU B 1 180 ? -4.781 -27.344 -1.438 1 93.62 180 LEU B N 1
ATOM 3375 C CA . LEU B 1 180 ? -5.207 -27.406 -2.832 1 93.62 180 LEU B CA 1
ATOM 3376 C C . LEU B 1 180 ? -6.555 -28.109 -2.961 1 93.62 180 LEU B C 1
ATOM 3378 O O . LEU B 1 180 ? -7.434 -27.641 -3.695 1 93.62 180 LEU B O 1
ATOM 3382 N N . PHE B 1 181 ? -6.652 -29.094 -2.248 1 91.81 181 PHE B N 1
ATOM 3383 C CA . PHE B 1 181 ? -7.891 -29.859 -2.25 1 91.81 181 PHE B CA 1
ATOM 3384 C C . PHE B 1 181 ? -9.062 -29 -1.8 1 91.81 181 PHE B C 1
ATOM 3386 O O . PHE B 1 181 ? -10.109 -28.984 -2.447 1 91.81 181 PHE B O 1
ATOM 3393 N N . TYR B 1 182 ? -8.836 -28.281 -0.804 1 88.25 182 TYR B N 1
ATOM 3394 C CA . TYR B 1 182 ? -9.891 -27.422 -0.282 1 88.25 182 TYR B CA 1
ATOM 3395 C C . TYR B 1 182 ? -10.227 -26.312 -1.263 1 88.25 182 TYR B C 1
ATOM 3397 O O . TYR B 1 182 ? -11.398 -25.938 -1.425 1 88.25 182 TYR B O 1
ATOM 3405 N N . LEU B 1 183 ? -9.219 -25.766 -1.845 1 88.31 183 LEU B N 1
ATOM 3406 C CA . LEU B 1 183 ? -9.445 -24.734 -2.852 1 88.31 183 LEU B CA 1
ATOM 3407 C C . LEU B 1 183 ? -10.273 -25.281 -4.012 1 88.31 183 LEU B C 1
ATOM 3409 O O . LEU B 1 183 ? -11.133 -24.578 -4.543 1 88.31 183 LEU B O 1
ATOM 3413 N N . ASN B 1 184 ? -10.023 -26.469 -4.348 1 88.56 184 ASN B N 1
ATOM 3414 C CA . ASN B 1 184 ? -10.711 -27.109 -5.465 1 88.56 184 ASN B CA 1
ATOM 3415 C C . ASN B 1 184 ? -12.18 -27.391 -5.141 1 88.56 184 ASN B C 1
ATOM 3417 O O . ASN B 1 184 ? -13.023 -27.422 -6.035 1 88.56 184 ASN B O 1
ATOM 3421 N N . LEU B 1 185 ? -12.422 -27.578 -3.934 1 81.25 185 LEU B N 1
ATOM 3422 C CA . LEU B 1 185 ? -13.797 -27.812 -3.521 1 81.25 185 LEU B CA 1
ATOM 3423 C C . LEU B 1 185 ? -14.625 -26.531 -3.611 1 81.25 185 LEU B C 1
ATOM 3425 O O . LEU B 1 185 ? -15.844 -26.594 -3.779 1 81.25 185 LEU B O 1
ATOM 3429 N N . GLY B 1 186 ? -14.047 -25.406 -3.869 1 66.38 186 GLY B N 1
ATOM 3430 C CA . GLY B 1 186 ? -14.75 -24.141 -3.998 1 66.38 186 GLY B CA 1
ATOM 3431 C C . GLY B 1 186 ? -15.336 -23.656 -2.691 1 66.38 186 GLY B C 1
ATOM 3432 O O . GLY B 1 186 ? -15.414 -24.406 -1.716 1 66.38 186 GLY B O 1
ATOM 3433 N N . GLN B 1 187 ? -15.406 -22.312 -2.266 1 54.44 187 GLN B N 1
ATOM 3434 C CA . GLN B 1 187 ? -16.094 -21.734 -1.123 1 54.44 187 GLN B CA 1
ATOM 3435 C C . GLN B 1 187 ? -17.547 -22.188 -1.068 1 54.44 187 GLN B C 1
ATOM 3437 O O . GLN B 1 187 ? -18.422 -21.594 -1.701 1 54.44 187 GLN B O 1
ATOM 3442 N N . SER B 1 188 ? -18 -23.312 -1.308 1 43.56 188 SER B N 1
ATOM 3443 C CA . SER B 1 188 ? -19.359 -23.344 -0.789 1 43.56 188 SER B CA 1
ATOM 3444 C C . SER B 1 188 ? -19.438 -22.703 0.591 1 43.56 188 SER B C 1
ATOM 3446 O O . SER B 1 188 ? -18.547 -22.891 1.425 1 43.56 188 SER B O 1
ATOM 3448 N N . ASN B 1 189 ? -20.078 -21.562 0.742 1 44.09 189 ASN B N 1
ATOM 3449 C CA . ASN B 1 189 ? -20.266 -20.734 1.933 1 44.09 189 ASN B CA 1
ATOM 3450 C C . ASN B 1 189 ? -19.938 -21.5 3.207 1 44.09 189 ASN B C 1
ATOM 3452 O O . ASN B 1 189 ? -19.344 -20.953 4.137 1 44.09 189 ASN B O 1
ATOM 3456 N N . SER B 1 190 ? -20.719 -22.516 3.605 1 42.19 190 SER B N 1
ATOM 3457 C CA . SER B 1 190 ? -21.188 -23.047 4.879 1 42.19 190 SER B CA 1
ATOM 3458 C C . SER B 1 190 ? -20.156 -23.984 5.504 1 42.19 190 SER B C 1
ATOM 3460 O O . SER B 1 190 ? -20.078 -24.109 6.727 1 42.19 190 SER B O 1
ATOM 3462 N N . SER B 1 191 ? -19.5 -24.953 4.754 1 40.97 191 SER B N 1
ATOM 3463 C CA . SER B 1 191 ? -19.016 -26.109 5.492 1 40.97 191 SER B CA 1
ATOM 3464 C C . SER B 1 191 ? -17.5 -26.078 5.633 1 40.97 191 SER B C 1
ATOM 3466 O O . SER B 1 191 ? -16.891 -27.094 5.961 1 40.97 191 SER B O 1
ATOM 3468 N N . ASN B 1 192 ? -16.812 -25.172 5.02 1 44.72 192 ASN B N 1
ATOM 3469 C CA . ASN B 1 192 ? -15.383 -25.344 5.215 1 44.72 192 ASN B CA 1
ATOM 3470 C C . ASN B 1 192 ? -14.969 -25.047 6.652 1 44.72 192 ASN B C 1
ATOM 3472 O O . ASN B 1 192 ? -15.109 -23.906 7.113 1 44.72 192 ASN B O 1
ATOM 3476 N N . PRO B 1 193 ? -14.867 -25.859 7.395 1 45.88 193 PRO B N 1
ATOM 3477 C CA . PRO B 1 193 ? -14.508 -25.672 8.797 1 45.88 193 PRO B CA 1
ATOM 3478 C C . PRO B 1 193 ? -13.383 -24.656 8.992 1 45.88 193 PRO B C 1
ATOM 3480 O O . PRO B 1 193 ? -13.203 -24.125 10.094 1 45.88 193 PRO B O 1
ATOM 3483 N N . HIS B 1 194 ? -12.422 -24.641 8.016 1 45.66 194 HIS B N 1
ATOM 3484 C CA . HIS B 1 194 ? -11.305 -23.734 8.242 1 45.66 194 HIS B CA 1
ATOM 3485 C C . HIS B 1 194 ? -11.555 -22.391 7.59 1 45.66 194 HIS B C 1
ATOM 3487 O O . HIS B 1 194 ? -10.945 -22.062 6.566 1 45.66 194 HIS B O 1
ATOM 3493 N N . SER B 1 195 ? -12.664 -21.844 7.656 1 48.22 195 SER B N 1
ATOM 3494 C CA . SER B 1 195 ? -13.234 -20.578 7.215 1 48.22 195 SER B CA 1
ATOM 3495 C C . SER B 1 195 ? -12.195 -19.469 7.262 1 48.22 195 SER B C 1
ATOM 3497 O O . SER B 1 195 ? -12.375 -18.422 6.637 1 48.22 195 SER B O 1
ATOM 3499 N N . LYS B 1 196 ? -11.117 -19.703 8 1 54.25 196 LYS B N 1
ATOM 3500 C CA . LYS B 1 196 ? -10.164 -18.625 8.164 1 54.25 196 LYS B CA 1
ATOM 3501 C C . LYS B 1 196 ? -9.156 -18.594 7.02 1 54.25 196 LYS B C 1
ATOM 3503 O O . LYS B 1 196 ? -8.328 -17.688 6.934 1 54.25 196 LYS B O 1
ATOM 3508 N N . THR B 1 197 ? -9.305 -19.578 6.027 1 59.62 197 THR B N 1
ATOM 3509 C CA . THR B 1 197 ? -8.273 -19.703 5.004 1 59.62 197 THR B CA 1
ATOM 3510 C C . THR B 1 197 ? -8.57 -18.797 3.816 1 59.62 197 THR B C 1
ATOM 3512 O O . THR B 1 197 ? -9.734 -18.609 3.445 1 59.62 197 THR B O 1
ATOM 3515 N N . LYS B 1 198 ? -7.5 -18.203 3.357 1 68.75 198 LYS B N 1
ATOM 3516 C CA . LYS B 1 198 ? -7.602 -17.328 2.191 1 68.75 198 LYS B CA 1
ATOM 3517 C C . LYS B 1 198 ? -8.117 -18.094 0.977 1 68.75 198 LYS B C 1
ATOM 3519 O O . LYS B 1 198 ? -7.707 -19.234 0.734 1 68.75 198 LYS B O 1
ATOM 3524 N N . SER B 1 199 ? -9.117 -17.547 0.354 1 81.69 199 SER B N 1
ATOM 3525 C CA . SER B 1 199 ? -9.578 -18.078 -0.926 1 81.69 199 SER B CA 1
ATOM 3526 C C . SER B 1 199 ? -8.57 -17.797 -2.033 1 81.69 199 SER B C 1
ATOM 3528 O O . SER B 1 199 ? -7.488 -17.266 -1.774 1 81.69 199 SER B O 1
ATOM 3530 N N . ILE B 1 200 ? -8.844 -18.25 -3.172 1 86.44 200 ILE B N 1
ATOM 3531 C CA . ILE B 1 200 ? -7.977 -18.062 -4.332 1 86.44 200 ILE B CA 1
ATOM 3532 C C . ILE B 1 200 ? -7.73 -16.578 -4.555 1 86.44 200 ILE B C 1
ATOM 3534 O O . ILE B 1 200 ? -6.684 -16.188 -5.078 1 86.44 200 ILE B O 1
ATOM 3538 N N . PHE B 1 201 ? -8.586 -15.781 -4.012 1 86.5 201 PHE B N 1
ATOM 3539 C CA . PHE B 1 201 ? -8.5 -14.344 -4.246 1 86.5 201 PHE B CA 1
ATOM 3540 C C . PHE B 1 201 ? -7.559 -13.688 -3.246 1 86.5 201 PHE B C 1
ATOM 3542 O O . PHE B 1 201 ? -7.223 -12.516 -3.383 1 86.5 201 PHE B O 1
ATOM 3549 N N . GLY B 1 202 ? -7.105 -14.438 -2.318 1 87.44 202 GLY B N 1
ATOM 3550 C CA . GLY B 1 202 ? -6.172 -13.914 -1.335 1 87.44 202 GLY B CA 1
ATOM 3551 C C . GLY B 1 202 ? -4.727 -13.984 -1.792 1 87.44 202 GLY B C 1
ATOM 3552 O O . GLY B 1 202 ? -3.807 -13.844 -0.983 1 87.44 202 GLY B O 1
ATOM 3553 N N . PHE B 1 203 ? -4.488 -14.133 -3.064 1 86.94 203 PHE B N 1
ATOM 3554 C CA . PHE B 1 203 ? -3.135 -14.367 -3.555 1 86.94 203 PHE B CA 1
ATOM 3555 C C . PHE B 1 203 ? -2.291 -13.109 -3.445 1 86.94 203 PHE B C 1
ATOM 3557 O O . PHE B 1 203 ? -1.072 -13.18 -3.277 1 86.94 203 PHE B O 1
ATOM 3564 N N . GLY B 1 204 ? -2.914 -12.008 -3.527 1 81.31 204 GLY B N 1
ATOM 3565 C CA . GLY B 1 204 ? -2.168 -10.766 -3.375 1 81.31 204 GLY B CA 1
ATOM 3566 C C . GLY B 1 204 ? -1.492 -10.641 -2.023 1 81.31 204 GLY B C 1
ATOM 3567 O O . GLY B 1 204 ? -0.298 -10.344 -1.945 1 81.31 204 GLY B O 1
ATOM 3568 N N . SER B 1 205 ? -2.258 -10.867 -1.066 1 82.75 205 SER B N 1
ATOM 3569 C CA . SER B 1 205 ? -1.721 -10.82 0.29 1 82.75 205 SER B CA 1
ATOM 3570 C C . SER B 1 205 ? -0.67 -11.906 0.505 1 82.75 205 SER B C 1
ATOM 3572 O O . SER B 1 205 ? 0.319 -11.688 1.207 1 82.75 205 SER B O 1
ATOM 3574 N N . ALA B 1 206 ? -0.885 -13.016 -0.065 1 88.5 206 ALA B N 1
ATOM 3575 C CA . ALA B 1 206 ? 0.07 -14.109 0.057 1 88.5 206 ALA B CA 1
ATOM 3576 C C . ALA B 1 206 ? 1.405 -13.75 -0.588 1 88.5 206 ALA B C 1
ATOM 3578 O O . ALA B 1 206 ? 2.467 -14.047 -0.036 1 88.5 206 ALA B O 1
ATOM 3579 N N . LEU B 1 207 ? 1.311 -13.125 -1.702 1 86 207 LEU B N 1
ATOM 3580 C CA . LEU B 1 207 ? 2.52 -12.711 -2.41 1 86 207 LEU B CA 1
ATOM 3581 C C . LEU B 1 207 ? 3.293 -11.672 -1.611 1 86 207 LEU B C 1
ATOM 3583 O O . LEU B 1 207 ? 4.523 -11.711 -1.56 1 86 207 LEU B O 1
ATOM 3587 N N . LYS B 1 208 ? 2.584 -10.805 -1.07 1 81.12 208 LYS B N 1
ATOM 3588 C CA . LYS B 1 208 ? 3.229 -9.797 -0.231 1 81.12 208 LYS B CA 1
ATOM 3589 C C . LYS B 1 208 ? 3.936 -10.445 0.957 1 81.12 208 LYS B C 1
ATOM 3591 O O . LYS B 1 208 ? 5.066 -10.078 1.289 1 81.12 208 LYS B O 1
ATOM 3596 N N . GLU B 1 209 ? 3.252 -11.312 1.552 1 85.56 209 GLU B N 1
ATOM 3597 C CA . GLU B 1 209 ? 3.848 -12.055 2.656 1 85.56 209 GLU B CA 1
ATOM 3598 C C . GLU B 1 209 ? 5.113 -12.781 2.213 1 85.56 209 GLU B C 1
ATOM 3600 O O . GLU B 1 209 ? 6.129 -12.75 2.91 1 85.56 209 GLU B O 1
ATOM 3605 N N . PHE B 1 210 ? 5.023 -13.375 1.096 1 90.19 210 PHE B N 1
ATOM 3606 C CA . PHE B 1 210 ? 6.152 -14.102 0.528 1 90.19 210 PHE B CA 1
ATOM 3607 C C . PHE B 1 210 ? 7.344 -13.18 0.318 1 90.19 210 PHE B C 1
ATOM 3609 O O . PHE B 1 210 ? 8.469 -13.516 0.697 1 90.19 210 PHE B O 1
ATOM 3616 N N . GLY B 1 211 ? 7.082 -12.094 -0.217 1 84.44 211 GLY B N 1
ATOM 3617 C CA . GLY B 1 211 ? 8.133 -11.109 -0.417 1 84.44 211 GLY B CA 1
ATOM 3618 C C . GLY B 1 211 ? 8.75 -10.625 0.88 1 84.44 211 GLY B C 1
ATOM 3619 O O . GLY B 1 211 ? 9.969 -10.469 0.975 1 84.44 211 GLY B O 1
ATOM 3620 N N . GLN B 1 212 ? 7.961 -10.414 1.796 1 83.56 212 GLN B N 1
ATOM 3621 C CA . GLN B 1 212 ? 8.438 -9.969 3.1 1 83.56 212 GLN B CA 1
ATOM 3622 C C . GLN B 1 212 ? 9.328 -11.023 3.748 1 83.56 212 GLN B C 1
ATOM 3624 O O . GLN B 1 212 ? 10.352 -10.688 4.355 1 83.56 212 GLN B O 1
ATOM 3629 N N . LYS B 1 213 ? 8.883 -12.242 3.635 1 89.38 213 LYS B N 1
ATOM 3630 C CA . LYS B 1 213 ? 9.672 -13.328 4.211 1 89.38 213 LYS B CA 1
ATOM 3631 C C . LYS B 1 213 ? 11.023 -13.461 3.512 1 89.38 213 LYS B C 1
ATOM 3633 O O . LYS B 1 213 ? 12.039 -13.727 4.156 1 89.38 213 LYS B O 1
ATOM 3638 N N . ILE B 1 214 ? 11.023 -13.336 2.25 1 88.75 214 ILE B N 1
ATOM 3639 C CA . ILE B 1 214 ? 12.266 -13.383 1.491 1 88.75 214 ILE B CA 1
ATOM 3640 C C . ILE B 1 214 ? 13.219 -12.305 1.991 1 88.75 214 ILE B C 1
ATOM 3642 O O . ILE B 1 214 ? 14.406 -12.562 2.203 1 88.75 214 ILE B O 1
ATOM 3646 N N . ASN B 1 215 ? 12.672 -11.18 2.182 1 82.69 215 ASN B N 1
ATOM 3647 C CA . ASN B 1 215 ? 13.5 -10.07 2.643 1 82.69 215 ASN B CA 1
ATOM 3648 C C . ASN B 1 215 ? 14.047 -10.328 4.043 1 82.69 215 ASN B C 1
ATOM 3650 O O . ASN B 1 215 ? 15.211 -10.039 4.32 1 82.69 215 ASN B O 1
ATOM 3654 N N . LEU B 1 216 ? 13.242 -10.82 4.871 1 86.69 216 LEU B N 1
ATOM 3655 C CA . LEU B 1 216 ? 13.648 -11.125 6.238 1 86.69 216 LEU B CA 1
ATOM 3656 C C . LEU B 1 216 ? 14.781 -12.148 6.246 1 86.69 216 LEU B C 1
ATOM 3658 O O . LEU B 1 216 ? 15.773 -11.977 6.965 1 86.69 216 LEU B O 1
ATOM 3662 N N . ILE B 1 217 ? 14.648 -13.117 5.477 1 90.88 217 ILE B N 1
ATOM 3663 C CA . ILE B 1 217 ? 15.641 -14.188 5.438 1 90.88 217 ILE B CA 1
ATOM 3664 C C . ILE B 1 217 ? 16.922 -13.688 4.773 1 90.88 217 ILE B C 1
ATOM 3666 O O . ILE B 1 217 ? 18.031 -14.047 5.184 1 90.88 217 ILE B O 1
ATOM 3670 N N . ARG B 1 218 ? 16.734 -12.914 3.785 1 87.38 218 ARG B N 1
ATOM 3671 C CA . ARG B 1 218 ? 17.891 -12.32 3.127 1 87.38 218 ARG B CA 1
ATOM 3672 C C . ARG B 1 218 ? 18.734 -11.531 4.121 1 87.38 218 ARG B C 1
ATOM 3674 O O . ARG B 1 218 ? 19.969 -11.664 4.145 1 87.38 218 ARG B O 1
ATOM 3681 N N . GLU B 1 219 ? 18.109 -10.75 4.863 1 84.62 219 GLU B N 1
ATOM 3682 C CA . GLU B 1 219 ? 18.797 -9.945 5.855 1 84.62 219 GLU B CA 1
ATOM 3683 C C . GLU B 1 219 ? 19.531 -10.828 6.863 1 84.62 219 GLU B C 1
ATOM 3685 O O . GLU B 1 219 ? 20.672 -10.539 7.238 1 84.62 219 GLU B O 1
ATOM 3690 N N . ARG B 1 220 ? 18.891 -11.82 7.32 1 89.88 220 ARG B N 1
ATOM 3691 C CA . ARG B 1 220 ? 19.5 -12.742 8.273 1 89.88 220 ARG B CA 1
ATOM 3692 C C . ARG B 1 220 ? 20.688 -13.469 7.652 1 89.88 220 ARG B C 1
ATOM 3694 O O . ARG B 1 220 ? 21.719 -13.648 8.297 1 89.88 220 ARG B O 1
ATOM 3701 N N . ARG B 1 221 ? 20.484 -13.898 6.488 1 91.5 221 ARG B N 1
ATOM 3702 C CA . ARG B 1 221 ? 21.531 -14.602 5.762 1 91.5 221 ARG B CA 1
ATOM 3703 C C . ARG B 1 221 ? 22.766 -13.711 5.586 1 91.5 221 ARG B C 1
ATOM 3705 O O . ARG B 1 221 ? 23.891 -14.156 5.781 1 91.5 221 ARG B O 1
ATOM 3712 N N . GLU B 1 222 ? 22.578 -12.508 5.25 1 86.81 222 GLU B N 1
ATOM 3713 C CA . GLU B 1 222 ? 23.672 -11.562 5.051 1 86.81 222 GLU B CA 1
ATOM 3714 C C . GLU B 1 222 ? 24.406 -11.273 6.359 1 86.81 222 GLU B C 1
ATOM 3716 O O . GLU B 1 222 ? 25.625 -11.148 6.383 1 86.81 222 GLU B O 1
ATOM 3721 N N . LYS B 1 223 ? 23.703 -11.211 7.395 1 88.06 223 LYS B N 1
ATOM 3722 C CA . LYS B 1 223 ? 24.312 -11 8.711 1 88.06 223 LYS B CA 1
ATOM 3723 C C . LYS B 1 223 ? 25.172 -12.188 9.109 1 88.06 223 LYS B C 1
ATOM 3725 O O . LYS B 1 223 ? 26.25 -12.008 9.695 1 88.06 223 LYS B O 1
ATOM 3730 N N . GLU B 1 224 ? 24.703 -13.305 8.836 1 86.75 224 GLU B N 1
ATOM 3731 C CA . GLU B 1 224 ? 25.469 -14.516 9.164 1 86.75 224 GLU B CA 1
ATOM 3732 C C . GLU B 1 224 ? 26.719 -14.625 8.312 1 86.75 224 GLU B C 1
ATOM 3734 O O . GLU B 1 224 ? 27.766 -15.07 8.789 1 86.75 224 GLU B O 1
ATOM 3739 N N . LEU B 1 225 ? 26.656 -14.242 7.141 1 83.56 225 LEU B N 1
ATOM 3740 C CA . LEU B 1 225 ? 27.797 -14.281 6.254 1 83.56 225 LEU B CA 1
ATOM 3741 C C . LEU B 1 225 ? 28.844 -13.25 6.672 1 83.56 225 LEU B C 1
ATOM 3743 O O . LEU B 1 225 ? 30.047 -13.5 6.562 1 83.56 225 LEU B O 1
ATOM 3747 N N . GLU B 1 226 ? 28.406 -12.156 7.141 1 78.06 226 GLU B N 1
ATOM 3748 C CA . GLU B 1 226 ? 29.328 -11.125 7.617 1 78.06 226 GLU B CA 1
ATOM 3749 C C . GLU B 1 226 ? 30 -11.547 8.914 1 78.06 226 GLU B C 1
ATOM 3751 O O . GLU B 1 226 ? 31.188 -11.25 9.133 1 78.06 226 GLU B O 1
ATOM 3756 N N . HIS B 1 227 ? 29.234 -12.125 9.797 1 75.25 227 HIS B N 1
ATOM 3757 C CA . HIS B 1 227 ? 29.828 -12.539 11.062 1 75.25 227 HIS B CA 1
ATOM 3758 C C . HIS B 1 227 ? 30.641 -13.812 10.906 1 75.25 227 HIS B C 1
ATOM 3760 O O . HIS B 1 227 ? 31.531 -14.094 11.711 1 75.25 227 HIS B O 1
ATOM 3766 N N . GLY B 1 228 ? 30.25 -14.688 10.07 1 62.34 228 GLY B N 1
ATOM 3767 C CA . GLY B 1 228 ? 31 -15.914 9.875 1 62.34 228 GLY B CA 1
ATOM 3768 C C . GLY B 1 228 ? 32.219 -15.719 8.992 1 62.34 228 GLY B C 1
ATOM 3769 O O . GLY B 1 228 ? 33 -16.656 8.781 1 62.34 228 GLY B O 1
ATOM 3770 N N . ALA B 1 229 ? 32.469 -14.617 8.344 1 46.84 229 ALA B N 1
ATOM 3771 C CA . ALA B 1 229 ? 33.75 -14.297 7.734 1 46.84 229 ALA B CA 1
ATOM 3772 C C . ALA B 1 229 ? 34.688 -13.625 8.734 1 46.84 229 ALA B C 1
ATOM 3774 O O . ALA B 1 229 ? 34.219 -12.859 9.594 1 46.84 229 ALA B O 1
#

Secondary structure (DSSP, 8-state):
------------HHHHHHHHHHHHHHH-HHHH-SSEEEEE-SS-EEEEEETTEEEEE-SSEEEEEE-S-EEEE-TTS-EEEEEE--HHHHHHHTTS---SHHHHHHHTT--GGGG---TTS-TTSGGGGGGS-HHHHHHHHHHS-HHHHHHHHHHH-HHHHHHHHHHS-HHHHHHHHHHHHHHHH---STT-TTTTS--GGGHHHHHHHHHHHHHHHHHHHHHHHHHH-/------------HHHHHHHHHHHHHHH-HHHH-SSEEEEE-SS-EEEEEETTEEEEE-SSEEEEEE-S-EEEE-TTS-EEEEEE--HHHHHHHTTS---SHHHHHHHTT--GGGG---TTS-TTSGGGGGGS-HHHHHHHHHHS-HHHHHHHHHHH-HHHHHHHHHHS-HHHHHHHHHHHHHHHH---SS--S-TTS--GGGHHHHHHHHHHHHHHHHHHHHHHHHHH-

Solvent-accessible surface area (backbone atoms only — not comparable to full-atom values): 25375 Å² total; per-residue (Å²): 134,83,85,66,85,70,79,82,69,74,69,54,54,70,57,28,44,53,53,34,48,54,47,52,53,67,64,25,53,75,72,66,48,71,58,42,79,60,45,75,57,98,45,36,36,33,30,31,74,39,92,41,32,30,36,40,33,43,90,57,32,48,33,38,36,32,46,50,50,36,57,45,69,43,99,85,67,26,37,26,44,40,38,75,40,53,54,20,48,50,42,69,47,64,81,50,90,52,80,48,69,68,48,45,33,59,68,62,68,50,62,53,35,62,32,68,40,60,90,82,38,78,76,59,23,72,63,47,52,75,74,45,56,71,67,57,50,43,51,53,56,69,72,43,51,46,59,40,48,44,34,32,26,59,72,70,28,68,68,46,42,53,51,46,67,71,60,51,50,72,66,55,50,50,47,28,32,48,42,32,35,51,60,62,64,48,88,59,82,90,71,58,84,65,72,84,57,74,56,86,42,39,27,49,62,23,42,51,49,50,41,50,49,50,50,53,49,49,54,51,52,52,51,49,53,59,67,73,97,135,83,82,65,84,71,78,83,71,75,69,54,52,70,58,28,46,53,52,36,47,54,46,50,52,68,64,26,53,77,72,66,48,72,58,41,79,60,45,76,57,99,46,37,36,34,29,32,74,39,92,40,32,30,35,42,33,43,89,58,31,49,31,37,35,32,49,50,48,36,60,44,69,43,99,84,66,27,37,26,45,42,38,75,39,54,55,21,47,48,43,68,47,64,82,50,90,53,82,48,70,67,47,46,34,59,67,60,68,50,60,54,34,61,32,66,40,61,92,83,40,77,79,58,24,70,63,46,52,74,75,46,55,70,67,59,50,44,50,54,57,69,70,42,51,45,59,40,46,43,34,33,25,59,71,69,27,69,68,45,40,52,50,46,67,72,61,50,50,73,66,55,49,50,47,28,31,49,43,31,35,53,60,60,66,48,83,59,88,84,74,56,84,67,72,85,58,72,56,85,42,41,28,49,62,24,42,51,51,49,40,50,48,52,52,54,48,49,53,52,52,51,51,48,53,59,68,73,98